Protein AF-A0A2K8NZI6-F1 (afdb_monomer_lite)

Foldseek 3Di:
DDDDDDDDDDDDDDDDDDDDDDPDDLPQQADACVVCVVVLQVLLQVAAAAHDDLVRSLVSCCVVQNRPQKHKDFDDDDPDDPPDQKGKTKIKIAGPDDSVDPRHYHDMDIDIRIHGYAADACVVCVVVLQCLQAPPVNQQDDDDQVNSLVSVCVVPPWHRPQKHKDWDDKDFDDDAQQWDWAKIKTKMKIAGPDDRHDRRRYGDIDIYIRIHTNTDGQADAPVVCVVVLQVLLAVAQQDHDDQVRSLVSVCVVVPWHRVQKHKDWDDKDFDDDPAKGKIKTKMKIAGPRDSPHRRRYHDIDIDMHIHTNHDQQAAACVVCVVVLVCLLADPVPQQHDDDQVRSQVSCCVVWNRPQKHKDWDDWDDPDDDDWFKIKTKMKIAGPRDSPDDRHHGDIDIDIRIHTNQDQQADACVVCVVVLLCLQEPPVNQADDDDQVVSQVSVCVVVVDPQAQKHKDKPADPPPDDDDDDQKDKTKMKIAFPGDSVDNHHHHDIDIHMHIHGHQDAQADACVVCVVVLQCQLADPVCQAHDDDQVRSLVSVCVSCPDHRPQKHKDWDDWDDDPWKIKTKIKIAGPDDSPDPTRHGDIDIDIHIHTD

InterPro domains:
  IPR054816 Mollicutes-type lipoprotein signal peptide region [NF038029] (1-24)
  IPR054816 Mollicutes-type lipoprotein signal peptide region [NF045726] (2-24)

Organism: NCBI:txid215578

Structure (mmCIF, N/CA/C/O backbone):
data_AF-A0A2K8NZI6-F1
#
_entry.id   AF-A0A2K8NZI6-F1
#
loop_
_atom_site.group_PDB
_atom_site.id
_atom_site.type_symbol
_atom_site.label_atom_id
_atom_site.label_alt_id
_atom_site.label_comp_id
_atom_site.label_asym_id
_atom_site.label_entity_id
_atom_site.label_seq_id
_atom_site.pdbx_PDB_ins_code
_atom_site.Cartn_x
_atom_site.Cartn_y
_atom_site.Cartn_z
_atom_site.occupancy
_atom_site.B_iso_or_equiv
_atom_site.auth_seq_id
_atom_site.auth_comp_id
_atom_site.auth_asym_id
_atom_site.auth_atom_id
_atom_site.pdbx_PDB_model_num
ATOM 1 N N . MET A 1 1 ? -59.497 -40.380 56.277 1.00 35.12 1 MET A N 1
ATOM 2 C CA . MET A 1 1 ? -59.513 -41.748 55.711 1.00 35.12 1 MET A CA 1
ATOM 3 C C . MET A 1 1 ? -59.568 -42.761 56.850 1.00 35.12 1 MET A C 1
ATOM 5 O O . MET A 1 1 ? -58.765 -42.655 57.756 1.00 35.12 1 MET A O 1
ATOM 9 N N . LYS A 1 2 ? -60.568 -43.654 56.797 1.00 35.97 2 LYS A N 1
ATOM 10 C CA . LYS A 1 2 ? -60.703 -45.010 57.382 1.00 35.97 2 LYS A CA 1
ATOM 11 C C . LYS A 1 2 ? -59.852 -45.418 58.618 1.00 35.97 2 LYS A C 1
ATOM 13 O O . LYS A 1 2 ? -58.661 -45.602 58.447 1.00 35.97 2 LYS A O 1
ATOM 18 N N . LYS A 1 3 ? -60.571 -45.776 59.712 1.00 41.19 3 LYS A N 1
ATOM 19 C CA . LYS A 1 3 ? -60.524 -47.038 60.528 1.00 41.19 3 LYS A CA 1
ATOM 20 C C . LYS A 1 3 ? -59.177 -47.393 61.237 1.00 41.19 3 LYS A C 1
ATOM 22 O O . LYS A 1 3 ? -58.139 -47.163 60.658 1.00 41.19 3 LYS A O 1
ATOM 27 N N . LEU A 1 4 ? -59.058 -48.001 62.433 1.00 38.16 4 LEU A N 1
ATOM 28 C CA . LEU A 1 4 ? -59.787 -49.113 63.079 1.00 38.16 4 LEU A CA 1
ATOM 29 C C . LEU A 1 4 ? -59.177 -49.440 64.494 1.00 38.16 4 LEU A C 1
ATOM 31 O O . LEU A 1 4 ? -57.970 -49.307 64.636 1.00 38.16 4 LEU A O 1
ATOM 35 N N . LEU A 1 5 ? -60.000 -49.988 65.421 1.00 39.81 5 LEU A N 1
ATOM 36 C CA . LEU A 1 5 ? -59.747 -50.986 66.519 1.00 39.81 5 LEU A CA 1
ATOM 37 C C . LEU A 1 5 ? -58.755 -50.676 67.688 1.00 39.81 5 LEU A C 1
ATOM 39 O O . LEU A 1 5 ? -57.594 -50.392 67.448 1.00 39.81 5 LEU A O 1
ATOM 43 N N . SER A 1 6 ? -59.188 -50.649 68.970 1.00 43.44 6 SER A N 1
ATOM 44 C CA . SER A 1 6 ? -59.529 -51.754 69.931 1.00 43.44 6 SER A CA 1
ATOM 45 C C . SER A 1 6 ? -58.293 -52.307 70.670 1.00 43.44 6 SER A C 1
ATOM 47 O O . SER A 1 6 ? -57.293 -52.600 70.032 1.00 43.44 6 SER A O 1
ATOM 49 N N . ILE A 1 7 ? -58.283 -52.414 72.008 1.00 38.62 7 ILE A N 1
ATOM 50 C CA . ILE A 1 7 ? -58.695 -53.625 72.748 1.00 38.62 7 ILE A CA 1
ATOM 51 C C . ILE A 1 7 ? -59.070 -53.280 74.200 1.00 38.62 7 ILE A C 1
ATOM 53 O O . ILE A 1 7 ? -58.342 -52.598 74.915 1.00 38.62 7 ILE A O 1
ATOM 57 N N . LEU A 1 8 ? -60.216 -53.828 74.605 1.00 34.69 8 LEU A N 1
ATOM 58 C CA . LEU A 1 8 ? -60.757 -53.929 75.954 1.00 34.69 8 LEU A CA 1
ATOM 59 C C . LEU A 1 8 ? -60.669 -55.413 76.348 1.00 34.69 8 LEU A C 1
ATOM 61 O O . LEU A 1 8 ? -61.139 -56.258 75.585 1.00 34.69 8 LEU A O 1
ATOM 65 N N . THR A 1 9 ? -60.135 -55.738 77.525 1.00 39.53 9 THR A N 1
ATOM 66 C CA . THR A 1 9 ? -60.341 -57.050 78.164 1.00 39.53 9 THR A CA 1
ATOM 67 C C . THR A 1 9 ? -60.587 -56.879 79.657 1.00 39.53 9 THR A C 1
ATOM 69 O O . THR A 1 9 ? -59.786 -56.298 80.383 1.00 39.53 9 THR A O 1
ATOM 72 N N . THR A 1 10 ? -61.739 -57.396 80.061 1.00 46.06 10 THR A N 1
ATOM 73 C CA . THR A 1 10 ? -62.323 -57.555 81.392 1.00 46.06 10 THR A CA 1
ATOM 74 C C . THR A 1 10 ? -61.635 -58.649 82.215 1.00 46.06 10 THR A C 1
ATOM 76 O O . THR A 1 10 ? -61.250 -59.667 81.654 1.00 46.06 10 THR A O 1
ATOM 79 N N . LEU A 1 11 ? -61.601 -58.503 83.548 1.00 34.09 11 LEU A N 1
ATOM 80 C CA . LEU A 1 11 ? -61.906 -59.578 84.513 1.00 34.09 11 LEU A CA 1
ATOM 81 C C . LEU A 1 11 ? -62.084 -58.982 85.926 1.00 34.09 11 LEU A C 1
ATOM 83 O O . LEU A 1 11 ? -61.233 -58.232 86.393 1.00 34.09 11 LEU A O 1
ATOM 87 N N . GLY A 1 12 ? -63.201 -59.299 86.586 1.00 43.66 12 GLY A N 1
ATOM 88 C CA . GLY A 1 12 ? -63.536 -58.827 87.934 1.00 43.66 12 GLY A CA 1
ATOM 89 C C . GLY A 1 12 ? -63.263 -59.858 89.027 1.00 43.66 12 GLY A C 1
ATOM 90 O O . GLY A 1 12 ? -63.185 -61.049 88.739 1.00 43.66 12 GLY A O 1
ATOM 91 N N . ILE A 1 13 ? -63.200 -59.399 90.282 1.00 36.84 13 ILE A N 1
ATOM 92 C CA . ILE A 1 13 ? -63.443 -60.211 91.482 1.00 36.84 13 ILE A CA 1
ATOM 93 C C . ILE A 1 13 ? -64.205 -59.356 92.505 1.00 36.84 13 ILE A C 1
ATOM 95 O O . ILE A 1 13 ? -63.834 -58.228 92.815 1.00 36.84 13 ILE A O 1
ATOM 99 N N . THR A 1 14 ? -65.298 -59.929 92.994 1.00 46.44 14 THR A N 1
ATOM 100 C CA . THR A 1 14 ? -66.202 -59.454 94.043 1.00 46.44 14 THR A CA 1
ATOM 101 C C . THR A 1 14 ? -65.628 -59.652 95.447 1.00 46.44 14 THR A C 1
ATOM 103 O O . THR A 1 14 ? -65.116 -60.731 95.741 1.00 46.44 14 THR A O 1
ATOM 106 N N . SER A 1 15 ? -65.892 -58.721 96.365 1.00 34.47 15 SER A N 1
ATOM 107 C CA . SER A 1 15 ? -66.075 -59.050 97.786 1.00 34.47 15 SER A CA 1
ATOM 108 C C . SER A 1 15 ? -67.006 -58.042 98.460 1.00 34.47 15 SER A C 1
ATOM 110 O O . SER A 1 15 ? -66.699 -56.858 98.562 1.00 34.47 15 SER A O 1
ATOM 112 N N . THR A 1 16 ? -68.156 -58.532 98.912 1.00 46.34 16 THR A N 1
ATOM 113 C CA . THR A 1 16 ? -69.111 -57.834 99.777 1.00 46.34 16 THR A CA 1
ATOM 114 C C . THR A 1 16 ? -68.639 -57.829 101.228 1.00 46.34 16 THR A C 1
ATOM 116 O O . THR A 1 16 ? -68.346 -58.897 101.760 1.00 46.34 16 THR A O 1
ATOM 119 N N . THR A 1 17 ? -68.749 -56.686 101.907 1.00 37.75 17 THR A N 1
ATOM 120 C CA . THR A 1 17 ? -69.052 -56.625 103.346 1.00 37.75 17 THR A CA 1
ATOM 121 C C . THR A 1 17 ? -69.975 -55.443 103.622 1.00 37.75 17 THR A C 1
ATOM 123 O O . THR A 1 17 ? -69.696 -54.314 103.231 1.00 37.75 17 THR A O 1
ATOM 126 N N . ALA A 1 18 ? -71.095 -55.734 104.280 1.00 38.16 18 ALA A N 1
ATOM 127 C CA . ALA A 1 18 ? -72.048 -54.765 104.802 1.00 38.16 18 ALA A CA 1
ATOM 128 C C . ALA A 1 18 ? -71.433 -53.938 105.945 1.00 38.16 18 ALA A C 1
ATOM 130 O O . ALA A 1 18 ? -70.631 -54.472 106.702 1.00 38.16 18 ALA A O 1
ATOM 131 N N . THR A 1 19 ? -71.843 -52.677 106.120 1.00 33.50 19 THR A N 1
ATOM 132 C CA . THR A 1 19 ? -72.734 -52.238 107.219 1.00 33.50 19 THR A CA 1
ATOM 133 C C . THR A 1 19 ? -72.909 -50.711 107.263 1.00 33.50 19 THR A C 1
ATOM 135 O O . THR A 1 19 ? -72.017 -49.952 106.905 1.00 33.50 19 THR A O 1
ATOM 138 N N . THR A 1 20 ? -74.065 -50.325 107.816 1.00 32.25 20 THR A N 1
ATOM 139 C CA . THR A 1 20 ? -74.412 -49.077 108.528 1.00 32.25 20 THR A CA 1
ATOM 140 C C . THR A 1 20 ? -74.722 -47.779 107.768 1.00 32.25 20 THR A C 1
ATOM 142 O O . THR A 1 20 ? -73.910 -47.174 107.084 1.00 32.25 20 THR A O 1
ATOM 145 N N . ILE A 1 21 ? -75.964 -47.366 108.026 1.00 48.97 21 ILE A N 1
ATOM 146 C CA . ILE A 1 21 ? -76.662 -46.099 107.818 1.00 48.97 21 ILE A CA 1
ATOM 147 C C . ILE A 1 21 ? -75.835 -44.908 108.322 1.00 48.97 21 ILE A C 1
ATOM 149 O O . ILE A 1 21 ? -75.456 -44.911 109.489 1.00 48.97 21 ILE A O 1
ATOM 153 N N . VAL A 1 22 ? -75.705 -43.853 107.512 1.00 37.53 22 VAL A N 1
ATOM 154 C CA . VAL A 1 22 ? -75.709 -42.457 107.985 1.00 37.53 22 VAL A CA 1
ATOM 155 C C . VAL A 1 22 ? -76.427 -41.618 106.928 1.00 37.53 22 VAL A C 1
ATOM 157 O O . VAL A 1 22 ? -75.956 -41.479 105.802 1.00 37.53 22 VAL A O 1
ATOM 160 N N . ALA A 1 23 ? -77.592 -41.077 107.283 1.00 45.25 23 ALA A N 1
ATOM 161 C CA . ALA A 1 23 ? -78.118 -39.899 106.614 1.00 45.25 23 ALA A CA 1
ATOM 162 C C . ALA A 1 23 ? -77.113 -38.767 106.871 1.00 45.25 23 ALA A C 1
ATOM 164 O O . ALA A 1 23 ? -77.031 -38.263 107.988 1.00 45.25 23 ALA A O 1
ATOM 165 N N . CYS A 1 24 ? -76.289 -38.442 105.876 1.00 38.25 24 CYS A N 1
ATOM 166 C CA . CYS A 1 24 ? -75.490 -37.228 105.900 1.00 38.25 24 CYS A CA 1
ATOM 167 C C . CYS A 1 24 ? -76.317 -36.138 105.239 1.00 38.25 24 CYS A C 1
ATOM 169 O O . CYS A 1 24 ? -76.630 -36.218 104.050 1.00 38.25 24 CYS A O 1
ATOM 171 N N . ASP A 1 25 ? -76.657 -35.133 106.040 1.00 43.97 25 ASP A N 1
ATOM 172 C CA . ASP A 1 25 ? -77.0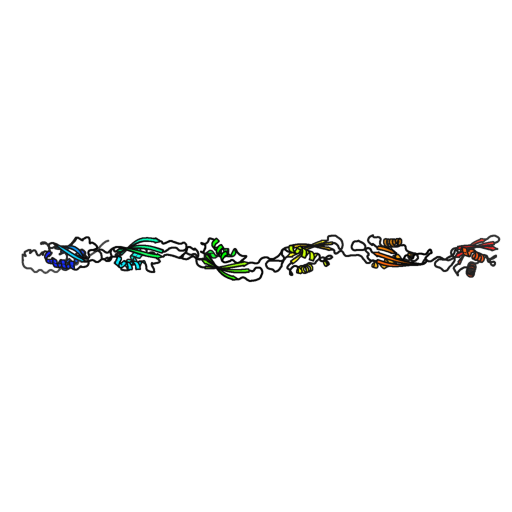15 -33.808 105.568 1.00 43.97 25 ASP A CA 1
ATOM 173 C C . ASP A 1 25 ? -76.153 -33.454 104.358 1.00 43.97 25 ASP A C 1
ATOM 175 O O . ASP A 1 25 ? -74.923 -33.587 104.387 1.00 43.97 25 ASP A O 1
ATOM 179 N N . LYS A 1 26 ? -76.813 -33.026 103.281 1.00 46.72 26 LYS A N 1
ATOM 180 C CA . LYS A 1 26 ? -76.176 -32.464 102.094 1.00 46.72 26 LYS A CA 1
ATOM 181 C C . LYS A 1 26 ? -75.572 -31.116 102.513 1.00 46.72 26 LYS A C 1
ATOM 183 O O . LYS A 1 26 ? -76.124 -30.058 102.241 1.00 46.72 26 LYS A O 1
ATOM 188 N N . TYR A 1 27 ? -74.482 -31.162 103.280 1.00 48.78 27 TYR A N 1
ATOM 189 C CA . TYR A 1 27 ? -73.673 -30.001 103.609 1.00 48.78 27 TYR A CA 1
ATOM 190 C C . TYR A 1 27 ? -73.096 -29.511 102.291 1.00 48.78 27 TYR A C 1
ATOM 192 O O . TYR A 1 27 ? -72.247 -30.173 101.694 1.00 48.78 27 TYR A O 1
ATOM 200 N N . ASN A 1 28 ? -73.626 -28.386 101.820 1.00 57.25 28 ASN A N 1
ATOM 201 C CA . ASN A 1 28 ? -73.156 -27.689 100.639 1.00 57.25 28 ASN A CA 1
ATOM 202 C C . ASN A 1 28 ? -71.656 -27.385 100.829 1.00 57.25 28 ASN A C 1
ATOM 204 O O . ASN A 1 28 ? -71.281 -26.501 101.596 1.00 57.25 28 ASN A O 1
ATOM 208 N N . LYS A 1 29 ? -70.805 -28.216 100.212 1.00 69.38 29 LYS A N 1
ATOM 209 C CA . LYS A 1 29 ? -69.338 -28.186 100.332 1.00 69.38 29 LYS A CA 1
ATOM 210 C C . LYS A 1 29 ? -68.683 -27.221 99.349 1.00 69.38 29 LYS A C 1
ATOM 212 O O . LYS A 1 29 ? -67.458 -27.127 99.327 1.00 69.38 29 LYS A O 1
ATOM 217 N N . THR A 1 30 ? -69.478 -26.525 98.540 1.00 83.06 30 THR A N 1
ATOM 218 C CA . THR A 1 30 ? -68.933 -25.552 97.605 1.00 83.06 30 THR A CA 1
ATOM 219 C C . THR A 1 30 ? -68.389 -24.344 98.365 1.00 83.06 30 THR A C 1
ATOM 221 O O . THR A 1 30 ? -69.025 -23.800 99.269 1.00 83.06 30 THR A O 1
ATOM 224 N N . THR A 1 31 ? -67.179 -23.936 98.012 1.00 89.44 31 THR A N 1
ATOM 225 C CA . THR A 1 31 ? -66.503 -22.760 98.552 1.00 89.44 31 THR A CA 1
ATOM 226 C C . THR A 1 31 ? -66.538 -21.664 97.494 1.00 89.44 31 THR A C 1
ATOM 228 O O . THR A 1 31 ? -66.264 -21.917 96.324 1.00 89.44 31 THR A O 1
ATOM 231 N N . ASN A 1 32 ? -66.886 -20.433 97.870 1.00 94.06 32 ASN A N 1
ATOM 232 C CA . ASN A 1 32 ? -66.897 -19.341 96.901 1.00 94.06 32 ASN A CA 1
ATOM 233 C C . ASN A 1 32 ? -65.481 -19.075 96.377 1.00 94.06 32 ASN A C 1
ATOM 235 O O . ASN A 1 32 ? -64.557 -18.909 97.168 1.00 94.06 32 ASN A O 1
ATOM 239 N N . ILE A 1 33 ? -65.319 -18.970 95.059 1.00 96.19 33 ILE A N 1
ATOM 240 C CA . ILE A 1 33 ? -64.026 -18.750 94.403 1.00 96.19 33 ILE A CA 1
ATOM 241 C C . ILE A 1 33 ? -63.290 -17.502 94.924 1.00 96.19 33 ILE A C 1
ATOM 243 O O . ILE A 1 33 ? -62.064 -17.440 94.887 1.00 96.19 33 ILE A O 1
ATOM 247 N N . SER A 1 34 ? -63.997 -16.523 95.503 1.00 94.06 34 SER A N 1
ATOM 248 C CA . SER A 1 34 ? -63.365 -15.362 96.134 1.00 94.06 34 SER A CA 1
ATOM 249 C C . SER A 1 34 ? -62.455 -15.713 97.318 1.00 94.06 34 SER A C 1
ATOM 251 O O . SER A 1 34 ? -61.587 -14.911 97.658 1.00 94.06 34 SER A O 1
ATOM 253 N N . THR A 1 35 ? -62.635 -16.872 97.969 1.00 95.50 35 THR A N 1
ATOM 254 C CA . THR A 1 35 ? -61.776 -17.286 99.094 1.00 95.50 35 THR A CA 1
ATOM 255 C C . THR A 1 35 ? -60.364 -17.649 98.649 1.00 95.50 35 THR A C 1
ATOM 257 O O . THR A 1 35 ? -59.460 -17.556 99.469 1.00 95.50 35 THR A O 1
ATOM 260 N N . ILE A 1 36 ? -60.180 -18.026 97.376 1.00 96.38 36 ILE A N 1
ATOM 261 C CA . ILE A 1 36 ? -58.882 -18.369 96.767 1.00 96.38 36 ILE A CA 1
ATOM 262 C C . ILE A 1 36 ? -58.354 -17.261 95.838 1.00 96.38 36 ILE A C 1
ATOM 264 O O . ILE A 1 36 ? -57.567 -17.493 94.918 1.00 96.38 36 ILE A O 1
ATOM 268 N N . LYS A 1 37 ? -58.829 -16.024 96.040 1.00 96.88 37 LYS A N 1
ATOM 269 C CA . LYS A 1 37 ? -58.453 -14.860 95.228 1.00 96.88 37 LYS A CA 1
ATOM 270 C C . LYS A 1 37 ? -56.936 -14.677 95.142 1.00 96.88 37 LYS A C 1
ATOM 272 O O . LYS A 1 37 ? -56.428 -14.340 94.078 1.00 96.88 37 LYS A O 1
ATOM 277 N N . ASN A 1 38 ? -56.227 -14.837 96.259 1.00 95.31 38 ASN A N 1
ATOM 278 C CA . ASN A 1 38 ? -54.793 -14.556 96.326 1.00 95.31 38 ASN A CA 1
ATOM 279 C C . ASN A 1 38 ? -53.982 -15.619 95.580 1.00 95.31 38 ASN A C 1
ATOM 281 O O . ASN A 1 38 ? -52.979 -15.300 94.949 1.00 95.31 38 ASN A O 1
ATOM 285 N N . GLU A 1 39 ? -54.434 -16.865 95.616 1.00 96.88 39 GLU A N 1
ATOM 286 C CA . GLU A 1 39 ? -53.845 -17.997 94.920 1.00 96.88 39 GLU A CA 1
ATOM 287 C C . GLU A 1 39 ? -54.028 -17.841 93.406 1.00 96.88 39 GLU A C 1
ATOM 289 O O . GLU A 1 39 ? -53.054 -17.911 92.658 1.00 96.88 39 GLU A O 1
ATOM 294 N N . LEU A 1 40 ? -55.241 -17.503 92.954 1.00 96.56 40 LEU A N 1
ATOM 295 C CA . LEU A 1 40 ? -55.511 -17.191 91.546 1.00 96.56 40 LEU A CA 1
ATOM 296 C C . LEU A 1 40 ? -54.735 -15.953 91.065 1.00 96.56 40 LEU A C 1
ATOM 298 O O . LEU A 1 40 ? -54.200 -15.959 89.957 1.00 96.56 40 LEU A O 1
ATOM 302 N N . GLN A 1 41 ? -54.615 -14.915 91.904 1.00 96.69 41 GLN A N 1
ATOM 303 C CA . GLN A 1 41 ? -53.787 -13.742 91.604 1.00 96.69 41 GLN A CA 1
ATOM 304 C C . GLN A 1 41 ? -52.307 -14.123 91.485 1.00 96.69 41 GLN A C 1
ATOM 306 O O . GLN A 1 41 ? -51.615 -13.619 90.606 1.00 96.69 41 GLN A O 1
ATOM 311 N N . THR A 1 42 ? -51.827 -15.021 92.346 1.00 95.12 42 THR A N 1
ATOM 312 C CA . THR A 1 42 ? -50.445 -15.511 92.300 1.00 95.12 42 THR A CA 1
ATOM 313 C C . THR A 1 42 ? -50.177 -16.207 90.972 1.00 95.12 42 THR A C 1
ATOM 315 O O . THR A 1 42 ? -49.198 -15.857 90.325 1.00 95.12 42 THR A O 1
ATOM 318 N N . ILE A 1 43 ? -51.079 -17.092 90.523 1.00 95.81 43 ILE A N 1
ATOM 319 C CA . ILE A 1 43 ? -50.968 -17.789 89.232 1.00 95.81 43 ILE A CA 1
ATOM 320 C C . ILE A 1 43 ? -50.865 -16.801 88.070 1.00 95.81 43 ILE A C 1
ATOM 322 O O . ILE A 1 43 ? -49.935 -16.895 87.272 1.00 95.81 43 ILE A O 1
ATOM 326 N N . ILE A 1 44 ? -51.777 -15.827 87.963 1.00 93.88 44 ILE A N 1
ATOM 327 C CA . ILE A 1 44 ? -51.709 -14.882 86.838 1.00 93.88 44 ILE A CA 1
ATOM 328 C C . ILE A 1 44 ? -50.452 -14.012 86.899 1.00 93.88 44 ILE A C 1
ATOM 330 O O . ILE A 1 44 ? -49.854 -13.757 85.857 1.00 93.88 44 ILE A O 1
ATOM 334 N N . SER A 1 45 ? -50.001 -13.631 88.097 1.00 92.81 45 SER A N 1
ATOM 335 C CA . SER A 1 45 ? -48.786 -12.839 88.306 1.00 92.81 45 SER A CA 1
ATOM 336 C C . SER A 1 45 ? -47.475 -13.613 88.082 1.00 92.81 45 SER A C 1
ATOM 338 O O . SER A 1 45 ? -46.418 -12.986 88.086 1.00 92.81 45 SER A O 1
ATOM 340 N N . GLU A 1 46 ? -47.499 -14.935 87.852 1.00 92.00 46 GLU A N 1
ATOM 341 C CA . GLU A 1 46 ? -46.292 -15.711 87.500 1.00 92.00 46 GLU A CA 1
ATOM 342 C C . GLU A 1 46 ? -45.681 -15.264 86.161 1.00 92.00 46 GLU A C 1
ATOM 344 O O . GLU A 1 46 ? -44.473 -15.395 85.959 1.00 92.00 46 GLU A O 1
ATOM 349 N N . ARG A 1 47 ? -46.493 -14.722 85.244 1.00 86.62 47 ARG A N 1
ATOM 350 C CA . ARG A 1 47 ? -46.009 -14.142 83.984 1.00 86.62 47 ARG A CA 1
ATOM 351 C C . ARG A 1 47 ? -45.876 -12.639 84.116 1.00 86.62 47 ARG A C 1
ATOM 353 O O . ARG A 1 47 ? -46.876 -11.937 84.184 1.00 86.62 47 ARG A O 1
ATOM 360 N N . THR A 1 48 ? -44.653 -12.131 84.101 1.00 85.25 48 THR A N 1
ATOM 361 C CA . THR A 1 48 ? -44.403 -10.686 84.207 1.00 85.25 48 THR A CA 1
ATOM 362 C C . THR A 1 48 ? -44.121 -10.025 82.863 1.00 85.25 48 THR A C 1
ATOM 364 O O . THR A 1 48 ? -44.061 -8.804 82.802 1.00 85.25 48 THR A O 1
ATOM 367 N N . ASP A 1 49 ? -43.922 -10.801 81.800 1.00 77.50 49 ASP A N 1
ATOM 368 C CA . ASP A 1 49 ? -43.359 -10.356 80.520 1.00 77.50 49 ASP A CA 1
ATOM 369 C C . ASP A 1 49 ? -44.310 -10.501 79.314 1.00 77.50 49 ASP A C 1
ATOM 371 O O . ASP A 1 49 ? -44.011 -10.028 78.218 1.00 77.50 49 ASP A O 1
ATOM 375 N N . ARG A 1 50 ? -45.458 -11.165 79.495 1.00 78.69 50 ARG A N 1
ATOM 376 C CA . ARG A 1 50 ? -46.463 -11.390 78.444 1.00 78.69 50 ARG A CA 1
ATOM 377 C C . ARG A 1 50 ? -47.822 -11.764 79.016 1.00 78.69 50 ARG A C 1
ATOM 379 O O . ARG A 1 50 ? -47.900 -12.318 80.114 1.00 78.69 50 ARG A O 1
ATOM 386 N N . ALA A 1 51 ? -48.871 -11.574 78.220 1.00 84.19 51 ALA A N 1
ATOM 387 C CA . ALA A 1 51 ? -50.198 -12.102 78.509 1.00 84.19 51 ALA A CA 1
ATOM 388 C C . ALA A 1 51 ? -50.194 -13.635 78.638 1.00 84.19 51 ALA A C 1
ATOM 390 O O . ALA A 1 51 ? -49.358 -14.356 78.076 1.00 84.19 51 ALA A O 1
ATOM 391 N N . TRP A 1 52 ? -51.199 -14.159 79.327 1.00 87.44 52 TRP A N 1
ATOM 392 C CA . TRP A 1 52 ? -51.532 -15.567 79.222 1.00 87.44 52 TRP A CA 1
ATOM 393 C C . TRP A 1 52 ? -52.359 -15.825 77.964 1.00 87.44 52 TRP A C 1
ATOM 395 O O . TRP A 1 52 ? -53.324 -15.111 77.677 1.00 87.44 52 TRP A O 1
ATOM 405 N N . SER A 1 53 ? -52.047 -16.894 77.227 1.00 86.88 53 SER A N 1
ATOM 406 C CA . SER A 1 53 ? -53.061 -17.457 76.337 1.00 86.88 53 SER A CA 1
ATOM 407 C C . SER A 1 53 ? -54.129 -18.179 77.164 1.00 86.88 53 SER A C 1
ATOM 409 O O . SER A 1 53 ? -53.858 -18.688 78.252 1.00 86.88 53 SER A O 1
ATOM 411 N N . PHE A 1 54 ? -55.349 -18.253 76.624 1.00 87.00 54 PHE A N 1
ATOM 412 C CA . PHE A 1 54 ? -56.465 -18.967 77.253 1.00 87.00 54 PHE A CA 1
ATOM 413 C C . PHE A 1 54 ? -56.078 -20.399 77.657 1.00 87.00 54 PHE A C 1
ATOM 415 O O . PHE A 1 54 ? -56.330 -20.814 78.782 1.00 87.00 54 PHE A O 1
ATOM 422 N N . GLN A 1 55 ? -55.422 -21.131 76.751 1.00 89.31 55 GLN A N 1
ATOM 423 C CA . GLN A 1 55 ? -55.039 -22.527 76.970 1.00 89.31 55 GLN A CA 1
ATOM 424 C C . GLN A 1 55 ? -53.990 -22.661 78.075 1.00 89.31 55 GLN A C 1
ATOM 426 O O . GLN A 1 55 ? -54.111 -23.531 78.929 1.00 89.31 55 GLN A O 1
ATOM 431 N N . GLU A 1 56 ? -52.980 -21.789 78.084 1.00 91.56 56 GLU A N 1
ATOM 432 C CA . GLU A 1 56 ? -51.918 -21.839 79.090 1.00 91.56 56 GLU A CA 1
ATOM 433 C C . GLU A 1 56 ? -52.442 -21.514 80.490 1.00 91.56 56 GLU A C 1
ATOM 435 O O . GLU A 1 56 ? -52.083 -22.204 81.442 1.00 91.56 56 GLU A O 1
ATOM 440 N N . LEU A 1 57 ? -53.295 -20.490 80.623 1.00 94.69 57 LEU A N 1
ATOM 441 C CA . LEU A 1 57 ? -53.847 -20.124 81.927 1.00 94.69 57 LEU A CA 1
ATOM 442 C C . LEU A 1 57 ? -54.816 -21.186 82.438 1.00 94.69 57 LEU A C 1
ATOM 444 O O . LEU A 1 57 ? -54.777 -21.507 83.620 1.00 94.69 57 LEU A O 1
ATOM 448 N N . GLN A 1 58 ? -55.635 -21.766 81.554 1.00 96.81 58 GLN A N 1
ATOM 449 C CA . GLN A 1 58 ? -56.532 -22.862 81.918 1.00 96.81 58 GLN A CA 1
ATOM 450 C C . GLN A 1 58 ? -55.743 -24.060 82.465 1.00 96.81 58 GLN A C 1
ATOM 452 O O . GLN A 1 58 ? -56.002 -24.484 83.585 1.00 96.81 58 GLN A O 1
ATOM 457 N N . ILE A 1 59 ? -54.710 -24.521 81.746 1.00 95.06 59 ILE A N 1
ATOM 458 C CA . ILE A 1 59 ? -53.844 -25.623 82.203 1.00 95.06 59 ILE A CA 1
ATOM 459 C C . ILE A 1 59 ? -53.236 -25.307 83.572 1.00 95.06 59 ILE A C 1
ATOM 461 O O . ILE A 1 59 ? -53.253 -26.144 84.470 1.00 95.06 59 ILE A O 1
ATOM 465 N N . ARG A 1 60 ? -52.719 -24.087 83.755 1.00 96.06 60 ARG A N 1
ATOM 466 C CA . ARG A 1 60 ? -52.068 -23.697 85.009 1.00 96.06 60 ARG A CA 1
ATOM 467 C C . ARG A 1 60 ? -53.040 -23.660 86.190 1.00 96.06 60 ARG A C 1
ATOM 469 O O . ARG A 1 60 ? -52.663 -24.012 87.308 1.00 96.06 60 ARG A O 1
ATOM 476 N N . VAL A 1 61 ? -54.281 -23.240 85.959 1.00 96.62 61 VAL A N 1
ATOM 477 C CA . VAL A 1 61 ? -55.350 -23.276 86.966 1.00 96.62 61 VAL A CA 1
ATOM 478 C C . VAL A 1 61 ? -55.724 -24.720 87.298 1.00 96.62 61 VAL A C 1
ATOM 480 O O . VAL A 1 61 ? -55.770 -25.069 88.478 1.00 96.62 61 VAL A O 1
ATOM 483 N N . ASP A 1 62 ? -55.906 -25.568 86.285 1.00 96.62 62 ASP A N 1
ATOM 484 C CA . ASP A 1 62 ? -56.253 -26.983 86.460 1.00 96.62 62 ASP A CA 1
ATOM 485 C C . ASP A 1 62 ? -55.169 -27.751 87.242 1.00 96.62 62 ASP A C 1
ATOM 487 O O . ASP A 1 62 ? -55.488 -28.562 88.108 1.00 96.62 62 ASP A O 1
ATOM 491 N N . GLU A 1 63 ? -53.883 -27.446 87.025 1.00 96.19 63 GLU A N 1
ATOM 492 C CA . GLU A 1 63 ? -52.765 -28.018 87.796 1.00 96.19 63 GLU A CA 1
ATOM 493 C C . GLU A 1 63 ? -52.838 -27.718 89.302 1.00 96.19 63 GLU A C 1
ATOM 495 O O . GLU A 1 63 ? -52.367 -28.519 90.111 1.00 96.19 63 GLU A O 1
ATOM 500 N N . ASN A 1 64 ? -53.384 -26.560 89.689 1.00 95.81 64 ASN A N 1
ATOM 501 C CA . ASN A 1 64 ? -53.408 -26.112 91.085 1.00 95.81 64 ASN A CA 1
ATOM 502 C C . ASN A 1 64 ? -54.713 -26.464 91.803 1.00 95.81 64 ASN A C 1
ATOM 504 O O . ASN A 1 64 ? -54.697 -26.685 93.014 1.00 95.81 64 ASN A O 1
ATOM 508 N N . PHE A 1 65 ? -55.830 -26.506 91.075 1.00 95.25 65 PHE A N 1
ATOM 509 C CA . PHE A 1 65 ? -57.159 -26.643 91.672 1.00 95.25 65 PHE A CA 1
ATOM 510 C C . PHE A 1 65 ? -57.913 -27.902 91.248 1.00 95.25 65 PHE A C 1
ATOM 512 O O . PHE A 1 65 ? -58.884 -28.237 91.915 1.00 95.25 65 PHE A O 1
ATOM 519 N N . GLY A 1 66 ? -57.444 -28.628 90.229 1.00 94.12 66 GLY A N 1
ATOM 520 C CA . GLY A 1 66 ? -58.107 -29.799 89.656 1.00 94.12 66 GLY A CA 1
ATOM 521 C C . GLY A 1 66 ? -58.732 -29.496 88.293 1.00 94.12 66 GLY A C 1
ATOM 522 O O . GLY A 1 66 ? -59.271 -28.412 88.071 1.00 94.12 66 GLY A O 1
ATOM 523 N N . GLU A 1 67 ? -58.659 -30.463 87.376 1.00 94.88 67 GLU A N 1
ATOM 524 C CA . GLU A 1 67 ? -59.183 -30.320 86.014 1.00 94.88 67 GLU A CA 1
ATOM 525 C C . GLU A 1 67 ? -60.692 -30.044 86.022 1.00 94.88 67 GLU A C 1
ATOM 527 O O . GLU A 1 67 ? -61.482 -30.841 86.529 1.00 94.88 67 GLU A O 1
ATOM 532 N N . GLY A 1 68 ? -61.095 -28.911 85.441 1.00 93.31 68 GLY A N 1
ATOM 533 C CA . GLY A 1 68 ? -62.505 -28.544 85.288 1.00 93.31 68 GLY A CA 1
ATOM 534 C C . GLY A 1 68 ? -63.157 -27.945 86.537 1.00 93.31 68 GLY A C 1
ATOM 535 O O . GLY A 1 68 ? -64.333 -27.581 86.483 1.00 93.31 68 GLY A O 1
ATOM 536 N N . GLU A 1 69 ? -62.417 -27.774 87.633 1.00 94.56 69 GLU A N 1
ATOM 537 C CA . GLU A 1 69 ? -62.912 -27.133 88.859 1.00 94.56 69 GLU A CA 1
ATOM 538 C C . GLU A 1 69 ? -63.180 -25.636 88.656 1.00 94.56 69 GLU A C 1
ATOM 540 O O . GLU A 1 69 ? -64.161 -25.083 89.167 1.00 94.56 69 GLU A O 1
ATOM 545 N N . ILE A 1 70 ? -62.325 -24.981 87.867 1.00 97.38 70 ILE A N 1
ATOM 546 C CA . ILE A 1 70 ? -62.405 -23.554 87.557 1.00 97.38 70 ILE A CA 1
ATOM 547 C C . ILE A 1 70 ? -62.238 -23.354 86.049 1.00 97.38 70 ILE A C 1
ATOM 549 O O . ILE A 1 70 ? -61.260 -23.797 85.450 1.00 97.38 70 ILE A O 1
ATOM 553 N N . THR A 1 71 ? -63.165 -22.626 85.433 1.00 97.19 71 THR A N 1
ATOM 554 C CA . THR A 1 71 ? -63.059 -22.185 84.038 1.00 97.19 71 THR A CA 1
ATOM 555 C C . THR A 1 71 ? -62.500 -20.771 83.962 1.00 97.19 71 THR A C 1
ATOM 557 O O . THR A 1 71 ? -62.966 -19.865 84.656 1.00 97.19 71 THR A O 1
ATOM 560 N N . VAL A 1 72 ? -61.510 -20.576 83.095 1.00 96.06 72 VAL A N 1
ATOM 561 C CA . VAL A 1 72 ? -60.911 -19.273 82.792 1.00 96.06 72 VAL A CA 1
ATOM 562 C C . VAL A 1 72 ? -61.608 -18.660 81.583 1.00 96.06 72 VAL A C 1
ATOM 564 O O . VAL A 1 72 ? -61.839 -19.333 80.589 1.00 96.06 72 VAL A O 1
ATOM 567 N N . GLU A 1 73 ? -61.892 -17.364 81.618 1.00 93.94 73 GLU A N 1
ATOM 568 C CA . GLU A 1 73 ? -62.388 -16.587 80.485 1.00 93.94 73 GLU A CA 1
ATOM 569 C C . GLU A 1 73 ? -61.595 -15.283 80.334 1.00 93.94 73 GLU A C 1
ATOM 571 O O . GLU A 1 73 ? -61.232 -14.631 81.314 1.00 93.94 73 GLU A O 1
ATOM 576 N N . ILE A 1 74 ? -61.351 -14.858 79.092 1.00 88.25 74 ILE A N 1
ATOM 577 C CA . ILE A 1 74 ? -60.715 -13.566 78.797 1.00 88.25 74 ILE A CA 1
ATOM 578 C C . ILE A 1 74 ? -61.821 -12.519 78.632 1.00 88.25 74 ILE A C 1
ATOM 580 O O . ILE A 1 74 ? -62.581 -12.574 77.667 1.00 88.25 74 ILE A O 1
ATOM 584 N N . VAL A 1 75 ? -61.918 -11.562 79.560 1.00 83.88 75 VAL A N 1
ATOM 585 C CA . VAL A 1 75 ? -63.030 -10.590 79.599 1.00 83.88 75 VAL A CA 1
ATOM 586 C C . VAL A 1 75 ? -62.797 -9.427 78.640 1.00 83.88 75 VAL A C 1
ATOM 588 O O . VAL A 1 75 ? -63.713 -8.989 77.942 1.00 83.88 75 VAL A O 1
ATOM 591 N N . ARG A 1 76 ? -61.570 -8.895 78.598 1.00 67.12 76 ARG A N 1
ATOM 592 C CA . ARG A 1 76 ? -61.219 -7.777 77.716 1.00 67.12 76 ARG A CA 1
ATOM 593 C C . ARG A 1 76 ? -59.718 -7.751 77.451 1.00 67.12 76 ARG A C 1
ATOM 595 O O . ARG A 1 76 ? -58.943 -7.544 78.377 1.00 67.12 76 ARG A O 1
ATOM 602 N N . LYS A 1 77 ? -59.323 -7.869 76.182 1.00 64.12 77 LYS A N 1
ATOM 603 C CA . LYS A 1 77 ? -58.023 -7.364 75.722 1.00 64.12 77 LYS A CA 1
ATOM 604 C C . LYS A 1 77 ? -58.171 -5.857 75.549 1.00 64.12 77 LYS A C 1
ATOM 606 O O . LYS A 1 77 ? -59.030 -5.418 74.779 1.00 64.12 77 LYS A O 1
ATOM 611 N N . LYS A 1 78 ? -57.408 -5.045 76.283 1.00 58.75 78 LYS A N 1
ATOM 612 C CA . LYS A 1 78 ? -57.278 -3.633 75.900 1.00 58.75 78 LYS A CA 1
ATOM 613 C C . LYS A 1 78 ? -56.577 -3.582 74.539 1.00 58.75 78 LYS A C 1
ATOM 615 O O . LYS A 1 78 ? -55.685 -4.379 74.274 1.00 58.75 78 LYS A O 1
ATOM 620 N N . ASN A 1 79 ? -56.985 -2.649 73.679 1.00 53.28 79 ASN A N 1
ATOM 621 C CA . ASN A 1 79 ? -56.140 -2.252 72.557 1.00 53.28 79 ASN A CA 1
ATOM 622 C C . ASN A 1 79 ? -54.918 -1.575 73.178 1.00 53.28 79 ASN A C 1
ATOM 624 O O . ASN A 1 79 ? -55.057 -0.508 73.773 1.00 53.28 79 ASN A O 1
ATOM 628 N N . TYR A 1 80 ? -53.776 -2.249 73.135 1.00 58.88 80 TYR A N 1
ATOM 629 C CA . TYR A 1 80 ? -52.538 -1.743 73.709 1.00 58.88 80 TYR A CA 1
ATOM 630 C C . TYR A 1 80 ? -52.033 -0.569 72.862 1.00 58.88 80 TYR A C 1
ATOM 632 O O . TYR A 1 80 ? -51.989 -0.671 71.635 1.00 58.88 80 TYR A O 1
ATOM 640 N N . ASP A 1 81 ? -51.679 0.541 73.507 1.00 53.88 81 ASP A N 1
ATOM 641 C CA . ASP A 1 81 ? -50.901 1.600 72.868 1.00 53.88 81 ASP A CA 1
ATOM 642 C C . ASP A 1 81 ? -49.417 1.216 72.970 1.00 53.88 81 ASP A C 1
ATOM 644 O O . ASP A 1 81 ? -48.958 0.760 74.017 1.00 53.88 81 ASP A O 1
ATOM 648 N N . PHE A 1 82 ? -48.654 1.387 71.889 1.00 54.09 82 PHE A N 1
ATOM 649 C CA . PHE A 1 82 ? -47.248 0.964 71.788 1.00 54.09 82 PHE A CA 1
ATOM 650 C C . PHE A 1 82 ? -46.316 1.658 72.802 1.00 54.09 82 PHE A C 1
ATOM 652 O O . PHE A 1 82 ? -45.150 1.289 72.914 1.00 54.09 82 PHE A O 1
ATOM 659 N N . LYS A 1 83 ? -46.808 2.664 73.536 1.00 55.25 83 LYS A N 1
ATOM 660 C CA . LYS A 1 83 ? -46.063 3.391 74.574 1.00 55.25 83 LYS A CA 1
ATOM 661 C C . LYS A 1 83 ? -46.216 2.824 75.987 1.00 55.25 83 LYS A C 1
ATOM 663 O O . LYS A 1 83 ? -45.470 3.248 76.872 1.00 55.25 83 LYS A O 1
ATOM 668 N N . ASP A 1 84 ? -47.143 1.899 76.214 1.00 57.28 84 ASP A N 1
ATOM 669 C CA . ASP A 1 84 ? -47.419 1.394 77.556 1.00 57.28 84 ASP A CA 1
ATOM 670 C C . ASP A 1 84 ? -46.485 0.225 77.900 1.00 57.28 84 ASP A C 1
ATOM 672 O O . ASP A 1 84 ? -46.692 -0.916 77.498 1.00 57.28 84 ASP A O 1
ATOM 676 N N . ILE A 1 85 ? -45.447 0.520 78.692 1.00 65.44 85 ILE A N 1
ATOM 677 C CA . ILE A 1 85 ? -44.511 -0.477 79.245 1.00 65.44 85 ILE A CA 1
ATOM 678 C C . ILE A 1 85 ? -45.233 -1.446 80.194 1.00 65.44 85 ILE A C 1
ATOM 680 O O . ILE A 1 85 ? -44.749 -2.550 80.404 1.00 65.44 85 ILE A O 1
ATOM 684 N N . ILE A 1 86 ? -46.377 -1.051 80.764 1.00 73.44 86 ILE A N 1
ATOM 685 C CA . ILE A 1 86 ? -47.184 -1.860 81.683 1.00 73.44 86 ILE A CA 1
ATOM 686 C C . ILE A 1 86 ? -48.554 -2.095 81.054 1.00 73.44 86 ILE A C 1
ATOM 688 O O . ILE A 1 86 ? -49.317 -1.160 80.809 1.00 73.44 86 ILE A O 1
ATOM 692 N N . VAL A 1 87 ? -48.870 -3.363 80.847 1.00 77.19 87 VAL A N 1
ATOM 693 C CA . VAL A 1 87 ? -50.099 -3.858 80.253 1.00 77.19 87 VAL A CA 1
ATOM 694 C C . VAL A 1 87 ? -50.956 -4.526 81.323 1.00 77.19 87 VAL A C 1
ATOM 696 O O . VAL A 1 87 ? -50.440 -5.246 82.172 1.00 77.19 87 VAL A O 1
ATOM 699 N N . ASN A 1 88 ? -52.272 -4.299 81.260 1.00 82.56 88 ASN A N 1
ATOM 700 C CA . ASN A 1 88 ? -53.246 -4.894 82.170 1.00 82.56 88 ASN A CA 1
ATOM 701 C C . ASN A 1 88 ? -54.297 -5.698 81.397 1.00 82.56 88 ASN A C 1
ATOM 703 O O . ASN A 1 88 ? -55.099 -5.109 80.660 1.00 82.56 88 ASN A O 1
ATOM 707 N N . ASP A 1 89 ? -54.327 -7.010 81.615 1.00 86.00 89 ASP A N 1
ATOM 708 C CA . ASP A 1 89 ? -55.377 -7.905 81.123 1.00 86.00 89 ASP A CA 1
ATOM 709 C C . ASP A 1 89 ? -56.368 -8.262 82.227 1.00 86.00 89 ASP A C 1
ATOM 711 O O . ASP A 1 89 ? -56.016 -8.319 83.403 1.00 86.00 89 ASP A O 1
ATOM 715 N N . LEU A 1 90 ? -57.622 -8.514 81.845 1.00 91.38 90 LEU A N 1
ATOM 716 C CA . LEU A 1 90 ? -58.677 -8.917 82.773 1.00 91.38 90 LEU A CA 1
ATOM 717 C C . LEU A 1 90 ? -59.131 -10.347 82.469 1.00 91.38 90 LEU A C 1
ATOM 719 O O . LEU A 1 90 ? -59.714 -10.609 81.408 1.00 91.38 90 LEU A O 1
ATOM 723 N N . TYR A 1 91 ? -58.899 -11.246 83.423 1.00 94.25 91 TYR A N 1
ATOM 724 C CA . TYR A 1 91 ? -59.344 -12.637 83.368 1.00 94.25 91 TYR A CA 1
ATOM 725 C C . TYR A 1 91 ? -60.488 -12.865 84.348 1.00 94.25 91 TYR A C 1
ATOM 727 O O . TYR A 1 91 ? -60.440 -12.397 85.485 1.00 94.25 91 TYR A O 1
ATOM 735 N N . ARG A 1 92 ? -61.506 -13.606 83.918 1.00 96.19 92 ARG A N 1
ATOM 736 C CA . ARG A 1 92 ? -62.605 -14.074 84.761 1.00 96.19 92 ARG A CA 1
ATOM 737 C C . ARG A 1 92 ? -62.408 -15.548 85.064 1.00 96.19 92 ARG A C 1
ATOM 739 O O . ARG A 1 92 ? -62.248 -16.349 84.154 1.00 96.19 92 ARG A O 1
ATOM 746 N N . PHE A 1 93 ? -62.453 -15.891 86.339 1.00 97.44 93 PHE A N 1
ATOM 747 C CA . PHE A 1 93 ? -62.408 -17.258 86.837 1.00 97.44 93 PHE A CA 1
ATOM 748 C C . PHE A 1 93 ? -63.800 -17.628 87.329 1.00 97.44 93 PHE A C 1
ATOM 750 O O . PHE A 1 93 ? -64.402 -16.864 88.087 1.00 97.44 93 PHE A O 1
ATOM 757 N N . ILE A 1 94 ? -64.317 -18.770 86.891 1.00 97.19 94 ILE A N 1
ATOM 758 C CA . ILE A 1 94 ? -65.663 -19.257 87.200 1.00 97.19 94 ILE A CA 1
ATOM 759 C C . ILE A 1 94 ? -65.521 -20.610 87.886 1.00 97.19 94 ILE A C 1
ATOM 761 O O . ILE A 1 94 ? -65.008 -21.547 87.286 1.00 97.19 94 ILE A O 1
ATOM 765 N N . GLY A 1 95 ? -65.953 -20.709 89.141 1.00 96.44 95 GLY A N 1
ATOM 766 C CA . GLY A 1 95 ? -66.008 -21.983 89.850 1.00 96.44 95 GLY A CA 1
ATOM 767 C C . GLY A 1 95 ? -67.193 -22.812 89.357 1.00 96.44 95 GLY A C 1
ATOM 768 O O . GLY A 1 95 ? -68.325 -22.322 89.354 1.00 96.44 95 GLY A O 1
ATOM 769 N N . ASN A 1 96 ? -66.937 -24.058 88.956 1.00 95.69 96 ASN A N 1
ATOM 770 C CA . ASN A 1 96 ? -67.930 -24.937 88.326 1.00 95.69 96 ASN A CA 1
ATOM 771 C C . ASN A 1 96 ? -68.722 -25.816 89.316 1.00 95.69 96 ASN A C 1
ATOM 773 O O . ASN A 1 96 ? -69.593 -26.593 88.914 1.00 95.69 96 ASN A O 1
ATOM 777 N N . GLY A 1 97 ? -68.442 -25.701 90.611 1.00 92.12 97 GLY A N 1
ATOM 778 C CA . GLY A 1 97 ? -69.111 -26.396 91.705 1.00 92.12 97 GLY A CA 1
ATOM 779 C C . GLY A 1 97 ? -70.561 -25.954 91.907 1.00 92.12 97 GLY A C 1
ATOM 780 O O . GLY A 1 97 ? -70.880 -24.764 91.962 1.00 92.12 97 GLY A O 1
ATOM 781 N N . THR A 1 98 ? -71.452 -26.927 92.068 1.00 87.56 98 THR A N 1
ATOM 782 C CA . THR A 1 98 ? -72.877 -26.742 92.378 1.00 87.56 98 THR A CA 1
ATOM 783 C C . THR A 1 98 ? -73.305 -27.730 93.462 1.00 87.56 98 THR A C 1
ATOM 785 O O . THR A 1 98 ? -72.604 -28.694 93.749 1.00 87.56 98 THR A O 1
ATOM 788 N N . GLU A 1 99 ? -74.496 -27.558 94.040 1.00 82.31 99 GLU A N 1
ATOM 789 C CA . GLU A 1 99 ? -75.055 -28.551 94.975 1.00 82.31 99 GLU A CA 1
ATOM 790 C C . GLU A 1 99 ? -75.339 -29.921 94.324 1.00 82.31 99 GLU A C 1
ATOM 792 O O . GLU A 1 99 ? -75.685 -30.885 95.017 1.00 82.31 99 GLU A O 1
ATOM 797 N N . GLU A 1 100 ? -75.255 -30.012 92.997 1.00 84.44 100 GLU A N 1
ATOM 798 C CA . GLU A 1 100 ? -75.567 -31.203 92.207 1.00 84.44 100 GLU A CA 1
ATOM 799 C C . GLU A 1 100 ? -74.322 -31.924 91.675 1.00 84.44 100 GLU A C 1
ATOM 801 O O . GLU A 1 100 ? -74.458 -33.028 91.150 1.00 84.44 100 GLU A O 1
ATOM 806 N N . ASN A 1 101 ? -73.123 -31.350 91.823 1.00 86.81 101 ASN A N 1
ATOM 807 C CA . ASN A 1 101 ? -71.876 -31.949 91.346 1.00 86.81 101 ASN A CA 1
ATOM 808 C C . ASN A 1 101 ? -70.795 -32.004 92.440 1.00 86.81 101 ASN A C 1
ATOM 810 O O . ASN A 1 101 ? -70.992 -31.544 93.563 1.00 86.81 101 ASN A O 1
ATOM 814 N N . GLU A 1 102 ? -69.667 -32.634 92.115 1.00 86.44 102 GLU A N 1
ATOM 815 C CA . GLU A 1 102 ? -68.544 -32.824 93.043 1.00 86.44 102 GLU A CA 1
ATOM 816 C C . GLU A 1 102 ? -67.559 -31.641 93.062 1.00 86.44 102 GLU A C 1
ATOM 818 O O . GLU A 1 102 ? -66.573 -31.696 93.792 1.00 86.44 102 GLU A O 1
ATOM 823 N N . GLY A 1 103 ? -67.831 -30.573 92.301 1.00 88.25 103 GLY A N 1
ATOM 824 C CA . GLY A 1 103 ? -66.935 -29.425 92.189 1.00 88.25 103 GLY A CA 1
ATOM 825 C C . GLY A 1 103 ? -66.819 -28.642 93.498 1.00 88.25 103 GLY A C 1
ATOM 826 O O . GLY A 1 103 ? -67.792 -28.443 94.231 1.00 88.25 103 GLY A O 1
ATOM 827 N N . ILE A 1 104 ? -65.612 -28.172 93.786 1.00 92.81 104 ILE A N 1
ATOM 828 C CA . ILE A 1 104 ? -65.232 -27.540 95.048 1.00 92.81 104 ILE A CA 1
ATOM 829 C C . ILE A 1 104 ? -65.563 -26.048 95.038 1.00 92.81 104 ILE A C 1
ATOM 831 O O . ILE A 1 104 ? -66.002 -25.518 96.059 1.00 92.81 104 ILE A O 1
ATOM 835 N N . TYR A 1 105 ? -65.376 -25.353 93.914 1.00 95.31 105 TYR A N 1
ATOM 836 C CA . TYR A 1 105 ? -65.465 -23.888 93.861 1.00 95.31 105 TYR A CA 1
ATOM 837 C C . TYR A 1 105 ? -66.722 -23.398 93.151 1.00 95.31 105 TYR A C 1
ATOM 839 O O . TYR A 1 105 ? -67.048 -23.913 92.094 1.00 95.31 105 TYR A O 1
ATOM 847 N N . ASN A 1 106 ? -67.400 -22.369 93.669 1.00 94.12 106 ASN A N 1
ATOM 848 C CA . ASN A 1 106 ? -68.559 -21.744 93.010 1.00 94.12 106 ASN A CA 1
ATOM 849 C C . ASN A 1 106 ? -68.401 -20.222 92.829 1.00 94.12 106 ASN A C 1
ATOM 851 O O . ASN A 1 106 ? -67.526 -19.591 93.425 1.00 94.12 106 ASN A O 1
ATOM 855 N N . GLY A 1 107 ? -69.280 -19.613 92.030 1.00 95.38 107 GLY A N 1
ATOM 856 C CA . GLY A 1 107 ? -69.266 -18.171 91.764 1.00 95.38 107 GLY A CA 1
ATOM 857 C C . GLY A 1 107 ? -68.209 -17.762 90.736 1.00 95.38 107 GLY A C 1
ATOM 858 O O . GLY A 1 107 ? -67.644 -18.602 90.042 1.00 95.38 107 GLY A O 1
ATOM 859 N N . SER A 1 108 ? -67.946 -16.461 90.613 1.00 96.38 108 SER A N 1
ATOM 860 C CA . SER A 1 108 ? -66.943 -15.939 89.679 1.00 96.38 108 SER A CA 1
ATOM 861 C C . SER A 1 108 ? -66.162 -14.771 90.266 1.00 96.38 108 SER A C 1
ATOM 863 O O . SER A 1 108 ? -66.727 -13.964 91.006 1.00 96.38 108 SER A O 1
ATOM 865 N N . ILE A 1 109 ? -64.897 -14.634 89.878 1.00 96.81 109 ILE A N 1
ATOM 866 C CA . ILE A 1 109 ? -64.050 -13.490 90.224 1.00 96.81 109 ILE A CA 1
ATOM 867 C C . ILE A 1 109 ? -63.283 -13.005 88.995 1.00 96.81 109 ILE A C 1
ATOM 869 O O . ILE A 1 109 ? -62.809 -13.807 88.197 1.00 96.81 109 ILE A O 1
ATOM 873 N N . GLU A 1 110 ? -63.164 -11.689 88.838 1.00 96.38 110 GLU A N 1
ATOM 874 C CA . GLU A 1 110 ? -62.337 -11.071 87.800 1.00 96.38 110 GLU A CA 1
ATOM 875 C C . GLU A 1 110 ? -61.048 -10.543 88.430 1.00 96.38 110 GLU A C 1
ATOM 877 O O . GLU A 1 110 ? -61.096 -9.869 89.464 1.00 96.38 110 GLU A O 1
ATOM 882 N N . LEU A 1 111 ? -59.904 -10.869 87.830 1.00 94.81 111 LEU A N 1
ATOM 883 C CA . LEU A 1 111 ? -58.581 -10.491 88.318 1.00 94.81 111 LEU A CA 1
ATOM 884 C C . LEU A 1 111 ? -57.772 -9.808 87.219 1.00 94.81 111 LEU A C 1
ATOM 886 O O . LEU A 1 111 ? -57.803 -10.217 86.055 1.00 94.81 111 LEU A O 1
ATOM 890 N N . GLU A 1 112 ? -57.050 -8.766 87.621 1.00 92.12 112 GLU A N 1
ATOM 891 C CA . GLU A 1 112 ? -56.177 -7.991 86.748 1.00 92.12 112 GLU A CA 1
ATOM 892 C C . GLU A 1 112 ? -54.777 -8.610 86.743 1.00 92.12 112 GLU A C 1
ATOM 894 O O . GLU A 1 112 ? -54.165 -8.857 87.787 1.00 92.12 112 GLU A O 1
ATOM 899 N N . HIS A 1 113 ? -54.275 -8.873 85.544 1.00 90.69 113 HIS A N 1
ATOM 900 C CA . HIS A 1 113 ? -52.927 -9.352 85.297 1.00 90.69 113 HIS A CA 1
ATOM 901 C C . HIS A 1 113 ? -52.095 -8.207 84.744 1.00 90.69 113 HIS A C 1
ATOM 903 O O . HIS A 1 113 ? -52.343 -7.749 83.631 1.00 90.69 113 HIS A O 1
ATOM 909 N N . GLN A 1 114 ? -51.120 -7.761 85.532 1.00 87.00 114 GLN A N 1
ATOM 910 C CA . GLN A 1 114 ? -50.160 -6.753 85.103 1.00 87.00 114 GLN A CA 1
ATOM 911 C C . GLN A 1 114 ? -48.903 -7.439 84.577 1.00 87.00 114 GLN A C 1
ATOM 913 O O . GLN A 1 114 ? -48.291 -8.239 85.286 1.00 87.00 114 GLN A O 1
ATOM 918 N N . TRP A 1 115 ? -48.499 -7.099 83.364 1.00 85.00 115 TRP A N 1
ATOM 919 C CA . TRP A 1 115 ? -47.260 -7.572 82.758 1.00 85.00 115 TRP A CA 1
ATOM 920 C C . TRP A 1 115 ? -46.621 -6.449 81.953 1.00 85.00 115 TRP A C 1
ATOM 922 O O . TRP A 1 115 ? -47.278 -5.497 81.544 1.00 85.00 115 TRP A O 1
ATOM 932 N N . THR A 1 116 ? -45.316 -6.532 81.758 1.00 75.38 116 THR A N 1
ATOM 933 C CA . THR A 1 116 ? -44.564 -5.579 80.949 1.00 75.38 116 THR A CA 1
ATOM 934 C C . THR A 1 116 ? -44.163 -6.215 79.641 1.00 75.38 116 THR A C 1
ATOM 936 O O . THR A 1 116 ? -43.760 -7.369 79.644 1.00 75.38 116 THR A O 1
ATOM 939 N N . TYR A 1 117 ? -44.199 -5.475 78.542 1.00 69.75 117 TYR A N 1
ATOM 940 C CA . TYR A 1 117 ? -43.637 -5.947 77.283 1.00 69.75 117 TYR A CA 1
ATOM 941 C C . TYR A 1 117 ? -42.706 -4.901 76.703 1.00 69.75 117 TYR A C 1
ATOM 943 O O . TYR A 1 117 ? -42.969 -3.700 76.759 1.00 69.75 117 TYR A O 1
ATOM 951 N N . THR A 1 118 ? -41.594 -5.382 76.165 1.00 69.00 118 THR A N 1
ATOM 952 C CA . THR A 1 118 ? -40.615 -4.564 75.467 1.00 69.00 118 THR A CA 1
ATOM 953 C C . THR A 1 118 ? -40.564 -5.046 74.036 1.00 69.00 118 THR A C 1
ATOM 955 O O . THR A 1 118 ? -40.104 -6.159 73.776 1.00 69.00 118 THR A O 1
ATOM 958 N N . VAL A 1 119 ? -41.015 -4.205 73.116 1.00 77.06 119 VAL A N 1
ATOM 959 C CA . VAL A 1 119 ? -40.602 -4.322 71.726 1.00 77.06 119 VAL A CA 1
ATOM 960 C C . VAL A 1 119 ? -39.724 -3.155 71.378 1.00 77.06 119 VAL A C 1
ATOM 962 O O . VAL A 1 119 ? -39.996 -2.003 71.718 1.00 77.06 119 VAL A O 1
ATOM 965 N N . ASP A 1 120 ? -38.632 -3.526 70.741 1.00 84.19 120 ASP A N 1
ATOM 966 C CA . ASP A 1 120 ? -37.595 -2.627 70.308 1.00 84.19 120 ASP A CA 1
ATOM 967 C C . ASP A 1 120 ? -38.057 -1.959 69.007 1.00 84.19 120 ASP A C 1
ATOM 969 O O . ASP A 1 120 ? -38.616 -2.600 68.118 1.00 84.19 120 ASP A O 1
ATOM 973 N N . ASP A 1 121 ? -37.810 -0.662 68.864 1.00 88.56 121 ASP A N 1
ATOM 974 C CA . ASP A 1 121 ? -38.001 0.000 67.577 1.00 88.56 121 ASP A CA 1
ATOM 975 C C . ASP A 1 121 ? -36.962 -0.548 66.581 1.00 88.56 121 ASP A C 1
ATOM 977 O O . ASP A 1 121 ? -35.771 -0.644 66.902 1.00 88.56 121 ASP A O 1
ATOM 981 N N . ILE A 1 122 ? -37.386 -0.919 65.369 1.00 94.25 122 ILE A N 1
ATOM 982 C CA . ILE A 1 122 ? -36.511 -1.491 64.334 1.00 94.25 122 ILE A CA 1
ATOM 983 C C . ILE A 1 122 ? -35.333 -0.570 63.980 1.00 94.25 122 ILE A C 1
ATOM 985 O O . ILE A 1 122 ? -34.283 -1.037 63.532 1.00 94.25 122 ILE A O 1
ATOM 989 N N . THR A 1 123 ? -35.445 0.736 64.234 1.00 92.25 123 THR A N 1
ATOM 990 C CA . THR A 1 123 ? -34.339 1.684 64.053 1.00 92.25 123 THR A CA 1
ATOM 991 C C . THR A 1 123 ? -33.115 1.350 64.911 1.00 92.25 123 THR A C 1
ATOM 993 O O . THR A 1 123 ? -31.994 1.653 64.491 1.00 92.25 123 THR A O 1
ATOM 996 N N . LEU A 1 124 ? -33.275 0.644 66.040 1.00 91.12 124 LEU A N 1
ATOM 997 C CA . LEU A 1 124 ? -32.166 0.192 66.892 1.00 91.12 124 LEU A CA 1
ATOM 998 C C . LEU A 1 124 ? -31.206 -0.768 66.172 1.00 91.12 124 LEU A C 1
ATOM 1000 O O . LEU A 1 124 ? -30.021 -0.813 66.504 1.00 91.12 124 LEU A O 1
ATOM 1004 N N . ILE A 1 125 ? -31.689 -1.500 65.163 1.00 94.19 125 ILE A N 1
ATOM 1005 C CA . ILE A 1 125 ? -30.882 -2.420 64.347 1.00 94.19 125 ILE A CA 1
ATOM 1006 C C . ILE A 1 125 ? -30.583 -1.879 62.944 1.00 94.19 125 ILE A C 1
ATOM 1008 O O . ILE A 1 125 ? -30.039 -2.603 62.110 1.00 94.19 125 ILE A O 1
ATOM 1012 N N . GLY A 1 126 ? -30.869 -0.600 62.674 1.00 92.88 126 GLY A N 1
ATOM 1013 C CA . GLY A 1 126 ? -30.690 0.001 61.349 1.00 92.88 126 GLY A CA 1
ATOM 1014 C C . GLY A 1 126 ? -29.275 -0.156 60.776 1.00 92.88 126 GLY A C 1
ATOM 1015 O O . GLY A 1 126 ? -29.116 -0.409 59.584 1.00 92.88 126 GLY A O 1
ATOM 1016 N N . ASN A 1 127 ? -28.238 -0.093 61.620 1.00 92.00 127 ASN A N 1
ATOM 1017 C CA . ASN A 1 127 ? -26.854 -0.319 61.183 1.00 92.00 127 ASN A CA 1
ATOM 1018 C C . ASN A 1 127 ? -26.604 -1.769 60.742 1.00 92.00 127 ASN A C 1
ATOM 1020 O O . ASN A 1 127 ? -25.975 -1.979 59.710 1.00 92.00 127 ASN A O 1
ATOM 1024 N N . LEU A 1 128 ? -27.142 -2.758 61.465 1.00 93.44 128 LEU A N 1
ATOM 1025 C CA . LEU A 1 128 ? -27.012 -4.174 61.100 1.00 93.44 128 LEU A CA 1
ATOM 1026 C C . LEU A 1 128 ? -27.720 -4.464 59.771 1.00 93.44 128 LEU A C 1
ATOM 1028 O O . LEU A 1 128 ? -27.169 -5.135 58.903 1.00 93.44 128 LEU A O 1
ATOM 1032 N N . LEU A 1 129 ? -28.918 -3.904 59.579 1.00 94.50 129 LEU A N 1
ATOM 1033 C CA . LEU A 1 129 ? -29.660 -4.017 58.320 1.00 94.50 129 LEU A CA 1
ATOM 1034 C C . LEU A 1 129 ? -28.894 -3.367 57.153 1.00 94.50 129 LEU A C 1
ATOM 1036 O O . LEU A 1 129 ? -28.820 -3.928 56.058 1.00 94.50 129 LEU A O 1
ATOM 1040 N N . LYS A 1 130 ? -28.247 -2.218 57.393 1.00 92.88 130 LYS A N 1
ATOM 1041 C CA . LYS A 1 130 ? -27.398 -1.543 56.402 1.00 92.88 130 LYS A CA 1
ATOM 1042 C C . LYS A 1 130 ? -26.157 -2.355 56.032 1.00 92.88 130 LYS A C 1
ATOM 1044 O O . LYS A 1 130 ? -25.783 -2.365 54.857 1.00 92.88 130 LYS A O 1
ATOM 1049 N N . GLU A 1 131 ? -25.531 -3.017 57.002 1.00 90.56 131 GLU A N 1
ATOM 1050 C CA . GLU A 1 131 ? -24.393 -3.913 56.773 1.00 90.56 131 GLU A CA 1
ATOM 1051 C C . GLU A 1 131 ? -24.789 -5.131 55.937 1.00 90.56 131 GLU A C 1
ATOM 1053 O O . GLU A 1 131 ? -24.042 -5.508 55.040 1.00 90.56 131 GLU A O 1
ATOM 1058 N N . ILE A 1 132 ? -25.973 -5.707 56.172 1.00 91.19 132 ILE A N 1
ATOM 1059 C CA . ILE A 1 132 ? -26.498 -6.829 55.376 1.00 91.19 132 ILE A CA 1
ATOM 1060 C C . ILE A 1 132 ? -26.703 -6.419 53.914 1.00 91.19 132 ILE A C 1
ATOM 1062 O O . ILE A 1 132 ? -26.294 -7.146 53.006 1.00 91.19 132 ILE A O 1
ATOM 1066 N N . LEU A 1 133 ? -27.292 -5.242 53.682 1.00 89.12 133 LEU A N 1
ATOM 1067 C CA . LEU A 1 133 ? -27.512 -4.732 52.330 1.00 89.12 133 LEU A CA 1
ATOM 1068 C C . LEU A 1 133 ? -26.199 -4.458 51.590 1.00 89.12 133 LEU A C 1
ATOM 1070 O O . LEU A 1 133 ? -26.069 -4.845 50.434 1.00 89.12 133 LEU A O 1
ATOM 1074 N N . ASN A 1 134 ? -25.230 -3.815 52.247 1.00 85.00 134 ASN A N 1
ATOM 1075 C CA . ASN A 1 134 ? -24.046 -3.243 51.596 1.00 85.00 134 ASN A CA 1
ATOM 1076 C C . ASN A 1 134 ? -22.748 -4.029 51.858 1.00 85.00 134 ASN A C 1
ATOM 1078 O O . ASN A 1 134 ? -21.665 -3.434 51.896 1.00 85.00 134 ASN A O 1
ATOM 1082 N N . THR A 1 135 ? -22.822 -5.350 52.046 1.00 82.38 135 THR A N 1
ATOM 1083 C CA . THR A 1 135 ? -21.612 -6.186 52.110 1.00 82.38 135 THR A CA 1
ATOM 1084 C C . THR A 1 135 ? -20.815 -6.093 50.796 1.00 82.38 135 THR A C 1
ATOM 1086 O O . THR A 1 135 ? -21.406 -5.857 49.741 1.00 82.38 135 THR A O 1
ATOM 1089 N N . PRO A 1 136 ? -19.489 -6.335 50.804 1.00 74.06 136 PRO A N 1
ATOM 1090 C CA . PRO A 1 136 ? -18.674 -6.279 49.585 1.00 74.06 136 PRO A CA 1
ATOM 1091 C C . PRO A 1 136 ? -19.180 -7.169 48.438 1.00 74.06 136 PRO A C 1
ATOM 1093 O O . PRO A 1 136 ? -19.044 -6.809 47.277 1.00 74.06 136 PRO A O 1
ATOM 1096 N N . THR A 1 137 ? -19.801 -8.313 48.741 1.00 73.00 137 THR A N 1
ATOM 1097 C CA . THR A 1 137 ? -20.380 -9.209 47.723 1.00 73.00 137 THR A CA 1
ATOM 1098 C C . THR A 1 137 ? -21.649 -8.644 47.086 1.00 73.00 137 THR A C 1
ATOM 1100 O O . THR A 1 137 ? -21.939 -8.928 45.927 1.00 73.00 137 THR A O 1
ATOM 1103 N N . ASN A 1 138 ? -22.395 -7.826 47.827 1.00 78.50 138 ASN A N 1
ATOM 1104 C CA . ASN A 1 138 ? -23.695 -7.300 47.414 1.00 78.50 138 ASN A CA 1
ATOM 1105 C C . ASN A 1 138 ? -23.591 -5.883 46.839 1.00 78.50 138 ASN A C 1
ATOM 1107 O O . ASN A 1 138 ? -24.569 -5.344 46.339 1.00 78.50 138 ASN A O 1
ATOM 1111 N N . GLN A 1 139 ? -22.400 -5.280 46.859 1.00 78.75 139 GLN A N 1
ATOM 1112 C CA . GLN A 1 139 ? -22.117 -4.016 46.172 1.00 78.75 139 GLN A CA 1
ATOM 1113 C C . GLN A 1 139 ? -22.057 -4.168 44.645 1.00 78.75 139 GLN A C 1
ATOM 1115 O O . GLN A 1 139 ? -21.997 -3.162 43.951 1.00 78.75 139 GLN A O 1
ATOM 1120 N N . HIS A 1 140 ? -22.114 -5.394 44.117 1.00 79.38 140 HIS A N 1
ATOM 1121 C CA . HIS A 1 140 ? -22.092 -5.672 42.676 1.00 79.38 140 HIS A CA 1
ATOM 1122 C C . HIS A 1 140 ? -23.337 -6.400 42.166 1.00 79.38 140 HIS A C 1
ATOM 1124 O O . HIS A 1 140 ? -23.378 -6.841 41.022 1.00 79.38 140 HIS A O 1
ATOM 1130 N N . THR A 1 141 ? -24.342 -6.603 43.020 1.00 82.50 141 THR A N 1
ATOM 1131 C CA . THR A 1 141 ? -25.499 -7.432 42.679 1.00 82.50 141 THR A CA 1
ATOM 1132 C C . THR A 1 141 ? -26.779 -6.878 43.281 1.00 82.50 141 THR A C 1
ATOM 1134 O O . THR A 1 141 ? -26.798 -6.389 44.406 1.00 82.50 141 THR A O 1
ATOM 1137 N N . TYR A 1 142 ? -27.865 -6.973 42.519 1.00 87.50 142 TYR A N 1
ATOM 1138 C CA . TYR A 1 142 ? -29.210 -6.644 42.976 1.00 87.50 142 TYR A CA 1
ATOM 1139 C C . TYR A 1 142 ? -29.741 -7.704 43.947 1.00 87.50 142 TYR A C 1
ATOM 1141 O O . TYR A 1 142 ? -29.670 -8.906 43.676 1.00 87.50 142 TYR A O 1
ATOM 1149 N N . TRP A 1 143 ? -30.353 -7.253 45.041 1.00 91.00 143 TRP A N 1
ATOM 1150 C CA . TRP A 1 143 ? -31.117 -8.119 45.931 1.00 91.00 143 TRP A CA 1
ATOM 1151 C C . TRP A 1 143 ? -32.485 -8.434 45.340 1.00 91.00 143 TRP A C 1
ATOM 1153 O O . TRP A 1 143 ? -33.302 -7.539 45.158 1.00 91.00 143 TRP A O 1
ATOM 1163 N N . LYS A 1 144 ? -32.810 -9.713 45.151 1.00 92.44 144 LYS A N 1
ATOM 1164 C CA . LYS A 1 144 ? -34.220 -10.094 45.012 1.00 92.44 144 LYS A CA 1
ATOM 1165 C C . LYS A 1 144 ? -34.873 -10.037 46.387 1.00 92.44 144 LYS A C 1
ATOM 1167 O O . LYS A 1 144 ? -34.295 -10.504 47.366 1.00 92.44 144 LYS A O 1
ATOM 1172 N N . LYS A 1 145 ? -36.113 -9.543 46.453 1.00 93.19 145 LYS A N 1
ATOM 1173 C CA . LYS A 1 145 ? -36.894 -9.444 47.701 1.00 93.19 145 LYS A CA 1
ATOM 1174 C C . LYS A 1 145 ? -36.868 -10.730 48.537 1.00 93.19 145 LYS A C 1
ATOM 1176 O O . LYS A 1 145 ? -36.694 -10.663 49.748 1.00 93.19 145 LYS A O 1
ATOM 1181 N N . GLN A 1 146 ? -37.046 -11.885 47.892 1.00 93.69 146 GLN A N 1
ATOM 1182 C CA . GLN A 1 146 ? -37.037 -13.181 48.570 1.00 93.69 146 GLN A CA 1
ATOM 1183 C C . GLN A 1 146 ? -35.663 -13.498 49.180 1.00 93.69 146 GLN A C 1
ATOM 1185 O O . GLN A 1 146 ? -35.596 -13.858 50.349 1.00 93.69 146 GLN A O 1
ATOM 1190 N N . ASP A 1 147 ? -34.581 -13.295 48.429 1.00 93.44 147 ASP A N 1
ATOM 1191 C CA . ASP A 1 147 ? -33.215 -13.581 48.884 1.00 93.44 147 ASP A CA 1
ATOM 1192 C C . ASP A 1 147 ? -32.818 -12.669 50.057 1.00 93.44 147 ASP A C 1
ATOM 1194 O O . ASP A 1 147 ? -32.200 -13.114 51.030 1.00 93.44 147 ASP A O 1
ATOM 1198 N N . LEU A 1 148 ? -33.216 -11.392 49.997 1.00 94.62 148 LEU A N 1
ATOM 1199 C CA . LEU A 1 148 ? -33.010 -10.456 51.098 1.00 94.62 148 LEU A CA 1
ATOM 1200 C C . LEU A 1 148 ? -33.811 -10.879 52.336 1.00 94.62 148 LEU A C 1
ATOM 1202 O O . LEU A 1 148 ? -33.255 -10.899 53.431 1.00 94.62 148 LEU A O 1
ATOM 1206 N N . GLN A 1 149 ? -35.081 -11.266 52.172 1.00 96.19 149 GLN A N 1
ATOM 1207 C CA . GLN A 1 149 ? -35.917 -11.758 53.271 1.00 96.19 149 GLN A CA 1
ATOM 1208 C C . GLN A 1 149 ? -35.300 -12.994 53.939 1.00 96.19 149 GLN A C 1
ATOM 1210 O O . GLN A 1 149 ? -35.121 -13.013 55.155 1.00 96.19 149 GLN A O 1
ATOM 1215 N N . GLU A 1 150 ? -34.911 -13.996 53.147 1.00 94.50 150 GLU A N 1
ATOM 1216 C CA . GLU A 1 150 ? -34.267 -15.213 53.647 1.00 94.50 150 GLU A CA 1
ATOM 1217 C C . GLU A 1 150 ? -32.960 -14.894 54.382 1.00 94.50 150 GLU A C 1
ATOM 1219 O O . GLU A 1 150 ? -32.684 -15.469 55.434 1.00 94.50 150 GLU A O 1
ATOM 1224 N N . THR A 1 151 ? -32.179 -13.933 53.880 1.00 94.19 151 THR A N 1
ATOM 1225 C CA . THR A 1 151 ? -30.946 -13.483 54.539 1.00 94.19 151 THR A CA 1
ATOM 1226 C C . THR A 1 151 ? -31.233 -12.841 55.897 1.00 94.19 151 THR A C 1
ATOM 1228 O O . THR A 1 151 ? -30.528 -13.133 56.864 1.00 94.19 151 THR A O 1
ATOM 1231 N N . ILE A 1 152 ? -32.260 -11.991 56.002 1.00 94.88 152 ILE A N 1
ATOM 1232 C CA . ILE A 1 152 ? -32.669 -11.375 57.274 1.00 94.88 152 ILE A CA 1
ATOM 1233 C C . ILE A 1 152 ? -33.092 -12.442 58.289 1.00 94.88 152 ILE A C 1
ATOM 1235 O O . ILE A 1 152 ? -32.605 -12.429 59.422 1.00 94.88 152 ILE A O 1
ATOM 1239 N N . ASP A 1 153 ? -33.925 -13.398 57.874 1.00 93.38 153 ASP A N 1
ATOM 1240 C CA . ASP A 1 153 ? -34.397 -14.477 58.746 1.00 93.38 153 ASP A CA 1
ATOM 1241 C C . ASP A 1 153 ? -33.236 -15.389 59.195 1.00 93.38 153 ASP A C 1
ATOM 1243 O O . ASP A 1 153 ? -33.130 -15.748 60.369 1.00 93.38 153 ASP A O 1
ATOM 1247 N N . GLN A 1 154 ? -32.300 -15.714 58.295 1.00 93.38 154 GLN A N 1
ATOM 1248 C CA . GLN A 1 154 ? -31.118 -16.532 58.604 1.00 93.38 154 GLN A CA 1
ATOM 1249 C C . GLN A 1 154 ? -30.111 -15.830 59.521 1.00 93.38 154 GLN A C 1
ATOM 1251 O O . GLN A 1 154 ? -29.399 -16.497 60.275 1.00 93.38 154 GLN A O 1
ATOM 1256 N N . LYS A 1 155 ? -30.036 -14.493 59.484 1.00 92.31 155 LYS A N 1
ATOM 1257 C CA . LYS A 1 155 ? -29.188 -13.717 60.403 1.00 92.31 155 LYS A CA 1
ATOM 1258 C C . LYS A 1 155 ? -29.674 -13.783 61.849 1.00 92.31 155 LYS A C 1
ATOM 1260 O O . LYS A 1 155 ? -28.907 -13.419 62.738 1.00 92.31 155 LYS A O 1
ATOM 1265 N N . GLY A 1 156 ? -30.902 -14.253 62.086 1.00 90.50 156 GLY A N 1
ATOM 1266 C CA . GLY A 1 156 ? -31.454 -14.434 63.426 1.00 90.50 156 GLY A CA 1
ATOM 1267 C C . GLY A 1 156 ? -31.609 -13.119 64.187 1.00 90.50 156 GLY A C 1
ATOM 1268 O O . GLY A 1 156 ? -31.479 -13.107 65.409 1.00 90.50 156 GLY A O 1
ATOM 1269 N N . LEU A 1 157 ? -31.835 -12.010 63.469 1.00 91.44 157 LEU A N 1
ATOM 1270 C CA . LEU A 1 157 ? -32.111 -10.712 64.091 1.00 91.44 157 LEU A CA 1
ATOM 1271 C C . LEU A 1 157 ? -33.432 -10.769 64.872 1.00 91.44 157 LEU A C 1
ATOM 1273 O O . LEU A 1 157 ? -33.508 -10.261 65.986 1.00 91.44 157 LEU A O 1
ATOM 1277 N N . ASP A 1 158 ? -34.431 -11.450 64.311 1.00 92.75 158 ASP A N 1
ATOM 1278 C CA . ASP A 1 158 ? -35.715 -11.779 64.932 1.00 92.75 158 ASP A CA 1
ATOM 1279 C C . ASP A 1 158 ? -36.116 -13.219 64.544 1.00 92.75 158 ASP A C 1
ATOM 1281 O O . ASP A 1 158 ? -35.413 -13.882 63.772 1.00 92.75 158 ASP A O 1
ATOM 1285 N N . LYS A 1 159 ? -37.239 -13.729 65.063 1.00 90.44 159 LYS A N 1
ATOM 1286 C CA . LYS A 1 159 ? -37.843 -14.972 64.557 1.00 90.44 159 LYS A CA 1
ATOM 1287 C C . LYS A 1 159 ? -38.238 -14.789 63.079 1.00 90.44 159 LYS A C 1
ATOM 1289 O O . LYS A 1 159 ? -38.609 -13.676 62.704 1.00 90.44 159 LYS A O 1
ATOM 1294 N N . PRO A 1 160 ? -38.230 -15.855 62.252 1.00 92.44 160 PRO A N 1
ATOM 1295 C CA . PRO A 1 160 ? -38.623 -15.757 60.848 1.00 92.44 160 PRO A CA 1
ATOM 1296 C C . PRO A 1 160 ? -39.969 -15.049 60.653 1.00 92.44 160 PRO A C 1
ATOM 1298 O O . PRO A 1 160 ? -40.958 -15.405 61.299 1.00 92.44 160 PRO A O 1
ATOM 1301 N N . GLY A 1 161 ? -39.990 -14.038 59.782 1.00 90.88 161 GLY A N 1
ATOM 1302 C CA . GLY A 1 161 ? -41.159 -13.180 59.546 1.00 90.88 161 GLY A CA 1
ATOM 1303 C C . GLY A 1 161 ? -41.366 -12.046 60.562 1.00 90.88 161 GLY A C 1
ATOM 1304 O O . GLY A 1 161 ? -42.282 -11.245 60.384 1.00 90.88 161 GLY A O 1
ATOM 1305 N N . GLY A 1 162 ? -40.520 -11.940 61.592 1.00 92.62 162 GLY A N 1
ATOM 1306 C CA . GLY A 1 162 ? -40.528 -10.836 62.555 1.00 92.62 162 GLY A CA 1
ATOM 1307 C C . GLY A 1 162 ? -40.063 -9.507 61.955 1.00 92.62 162 GLY A C 1
ATOM 1308 O O . GLY A 1 162 ? -40.527 -8.450 62.374 1.00 92.62 162 GLY A O 1
ATOM 1309 N N . ILE A 1 163 ? -39.226 -9.550 60.915 1.00 97.19 163 ILE A N 1
ATOM 1310 C CA . ILE A 1 163 ? -38.870 -8.397 60.080 1.00 97.19 163 ILE A CA 1
ATOM 1311 C C . ILE A 1 163 ? -39.239 -8.733 58.639 1.00 97.19 163 ILE A C 1
ATOM 1313 O O . ILE A 1 163 ? -38.778 -9.735 58.098 1.00 97.19 163 ILE A O 1
ATOM 1317 N N . VAL A 1 164 ? -40.046 -7.885 58.007 1.00 97.12 164 VAL A N 1
ATOM 1318 C CA . VAL A 1 164 ? -40.461 -8.043 56.608 1.00 97.12 164 VAL A CA 1
ATOM 1319 C C . VAL A 1 164 ? -39.802 -6.970 55.753 1.00 97.12 164 VAL A C 1
ATOM 1321 O O . VAL A 1 164 ? -39.787 -5.802 56.142 1.00 97.12 164 VAL A O 1
ATOM 1324 N N . VAL A 1 165 ? -39.283 -7.353 54.586 1.00 96.25 165 VAL A N 1
ATOM 1325 C CA . VAL A 1 165 ? -38.672 -6.419 53.629 1.00 96.25 165 VAL A CA 1
ATOM 1326 C C . VAL A 1 165 ? -39.602 -6.098 52.458 1.00 96.25 165 VAL A C 1
ATOM 1328 O O . VAL A 1 165 ? -40.351 -6.948 51.973 1.00 96.25 165 VAL A O 1
ATOM 1331 N N . GLU A 1 166 ? -39.542 -4.867 51.968 1.00 94.88 166 GLU A N 1
ATOM 1332 C CA . GLU A 1 166 ? -40.279 -4.374 50.806 1.00 94.88 166 GLU A CA 1
ATOM 1333 C C . GLU A 1 166 ? -39.371 -3.476 49.959 1.00 94.88 166 GLU A C 1
ATOM 1335 O O . GLU A 1 166 ? -38.715 -2.578 50.479 1.00 94.88 166 GLU A O 1
ATOM 1340 N N . GLU A 1 167 ? -39.318 -3.727 48.652 1.00 94.56 167 GLU A N 1
ATOM 1341 C CA . GLU A 1 167 ? -38.623 -2.845 47.714 1.00 94.56 167 GLU A CA 1
ATOM 1342 C C . GLU A 1 167 ? -39.526 -1.665 47.372 1.00 94.56 167 GLU A C 1
ATOM 1344 O O . GLU A 1 167 ? -40.687 -1.867 47.014 1.00 94.56 167 GLU A O 1
ATOM 1349 N N . LEU A 1 168 ? -38.996 -0.447 47.465 1.00 92.56 168 LEU A N 1
ATOM 1350 C CA . LEU A 1 168 ? -39.741 0.759 47.114 1.00 92.56 168 LEU A CA 1
ATOM 1351 C C . LEU A 1 168 ? -39.449 1.197 45.678 1.00 92.56 168 LEU A C 1
ATOM 1353 O O . LEU A 1 168 ? -40.370 1.362 44.879 1.00 92.56 168 LEU A O 1
ATOM 1357 N N . GLN A 1 169 ? -38.172 1.407 45.356 1.00 88.62 169 GLN A N 1
ATOM 1358 C CA . GLN A 1 169 ? -37.733 1.876 44.043 1.00 88.62 169 GLN A CA 1
ATOM 1359 C C . GLN A 1 169 ? -36.258 1.562 43.788 1.00 88.62 169 GLN A C 1
ATOM 1361 O O . GLN A 1 169 ? -35.448 1.546 44.718 1.00 88.62 169 GLN A O 1
ATOM 1366 N N . THR A 1 170 ? -35.909 1.431 42.508 1.00 87.94 170 THR A N 1
ATOM 1367 C CA . THR A 1 170 ? -34.528 1.414 42.019 1.00 87.94 170 THR A CA 1
ATOM 1368 C C . THR A 1 170 ? -34.315 2.586 41.071 1.00 87.94 170 THR A C 1
ATOM 1370 O O . THR A 1 170 ? -35.067 2.765 40.114 1.00 87.94 170 THR A O 1
ATOM 1373 N N . VAL A 1 171 ? -33.277 3.380 41.328 1.00 83.31 171 VAL A N 1
ATOM 1374 C CA . VAL A 1 171 ? -32.867 4.493 40.465 1.00 83.31 171 VAL A CA 1
ATOM 1375 C C . VAL A 1 171 ? -31.525 4.161 39.823 1.00 83.31 171 VAL A C 1
ATOM 1377 O O . VAL A 1 171 ? -30.553 3.884 40.529 1.00 83.31 171 VAL A O 1
ATOM 1380 N N . GLU A 1 172 ? -31.472 4.220 38.492 1.00 77.44 172 GLU A N 1
ATOM 1381 C CA . GLU A 1 172 ? -30.242 4.071 37.708 1.00 77.44 172 GLU A CA 1
ATOM 1382 C C . GLU A 1 172 ? -29.546 5.426 37.532 1.00 77.44 172 GLU A C 1
ATOM 1384 O O . GLU A 1 172 ? -30.182 6.430 37.195 1.00 77.44 172 GLU A O 1
ATOM 1389 N N . LYS A 1 173 ? -28.226 5.467 37.727 1.00 65.19 173 LYS A N 1
ATOM 1390 C CA . LYS A 1 173 ? -27.400 6.630 37.391 1.00 65.19 173 LYS A CA 1
ATOM 1391 C C . LYS A 1 173 ? -26.677 6.383 36.064 1.00 65.19 173 LYS A C 1
ATOM 1393 O O . LYS A 1 173 ? -25.536 5.959 36.078 1.00 65.19 173 LYS A O 1
ATOM 1398 N N . ASN A 1 174 ? -27.357 6.718 34.961 1.00 54.91 174 ASN A N 1
ATOM 1399 C CA . ASN A 1 174 ? -26.880 6.834 33.569 1.00 54.91 174 ASN A CA 1
ATOM 1400 C C . ASN A 1 174 ? -26.052 5.672 32.983 1.00 54.91 174 ASN A C 1
ATOM 1402 O O . ASN A 1 174 ? -24.932 5.409 33.405 1.00 54.91 174 ASN A O 1
ATOM 1406 N N . ASN A 1 175 ? -26.541 5.124 31.868 1.00 47.62 175 ASN A N 1
ATOM 1407 C CA . ASN A 1 175 ? -25.812 4.147 31.060 1.00 47.62 175 ASN A CA 1
ATOM 1408 C C . ASN A 1 175 ? -24.982 4.832 29.965 1.00 47.62 175 ASN A C 1
ATOM 1410 O O . ASN A 1 175 ? -25.383 5.842 29.376 1.00 47.62 175 ASN A O 1
ATOM 1414 N N . SER A 1 176 ? -23.830 4.236 29.690 1.00 52.06 176 SER A N 1
ATOM 1415 C CA . SER A 1 176 ? -22.903 4.558 28.607 1.00 52.06 176 SER A CA 1
ATOM 1416 C C . SER A 1 176 ? -22.957 3.437 27.555 1.00 52.06 176 SER A C 1
ATOM 1418 O O . SER A 1 176 ? -23.607 2.418 27.762 1.00 52.06 176 SER A O 1
ATOM 1420 N N . TYR A 1 177 ? -22.318 3.626 26.399 1.00 52.62 177 TYR A N 1
ATOM 1421 C CA . TYR A 1 177 ? -22.256 2.603 25.345 1.00 52.62 177 TYR A CA 1
ATOM 1422 C C . TYR A 1 177 ? -21.167 1.534 25.566 1.00 52.62 177 TYR A C 1
ATOM 1424 O O . TYR A 1 177 ? -21.214 0.494 24.914 1.00 52.62 177 TYR A O 1
ATOM 1432 N N . SER A 1 178 ? -20.179 1.780 26.431 1.00 46.41 178 SER A N 1
ATOM 1433 C CA . SER A 1 178 ? -19.006 0.902 26.629 1.00 46.41 178 SER A CA 1
ATOM 1434 C C . SER A 1 178 ? -19.158 -0.085 27.792 1.00 46.41 178 SER A C 1
ATOM 1436 O O . SER A 1 178 ? -18.287 -0.932 28.004 1.00 46.41 178 SER A O 1
ATOM 1438 N N . PHE A 1 179 ? -20.244 0.033 28.554 1.00 55.81 179 PHE A N 1
ATOM 1439 C CA . PHE A 1 179 ? -20.587 -0.881 29.626 1.00 55.81 179 PHE A CA 1
ATOM 1440 C C . PHE A 1 179 ? -22.095 -1.110 29.687 1.00 55.81 179 PHE A C 1
ATOM 1442 O O . PHE A 1 179 ? -22.893 -0.222 29.384 1.00 55.81 179 PHE A O 1
ATOM 1449 N N . ILE A 1 180 ? -22.483 -2.315 30.093 1.00 56.84 180 ILE A N 1
ATOM 1450 C CA . ILE A 1 180 ? -23.861 -2.640 30.468 1.00 56.84 180 ILE A CA 1
ATOM 1451 C C . ILE A 1 180 ? -23.933 -2.602 31.994 1.00 56.84 180 ILE A C 1
ATOM 1453 O O . ILE A 1 180 ? -22.977 -2.975 32.668 1.00 56.84 180 ILE A O 1
ATOM 1457 N N . GLY A 1 181 ? -25.056 -2.128 32.528 1.00 63.75 181 GLY A N 1
ATOM 1458 C CA . GLY A 1 181 ? -25.213 -1.891 33.961 1.00 63.75 181 GLY A CA 1
ATOM 1459 C C . GLY A 1 181 ? -24.801 -0.477 34.358 1.00 63.75 181 GLY A C 1
ATOM 1460 O O . GLY A 1 181 ? -24.663 0.407 33.513 1.00 63.75 181 GLY A O 1
ATOM 1461 N N . GLY A 1 182 ? -24.663 -0.245 35.654 1.00 72.12 182 GLY A N 1
ATOM 1462 C CA . GLY A 1 182 ? -24.275 1.042 36.203 1.00 72.12 182 GLY A CA 1
ATOM 1463 C C . GLY A 1 182 ? -24.541 1.139 37.696 1.00 72.12 182 GLY A C 1
ATOM 1464 O O . GLY A 1 182 ? -25.122 0.254 38.328 1.00 72.12 182 GLY A O 1
ATOM 1465 N N . GLN A 1 183 ? -24.165 2.278 38.270 1.00 80.88 183 GLN A N 1
ATOM 1466 C CA . GLN A 1 183 ?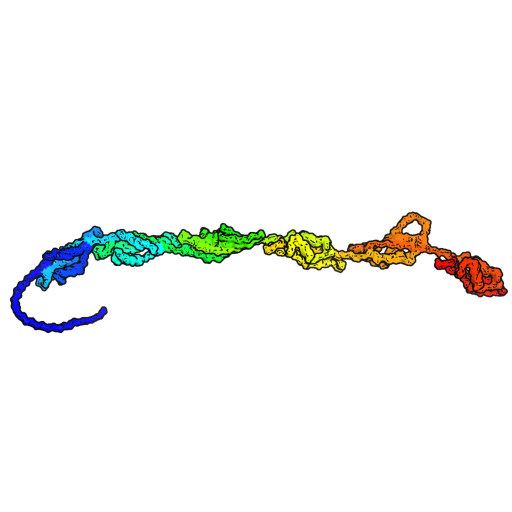 -24.460 2.551 39.669 1.00 80.88 183 GLN A CA 1
ATOM 1467 C C . GLN A 1 183 ? -25.962 2.702 39.886 1.00 80.88 183 GLN A C 1
ATOM 1469 O O . GLN A 1 183 ? -26.625 3.574 39.312 1.00 80.88 183 GLN A O 1
ATOM 1474 N N . LYS A 1 184 ? -26.483 1.879 40.787 1.00 84.25 184 LYS A N 1
ATOM 1475 C CA . LYS A 1 184 ? -27.890 1.812 41.141 1.00 84.25 184 LYS A CA 1
ATOM 1476 C C . LYS A 1 184 ? -28.059 2.001 42.635 1.00 84.25 184 LYS A C 1
ATOM 1478 O O . LYS A 1 184 ? -27.229 1.612 43.459 1.00 84.25 184 LYS A O 1
ATOM 1483 N N . ILE A 1 185 ? -29.160 2.653 42.981 1.00 87.88 185 ILE A N 1
ATOM 1484 C CA . ILE A 1 185 ? -29.596 2.805 44.364 1.00 87.88 185 ILE A CA 1
ATOM 1485 C C . ILE A 1 185 ? -30.965 2.158 44.455 1.00 87.88 185 ILE A C 1
ATOM 1487 O O . ILE A 1 185 ? -31.884 2.571 43.751 1.00 87.88 185 ILE A O 1
ATOM 1491 N N . THR A 1 186 ? -31.089 1.130 45.290 1.00 91.00 186 THR A N 1
ATOM 1492 C CA . THR A 1 186 ? -32.377 0.499 45.604 1.00 91.00 186 THR A CA 1
ATOM 1493 C C . THR A 1 186 ? -32.774 0.839 47.031 1.00 91.00 186 THR A C 1
ATOM 1495 O O . THR A 1 186 ? -31.985 0.655 47.959 1.00 91.00 186 THR A O 1
ATOM 1498 N N . GLU A 1 187 ? -33.979 1.370 47.209 1.00 94.38 187 GLU A N 1
ATOM 1499 C CA . GLU A 1 187 ? -34.529 1.704 48.522 1.00 94.38 187 GLU A CA 1
ATOM 1500 C C . GLU A 1 187 ? -35.333 0.521 49.065 1.00 94.38 187 GLU A C 1
ATOM 1502 O O . GLU A 1 187 ? -36.336 0.113 48.475 1.00 94.38 187 GLU A O 1
ATOM 1507 N N . TRP A 1 188 ? -34.895 -0.015 50.204 1.00 96.38 188 TRP A N 1
ATOM 1508 C CA . TRP A 1 188 ? -35.550 -1.121 50.898 1.00 96.38 188 TRP A CA 1
ATOM 1509 C C . TRP A 1 188 ? -36.200 -0.635 52.184 1.00 96.38 188 TRP A C 1
ATOM 1511 O O . TRP A 1 188 ? -35.542 -0.037 53.036 1.00 96.38 188 TRP A O 1
ATOM 1521 N N . LYS A 1 189 ? -37.484 -0.936 52.345 1.00 96.94 189 LYS A N 1
ATOM 1522 C CA . LYS A 1 189 ? -38.246 -0.731 53.571 1.00 96.94 189 LYS A CA 1
ATOM 1523 C C . LYS A 1 189 ? -38.230 -2.009 54.405 1.00 96.94 189 LYS A C 1
ATOM 1525 O O . LYS A 1 189 ? -38.595 -3.074 53.918 1.00 96.94 189 LYS A O 1
ATOM 1530 N N . PHE A 1 190 ? -37.837 -1.895 55.666 1.00 97.56 190 PHE A N 1
ATOM 1531 C CA . PHE A 1 190 ? -37.866 -2.966 56.658 1.00 97.56 190 PHE A CA 1
ATOM 1532 C C . PHE A 1 190 ? -38.960 -2.654 57.670 1.00 97.56 190 PHE A C 1
ATOM 1534 O O . PHE A 1 190 ? -38.997 -1.545 58.200 1.00 97.56 190 PHE A O 1
ATOM 1541 N N . VAL A 1 191 ? -39.835 -3.618 57.945 1.00 96.62 191 VAL A N 1
ATOM 1542 C CA . VAL A 1 191 ? -40.972 -3.460 58.859 1.00 96.62 191 VAL A CA 1
ATOM 1543 C C . VAL A 1 191 ? -40.900 -4.518 59.948 1.00 96.62 191 VAL A C 1
ATOM 1545 O O . VAL A 1 191 ? -40.994 -5.713 59.660 1.00 96.62 191 VAL A O 1
ATOM 1548 N N . GLY A 1 192 ? -40.757 -4.074 61.194 1.00 95.44 192 GLY A N 1
ATOM 1549 C CA . GLY A 1 192 ? -40.831 -4.940 62.364 1.00 95.44 192 GLY A CA 1
ATOM 1550 C C . GLY A 1 192 ? -42.284 -5.308 62.676 1.00 95.44 192 GLY A C 1
ATOM 1551 O O . GLY A 1 192 ? -43.154 -4.438 62.719 1.00 95.44 192 GLY A O 1
ATOM 1552 N N . GLN A 1 193 ? -42.556 -6.594 62.890 1.00 94.50 193 GLN A N 1
ATOM 1553 C CA . GLN A 1 193 ? -43.897 -7.152 63.119 1.00 94.50 193 GLN A CA 1
ATOM 1554 C C . GLN A 1 193 ? -44.226 -7.383 64.609 1.00 94.50 193 GLN A C 1
ATOM 1556 O O . GLN A 1 193 ? -45.288 -7.920 64.942 1.00 94.50 193 GLN A O 1
ATOM 1561 N N . GLY A 1 194 ? -43.326 -6.983 65.507 1.00 88.31 194 GLY A N 1
ATOM 1562 C CA . GLY A 1 194 ? -43.468 -6.997 66.961 1.00 88.31 194 GLY A CA 1
ATOM 1563 C C . GLY A 1 194 ? -44.733 -6.306 67.439 1.00 88.31 194 GLY A C 1
ATOM 1564 O O . GLY A 1 194 ? -44.983 -5.141 67.140 1.00 88.31 194 GLY A O 1
ATOM 1565 N N . ASN A 1 195 ? -45.538 -7.025 68.216 1.00 82.94 195 ASN A N 1
ATOM 1566 C CA . ASN A 1 195 ? -46.680 -6.470 68.935 1.00 82.94 195 ASN A CA 1
ATOM 1567 C C . ASN A 1 195 ? -46.897 -7.232 70.259 1.00 82.94 195 ASN A C 1
ATOM 1569 O O . ASN A 1 195 ? -46.356 -8.324 70.419 1.00 82.94 195 ASN A O 1
ATOM 1573 N N . PRO A 1 196 ? -47.708 -6.715 71.200 1.00 72.12 196 PRO A N 1
ATOM 1574 C CA . PRO A 1 196 ? -47.876 -7.336 72.521 1.00 72.12 196 PRO A CA 1
ATOM 1575 C C . PRO A 1 196 ? -48.491 -8.746 72.503 1.00 72.12 196 PRO A C 1
ATOM 1577 O O . PRO A 1 196 ? -48.580 -9.402 73.535 1.00 72.12 196 PRO A O 1
ATOM 1580 N N . THR A 1 197 ? -48.974 -9.213 71.351 1.00 72.44 197 THR A N 1
ATOM 1581 C CA . THR A 1 197 ? -49.632 -10.517 71.205 1.00 72.44 197 THR A CA 1
ATOM 1582 C C . THR A 1 197 ? -48.783 -11.556 70.475 1.00 72.44 197 THR A C 1
ATOM 1584 O O . THR A 1 197 ? -49.256 -12.676 70.281 1.00 72.44 197 THR A O 1
ATOM 1587 N N . ASN A 1 198 ? -47.557 -11.213 70.067 1.00 80.69 198 ASN A N 1
ATOM 1588 C CA . ASN A 1 198 ? -46.625 -12.141 69.436 1.00 80.69 198 ASN A CA 1
ATOM 1589 C C . ASN A 1 198 ? -45.231 -12.074 70.071 1.00 80.69 198 ASN A C 1
ATOM 1591 O O . ASN A 1 198 ? -44.928 -11.202 70.876 1.00 80.69 198 ASN A O 1
ATOM 1595 N N . ASP A 1 199 ? -44.387 -13.029 69.690 1.00 82.75 199 ASP A N 1
ATOM 1596 C CA . ASP A 1 199 ? -43.019 -13.132 70.197 1.00 82.75 199 ASP A CA 1
ATOM 1597 C C . ASP A 1 199 ? -41.991 -12.424 69.286 1.00 82.75 199 ASP A C 1
ATOM 1599 O O . ASP A 1 199 ? -40.811 -12.779 69.325 1.00 82.75 199 ASP A O 1
ATOM 1603 N N . PHE A 1 200 ? -42.418 -11.516 68.398 1.00 90.69 200 PHE A N 1
ATOM 1604 C CA . PHE A 1 200 ? -41.495 -10.773 67.533 1.00 90.69 200 PHE A CA 1
ATOM 1605 C C . PHE A 1 200 ? -40.916 -9.583 68.291 1.00 90.69 200 PHE A C 1
ATOM 1607 O O . PHE A 1 200 ? -41.619 -8.890 69.028 1.00 90.69 200 PHE A O 1
ATOM 1614 N N . ARG A 1 201 ? -39.619 -9.354 68.108 1.00 88.56 201 ARG A N 1
ATOM 1615 C CA . ARG A 1 201 ? -38.840 -8.418 68.916 1.00 88.56 201 ARG A CA 1
ATOM 1616 C C . ARG A 1 201 ? -38.940 -6.973 68.446 1.00 88.56 201 ARG A C 1
ATOM 1618 O O . ARG A 1 201 ? -38.870 -6.083 69.291 1.00 88.56 201 ARG A O 1
ATOM 1625 N N . PHE A 1 202 ? -39.048 -6.733 67.140 1.00 92.25 202 PHE A N 1
ATOM 1626 C CA . PHE A 1 202 ? -38.958 -5.379 66.581 1.00 92.25 202 PHE A CA 1
ATOM 1627 C C . PHE A 1 202 ? -40.284 -4.876 66.021 1.00 92.25 202 PHE A C 1
ATOM 1629 O O . PHE A 1 202 ? -40.964 -5.633 65.339 1.00 92.25 202 PHE A O 1
ATOM 1636 N N . ASN A 1 203 ? -40.626 -3.600 66.225 1.00 91.38 203 ASN A N 1
ATOM 1637 C CA . ASN A 1 203 ? -41.742 -2.920 65.549 1.00 91.38 203 ASN A CA 1
ATOM 1638 C C . ASN A 1 203 ? -41.284 -1.690 64.758 1.00 91.38 203 ASN A C 1
ATOM 1640 O O . ASN A 1 203 ? -40.107 -1.339 64.737 1.00 91.38 203 ASN A O 1
ATOM 1644 N N . GLY A 1 204 ? -42.236 -1.026 64.105 1.00 93.12 204 GLY A N 1
ATOM 1645 C CA . GLY A 1 204 ? -41.974 0.180 63.329 1.00 93.12 204 GLY A CA 1
ATOM 1646 C C . GLY A 1 204 ? -41.402 -0.134 61.951 1.00 93.12 204 GLY A C 1
ATOM 1647 O O . GLY A 1 204 ? -41.455 -1.268 61.471 1.00 93.12 204 GLY A O 1
ATOM 1648 N N . GLU A 1 205 ? -40.876 0.893 61.293 1.00 96.50 205 GLU A N 1
ATOM 1649 C CA . GLU A 1 205 ? -40.312 0.776 59.954 1.00 96.50 205 GLU A CA 1
ATOM 1650 C C . GLU A 1 205 ? -39.052 1.626 59.784 1.00 96.50 205 GLU A C 1
ATOM 1652 O O . GLU A 1 205 ? -38.921 2.700 60.371 1.00 96.50 205 GLU A O 1
ATOM 1657 N N . ILE A 1 206 ? -38.125 1.147 58.956 1.00 96.50 206 ILE A N 1
ATOM 1658 C CA . ILE A 1 206 ? -36.930 1.884 58.543 1.00 96.50 206 ILE A CA 1
ATOM 1659 C C . ILE A 1 206 ? -36.672 1.664 57.052 1.00 96.50 206 ILE A C 1
ATOM 1661 O O . ILE A 1 206 ? -36.762 0.542 56.558 1.00 96.50 206 ILE A O 1
ATOM 1665 N N . THR A 1 207 ? -36.323 2.731 56.337 1.00 96.62 207 THR A N 1
ATOM 1666 C CA . THR A 1 207 ? -35.898 2.658 54.932 1.00 96.62 207 THR A CA 1
ATOM 1667 C C . THR A 1 207 ? -34.384 2.781 54.844 1.00 96.62 207 THR A C 1
ATOM 1669 O O . THR A 1 207 ? -33.792 3.673 55.456 1.00 96.62 207 THR A O 1
ATOM 1672 N N . ILE A 1 208 ? -33.748 1.889 54.088 1.00 94.19 208 ILE A N 1
ATOM 1673 C CA . ILE A 1 208 ? -32.297 1.847 53.914 1.00 94.19 208 ILE A CA 1
ATOM 1674 C C . ILE A 1 208 ? -31.958 1.739 52.430 1.00 94.19 208 ILE A C 1
ATOM 1676 O O . ILE A 1 208 ? -32.536 0.941 51.694 1.00 94.19 208 ILE A O 1
ATOM 1680 N N . ASN A 1 209 ? -30.964 2.521 52.018 1.00 92.62 209 ASN A N 1
ATOM 1681 C CA . ASN A 1 209 ? -30.464 2.519 50.651 1.00 92.62 209 ASN A CA 1
ATOM 1682 C C . ASN A 1 209 ? -29.387 1.446 50.480 1.00 92.62 209 ASN A C 1
ATOM 1684 O O . ASN A 1 209 ? -28.408 1.387 51.237 1.00 92.62 209 ASN A O 1
ATOM 1688 N N . HIS A 1 210 ? -29.566 0.629 49.451 1.00 90.94 210 HIS A N 1
ATOM 1689 C CA . HIS A 1 210 ? -28.586 -0.318 48.948 1.00 90.94 210 HIS A CA 1
ATOM 1690 C C . HIS A 1 210 ? -27.897 0.280 47.726 1.00 90.94 210 HIS A C 1
ATOM 1692 O O . HIS A 1 210 ? -28.554 0.602 46.734 1.00 90.94 210 HIS A O 1
ATOM 1698 N N . PHE A 1 211 ? -26.583 0.461 47.828 1.00 86.12 211 PHE A N 1
ATOM 1699 C CA . PHE A 1 211 ? -25.745 0.969 46.749 1.00 86.12 211 PHE A CA 1
ATOM 1700 C C . PHE A 1 211 ? -25.066 -0.217 46.071 1.00 86.12 211 PHE A C 1
ATOM 1702 O O . PHE A 1 211 ? -24.298 -0.931 46.720 1.00 86.12 211 PHE A O 1
ATOM 1709 N N . TRP A 1 212 ? -25.348 -0.419 44.788 1.00 85.50 212 TRP A N 1
ATOM 1710 C CA . TRP A 1 212 ? -24.748 -1.495 44.008 1.00 85.50 212 TRP A CA 1
ATOM 1711 C C . TRP A 1 212 ? -24.390 -1.038 42.599 1.00 85.50 212 TRP A C 1
ATOM 1713 O O . TRP A 1 212 ? -24.956 -0.077 42.080 1.00 85.50 212 TRP A O 1
ATOM 1723 N N . ASP A 1 213 ? -23.404 -1.702 42.015 1.00 82.50 213 ASP A N 1
ATOM 1724 C CA . ASP A 1 213 ? -22.829 -1.372 40.722 1.00 82.50 213 ASP A CA 1
ATOM 1725 C C . ASP A 1 213 ? -22.633 -2.655 39.909 1.00 82.50 213 ASP A C 1
ATOM 1727 O O . ASP A 1 213 ? -21.741 -3.456 40.204 1.00 82.50 213 ASP A O 1
ATOM 1731 N N . ASP A 1 214 ? -23.499 -2.851 38.914 1.00 78.38 214 ASP A N 1
ATOM 1732 C CA . ASP A 1 214 ? -23.441 -3.965 37.964 1.00 78.38 214 ASP A CA 1
ATOM 1733 C C . ASP A 1 214 ? -22.720 -3.593 36.661 1.00 78.38 214 ASP A C 1
ATOM 1735 O O . ASP A 1 214 ? -22.965 -4.220 35.634 1.00 78.38 214 ASP A O 1
ATOM 1739 N N . THR A 1 215 ? -21.847 -2.577 36.689 1.00 72.31 215 THR A N 1
ATOM 1740 C CA . THR A 1 215 ? -21.046 -2.178 35.527 1.00 72.31 215 THR A CA 1
ATOM 1741 C C . THR A 1 215 ? -20.183 -3.341 35.036 1.00 72.31 215 THR A C 1
ATOM 1743 O O . THR A 1 215 ? -19.206 -3.737 35.676 1.00 72.31 215 THR A O 1
ATOM 1746 N N . GLU A 1 216 ? -20.503 -3.842 33.849 1.00 68.94 216 GLU A N 1
ATOM 1747 C CA . GLU A 1 216 ? -19.697 -4.802 33.104 1.00 68.94 216 GLU A CA 1
ATOM 1748 C C . GLU A 1 216 ? -19.032 -4.105 31.919 1.00 68.94 216 GLU A C 1
ATOM 1750 O O . GLU A 1 216 ? -19.696 -3.447 31.122 1.00 68.94 216 GLU A O 1
ATOM 1755 N N . ASN A 1 217 ? -17.714 -4.265 31.775 1.00 70.56 217 ASN A N 1
ATOM 1756 C CA . ASN A 1 217 ? -16.991 -3.748 30.617 1.00 70.56 217 ASN A CA 1
ATOM 1757 C C . ASN A 1 217 ? -17.420 -4.506 29.352 1.00 70.56 217 ASN A C 1
ATOM 1759 O O . ASN A 1 217 ? -17.163 -5.705 29.240 1.00 70.56 217 ASN A O 1
ATOM 1763 N N . THR A 1 218 ? -18.039 -3.811 28.398 1.00 75.62 218 THR A N 1
ATOM 1764 C CA . THR A 1 218 ? -18.498 -4.393 27.129 1.00 75.62 218 THR A CA 1
ATOM 1765 C C . THR A 1 218 ? -17.678 -3.932 25.933 1.00 75.62 218 THR A C 1
ATOM 1767 O O . THR A 1 218 ? -18.148 -4.016 24.797 1.00 75.62 218 THR A O 1
ATOM 1770 N N . THR A 1 219 ? -16.468 -3.418 26.160 1.00 83.12 21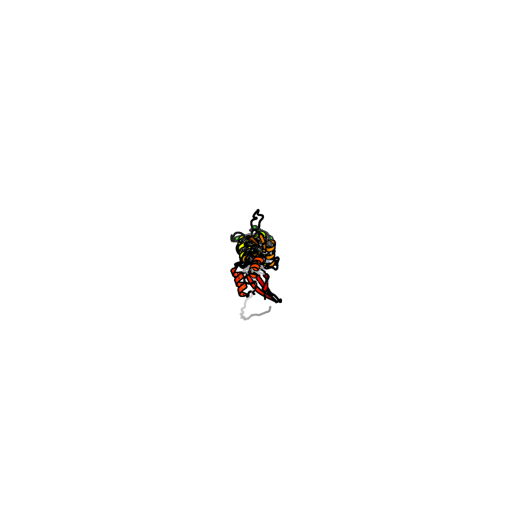9 THR A N 1
ATOM 1771 C CA . THR A 1 219 ? -15.606 -2.984 25.063 1.00 83.12 219 THR A CA 1
ATOM 1772 C C . THR A 1 219 ? -15.222 -4.160 24.173 1.00 83.12 219 THR A C 1
ATOM 1774 O O . THR A 1 219 ? -15.007 -5.289 24.616 1.00 83.12 219 THR A O 1
ATOM 1777 N N . ILE A 1 220 ? -15.170 -3.892 22.873 1.00 84.75 220 ILE A N 1
ATOM 1778 C CA . ILE A 1 220 ? -14.782 -4.865 21.859 1.00 84.75 220 ILE A CA 1
ATOM 1779 C C . ILE A 1 220 ? -13.258 -4.827 21.744 1.00 84.75 220 ILE A C 1
ATOM 1781 O O . ILE A 1 220 ? -12.663 -3.754 21.654 1.00 84.75 220 ILE A O 1
ATOM 1785 N N . GLU A 1 221 ? -12.592 -5.980 21.722 1.00 90.00 221 GLU A N 1
ATOM 1786 C CA . GLU A 1 221 ? -11.145 -6.007 21.504 1.00 90.00 221 GLU A CA 1
ATOM 1787 C C . GLU A 1 221 ? -10.791 -5.378 20.144 1.00 90.00 221 GLU A C 1
ATOM 1789 O O . GLU A 1 221 ? -11.326 -5.768 19.102 1.00 90.00 221 GLU A O 1
ATOM 1794 N N . ILE A 1 222 ? -9.837 -4.439 20.111 1.00 92.88 222 ILE A N 1
ATOM 1795 C CA . ILE A 1 222 ? -9.440 -3.749 18.869 1.00 92.88 222 ILE A CA 1
ATOM 1796 C C . ILE A 1 222 ? -8.949 -4.703 17.762 1.00 92.88 222 ILE A C 1
ATOM 1798 O O . ILE A 1 222 ? -8.960 -4.357 16.578 1.00 92.88 222 ILE A O 1
ATOM 1802 N N . LYS A 1 223 ? -8.547 -5.934 18.108 1.00 92.94 223 LYS A N 1
ATOM 1803 C CA . LYS A 1 223 ? -8.166 -6.966 17.131 1.00 92.94 223 LYS A CA 1
ATOM 1804 C C . LYS A 1 223 ? -9.307 -7.340 16.175 1.00 92.94 223 LYS A C 1
ATOM 1806 O O . LYS A 1 223 ? -9.020 -7.760 15.056 1.00 92.94 223 LYS A O 1
ATOM 1811 N N . GLU A 1 224 ? -10.568 -7.153 16.568 1.00 93.50 224 GLU A N 1
ATOM 1812 C CA . GLU A 1 224 ? -11.737 -7.470 15.734 1.00 93.50 224 GLU A CA 1
ATOM 1813 C C . GLU A 1 224 ? -11.802 -6.597 14.467 1.00 93.50 224 GLU A C 1
ATOM 1815 O O . GLU A 1 224 ? -12.304 -7.027 13.431 1.00 93.50 224 GLU A O 1
ATOM 1820 N N . ILE A 1 225 ? -11.205 -5.397 14.494 1.00 94.12 225 ILE A N 1
ATOM 1821 C CA . ILE A 1 225 ? -11.119 -4.485 13.338 1.00 94.12 225 ILE A CA 1
ATOM 1822 C C . ILE A 1 225 ? -9.743 -4.498 12.654 1.00 94.12 225 ILE A C 1
ATOM 1824 O O . ILE A 1 225 ? -9.438 -3.622 11.839 1.00 94.12 225 ILE A O 1
ATOM 1828 N N . LYS A 1 226 ? -8.905 -5.505 12.938 1.00 94.81 226 LYS A N 1
ATOM 1829 C CA . LYS A 1 226 ? -7.536 -5.635 12.410 1.00 94.81 226 LYS A CA 1
ATOM 1830 C C . LYS A 1 226 ? -7.438 -5.422 10.900 1.00 94.81 226 LYS A C 1
ATOM 1832 O O . LYS A 1 226 ? -6.556 -4.698 10.442 1.00 94.81 226 LYS A O 1
ATOM 1837 N N . GLU A 1 227 ? -8.316 -6.048 10.119 1.00 95.06 227 GLU A N 1
ATOM 1838 C CA . GLU A 1 227 ? -8.251 -5.964 8.653 1.00 95.06 227 GLU A CA 1
ATOM 1839 C C . GLU A 1 227 ? -8.612 -4.567 8.131 1.00 95.06 227 GLU A C 1
ATOM 1841 O O . GLU A 1 227 ? -8.035 -4.111 7.141 1.00 95.06 227 GLU A O 1
ATOM 1846 N N . ILE A 1 228 ? -9.488 -3.840 8.830 1.00 94.81 228 ILE A N 1
ATOM 1847 C CA . ILE A 1 228 ? -9.817 -2.451 8.493 1.00 94.81 228 ILE A CA 1
ATOM 1848 C C . ILE A 1 228 ? -8.604 -1.547 8.755 1.00 94.81 228 ILE A C 1
ATOM 1850 O O . ILE A 1 228 ? -8.214 -0.758 7.890 1.00 94.81 228 ILE A O 1
ATOM 1854 N N . LEU A 1 229 ? -7.946 -1.708 9.907 1.00 95.50 229 LEU A N 1
ATOM 1855 C CA . LEU A 1 229 ? -6.737 -0.954 10.262 1.00 95.50 229 LEU A CA 1
ATOM 1856 C C . LEU A 1 229 ? -5.566 -1.267 9.315 1.00 95.50 229 LEU A C 1
ATOM 1858 O O . LEU A 1 229 ? -4.862 -0.363 8.867 1.00 95.50 229 LEU A O 1
ATOM 1862 N N . LYS A 1 230 ? -5.396 -2.536 8.930 1.00 93.88 230 LYS A N 1
ATOM 1863 C CA . LYS A 1 230 ? -4.382 -2.961 7.954 1.00 93.88 230 LYS A CA 1
ATOM 1864 C C . LYS A 1 230 ? -4.639 -2.378 6.565 1.00 93.88 230 LYS A C 1
ATOM 1866 O O . LYS A 1 230 ? -3.708 -1.913 5.912 1.00 93.88 230 LYS A O 1
ATOM 1871 N N . THR A 1 231 ? -5.894 -2.381 6.119 1.00 92.56 231 THR A N 1
ATOM 1872 C CA . THR A 1 231 ? -6.290 -1.754 4.848 1.00 92.56 231 THR A CA 1
ATOM 1873 C C . THR A 1 231 ? -5.988 -0.260 4.871 1.00 92.56 231 THR A C 1
ATOM 1875 O O . THR A 1 231 ? -5.410 0.256 3.921 1.00 92.56 231 THR A O 1
ATOM 1878 N N . THR A 1 232 ? -6.283 0.401 5.991 1.00 94.19 232 THR A N 1
ATOM 1879 C CA . THR A 1 232 ? -6.006 1.826 6.201 1.00 94.19 232 THR A CA 1
ATOM 1880 C C . THR A 1 232 ? -4.516 2.144 6.075 1.00 94.19 232 THR A C 1
ATOM 1882 O O . THR A 1 232 ? -4.147 3.060 5.345 1.00 94.19 232 THR A O 1
ATOM 1885 N N . LEU A 1 233 ? -3.643 1.358 6.718 1.00 92.25 233 LEU A N 1
ATOM 1886 C CA . LEU A 1 233 ? -2.190 1.517 6.577 1.00 92.25 233 LEU A CA 1
ATOM 1887 C C . LEU A 1 233 ? -1.736 1.378 5.117 1.00 92.25 233 LEU A C 1
ATOM 1889 O O . LEU A 1 233 ? -0.920 2.170 4.644 1.00 92.25 233 LEU A O 1
ATOM 1893 N N . ASN A 1 234 ? -2.298 0.407 4.396 1.00 91.75 234 ASN A N 1
ATOM 1894 C CA . ASN A 1 234 ? -1.949 0.100 3.010 1.00 91.75 234 ASN A CA 1
ATOM 1895 C C . ASN A 1 234 ? -2.503 1.091 1.976 1.00 91.75 234 ASN A C 1
ATOM 1897 O O . ASN A 1 234 ? -2.242 0.919 0.788 1.00 91.75 234 ASN A O 1
ATOM 1901 N N . GLU A 1 235 ? -3.230 2.135 2.373 1.00 90.94 235 GLU A N 1
ATOM 1902 C CA . GLU A 1 235 ? -3.596 3.205 1.439 1.00 90.94 235 GLU A CA 1
ATOM 1903 C C . GLU A 1 235 ? -2.391 4.075 1.046 1.00 90.94 235 GLU A C 1
ATOM 1905 O O . GLU A 1 235 ? -2.380 4.676 -0.028 1.00 90.94 235 GLU A O 1
ATOM 1910 N N . ASN A 1 236 ? -1.353 4.122 1.885 1.00 87.31 236 ASN A N 1
ATOM 1911 C CA . ASN A 1 236 ? -0.188 4.976 1.681 1.00 87.31 236 ASN A CA 1
ATOM 1912 C C . ASN A 1 236 ? 1.078 4.155 1.389 1.00 87.31 236 ASN A C 1
ATOM 1914 O O . ASN A 1 236 ? 1.985 4.053 2.207 1.00 87.31 236 ASN A O 1
ATOM 1918 N N . LEU A 1 237 ? 1.146 3.527 0.213 1.00 86.50 237 LEU A N 1
ATOM 1919 C CA . LEU A 1 237 ? 2.259 2.633 -0.163 1.00 86.50 237 LEU A CA 1
ATOM 1920 C C . LEU A 1 237 ? 3.509 3.357 -0.683 1.00 86.50 237 LEU A C 1
ATOM 1922 O O . LEU A 1 237 ? 4.489 2.698 -1.019 1.00 86.50 237 LEU A O 1
ATOM 1926 N N . ARG A 1 238 ? 3.487 4.689 -0.814 1.00 83.62 238 ARG A N 1
ATOM 1927 C CA . ARG A 1 238 ? 4.578 5.470 -1.435 1.00 83.62 238 ARG A CA 1
ATOM 1928 C C . ARG A 1 238 ? 5.418 6.264 -0.442 1.00 83.62 238 ARG A C 1
ATOM 1930 O O . ARG A 1 238 ? 6.506 6.714 -0.786 1.00 83.62 238 ARG A O 1
ATOM 1937 N N . GLN A 1 239 ? 4.930 6.441 0.776 1.00 85.06 239 GLN A N 1
ATOM 1938 C CA . GLN A 1 239 ? 5.592 7.227 1.809 1.00 85.06 239 GLN A CA 1
ATOM 1939 C C . GLN A 1 239 ? 5.182 6.705 3.193 1.00 85.06 239 GLN A C 1
ATOM 1941 O O . GLN A 1 239 ? 4.119 6.095 3.319 1.00 85.06 239 GLN A O 1
ATOM 1946 N N . PRO A 1 240 ? 6.003 6.922 4.233 1.00 88.06 240 PRO A N 1
ATOM 1947 C CA . PRO A 1 240 ? 5.608 6.601 5.598 1.00 88.06 240 PRO A CA 1
ATOM 1948 C C . PRO A 1 240 ? 4.415 7.456 6.024 1.00 88.06 240 PRO A C 1
ATOM 1950 O O . PRO A 1 240 ? 4.269 8.596 5.581 1.00 88.06 240 PRO A O 1
ATOM 1953 N N . TRP A 1 241 ? 3.606 6.929 6.935 1.00 91.56 241 TRP A N 1
ATOM 1954 C CA . TRP A 1 241 ? 2.668 7.749 7.690 1.00 91.56 241 TRP A CA 1
ATOM 1955 C C . TRP A 1 241 ? 3.410 8.628 8.701 1.00 91.56 241 TRP A C 1
ATOM 1957 O O . TRP A 1 241 ? 4.386 8.190 9.311 1.00 91.56 241 TRP A O 1
ATOM 1967 N N . THR A 1 242 ? 2.926 9.847 8.924 1.00 92.06 242 THR A N 1
ATOM 1968 C CA . THR A 1 242 ? 3.132 10.542 10.202 1.00 92.06 242 THR A CA 1
ATOM 1969 C C . THR A 1 242 ? 2.045 10.137 11.199 1.00 92.06 242 THR A C 1
ATOM 1971 O O . THR A 1 242 ? 0.967 9.675 10.810 1.00 92.06 242 THR A O 1
ATOM 1974 N N . LYS A 1 243 ? 2.306 10.321 12.499 1.00 92.94 243 LYS A N 1
ATOM 1975 C CA . LYS A 1 243 ? 1.331 10.008 13.554 1.00 92.94 243 LYS A CA 1
ATOM 1976 C C . LYS A 1 243 ? 0.038 10.795 13.353 1.00 92.94 243 LYS A C 1
ATOM 1978 O O . LYS A 1 243 ? -1.046 10.231 13.462 1.00 92.94 243 LYS A O 1
ATOM 1983 N N . GLU A 1 244 ? 0.151 12.079 13.034 1.00 93.50 244 GLU A N 1
ATOM 1984 C CA . GLU A 1 244 ? -0.981 12.975 12.817 1.00 93.50 244 GLU A CA 1
ATOM 1985 C C . GLU A 1 244 ? -1.816 12.548 11.604 1.00 93.50 244 GLU A C 1
ATOM 1987 O O . GLU A 1 244 ? -3.042 12.485 11.706 1.00 93.50 244 GLU A O 1
ATOM 1992 N N . GLU A 1 245 ? -1.176 12.207 10.481 1.00 94.94 245 GLU A N 1
ATOM 1993 C CA . GLU A 1 245 ? -1.875 11.744 9.276 1.00 94.94 245 GLU A CA 1
ATOM 1994 C C . GLU A 1 245 ? -2.607 10.424 9.522 1.00 94.94 245 GLU A C 1
ATOM 1996 O O . GLU A 1 245 ? -3.787 10.302 9.185 1.00 94.94 245 GLU A O 1
ATOM 2001 N N . LEU A 1 246 ? -1.939 9.446 10.145 1.00 95.31 246 LEU A N 1
ATOM 2002 C CA . LEU A 1 246 ? -2.563 8.158 10.433 1.00 95.31 246 LEU A CA 1
ATOM 2003 C C . LEU A 1 246 ? -3.701 8.310 11.446 1.00 95.31 246 LEU A C 1
ATOM 2005 O O . LEU A 1 246 ? -4.760 7.713 11.264 1.00 95.31 246 LEU A O 1
ATOM 2009 N N . GLN A 1 247 ? -3.535 9.151 12.471 1.00 96.88 247 GLN A N 1
ATOM 2010 C CA . GLN A 1 247 ? -4.589 9.429 13.446 1.00 96.88 247 GLN A CA 1
ATOM 2011 C C . GLN A 1 247 ? -5.815 10.074 12.789 1.00 96.88 247 GLN A C 1
ATOM 2013 O O . GLN A 1 247 ? -6.947 9.667 13.054 1.00 96.88 247 GLN A O 1
ATOM 2018 N N . GLN A 1 248 ? -5.610 11.072 11.924 1.00 95.06 248 GLN A N 1
ATOM 2019 C CA . GLN A 1 248 ? -6.701 11.700 11.177 1.00 95.06 248 GLN A CA 1
ATOM 2020 C C . GLN A 1 248 ? -7.404 10.689 10.276 1.00 95.06 248 GLN A C 1
ATOM 2022 O O . GLN A 1 248 ? -8.635 10.661 10.227 1.00 95.06 248 GLN A O 1
ATOM 2027 N N . LYS A 1 249 ? -6.633 9.825 9.608 1.00 95.69 249 LYS A N 1
ATOM 2028 C CA . LYS A 1 249 ? -7.185 8.781 8.756 1.00 95.69 249 LYS A CA 1
ATOM 2029 C C . LYS A 1 249 ? -8.026 7.788 9.561 1.00 95.69 249 LYS A C 1
ATOM 2031 O O . LYS A 1 249 ? -9.156 7.530 9.159 1.00 95.69 249 LYS A O 1
ATOM 2036 N N . VAL A 1 250 ? -7.545 7.305 10.707 1.00 95.44 250 VAL A N 1
ATOM 2037 C CA . VAL A 1 250 ? -8.308 6.419 11.608 1.00 95.44 250 VAL A CA 1
ATOM 2038 C C . VAL A 1 250 ? -9.600 7.087 12.080 1.00 95.44 250 VAL A C 1
ATOM 2040 O O . VAL A 1 250 ? -10.667 6.491 11.959 1.00 95.44 250 VAL A O 1
ATOM 2043 N N . ASN A 1 251 ? -9.538 8.347 12.522 1.00 94.06 251 ASN A N 1
ATOM 2044 C CA . ASN A 1 251 ? -10.730 9.099 12.929 1.00 94.06 251 ASN A CA 1
ATOM 2045 C C . ASN A 1 251 ? -11.740 9.243 11.775 1.00 94.06 251 ASN A C 1
ATOM 2047 O O . ASN A 1 251 ? -12.947 9.170 11.992 1.00 94.06 251 ASN A O 1
ATOM 2051 N N . SER A 1 252 ? -11.260 9.418 10.538 1.00 93.56 252 SER A N 1
ATOM 2052 C CA . SER A 1 252 ? -12.117 9.560 9.353 1.00 93.56 252 SER A CA 1
ATOM 2053 C C . SER A 1 252 ? -12.868 8.282 8.962 1.00 93.56 252 SER A C 1
ATOM 2055 O O . SER A 1 252 ? -13.831 8.365 8.204 1.00 93.56 252 SER A O 1
ATOM 2057 N N . LEU A 1 253 ? -12.468 7.115 9.487 1.00 91.75 253 LEU A N 1
ATOM 2058 C CA . LEU A 1 253 ? -13.179 5.857 9.246 1.00 91.75 253 LEU A CA 1
ATOM 2059 C C . LEU A 1 253 ? -14.553 5.824 9.933 1.00 91.75 253 LEU A C 1
ATOM 2061 O O . LEU A 1 253 ? -15.400 5.029 9.537 1.00 91.75 253 LEU A O 1
ATOM 2065 N N . GLY A 1 254 ? -14.772 6.653 10.964 1.00 90.31 254 GLY A N 1
ATOM 2066 C CA . GLY A 1 254 ? -16.037 6.709 11.705 1.00 90.31 254 GLY A CA 1
ATOM 2067 C C . GLY A 1 254 ? -16.381 5.421 12.463 1.00 90.31 254 GLY A C 1
ATOM 2068 O O . GLY A 1 254 ? -17.548 5.179 12.751 1.00 90.31 254 GLY A O 1
ATOM 2069 N N . ILE A 1 255 ? -15.376 4.584 12.745 1.00 89.56 255 ILE A N 1
ATOM 2070 C CA . ILE A 1 255 ? -15.526 3.295 13.443 1.00 89.56 255 ILE A CA 1
ATOM 2071 C C . ILE A 1 255 ? -15.745 3.501 14.948 1.00 89.56 255 ILE A C 1
ATOM 2073 O O . ILE A 1 255 ? -16.442 2.719 15.586 1.00 89.56 255 ILE A O 1
ATOM 2077 N N . ASP A 1 256 ? -15.171 4.569 15.498 1.00 91.56 256 ASP A N 1
ATOM 2078 C CA . ASP A 1 256 ? -15.368 5.031 16.870 1.00 91.56 256 ASP A CA 1
ATOM 2079 C C . ASP A 1 256 ? -15.406 6.571 16.875 1.00 91.56 256 ASP A C 1
ATOM 2081 O O . ASP A 1 256 ? -15.059 7.223 15.882 1.00 91.56 256 ASP A O 1
ATOM 2085 N N . SER A 1 257 ? -15.822 7.168 17.990 1.00 88.12 257 SER A N 1
ATOM 2086 C CA . SER A 1 257 ? -15.743 8.614 18.195 1.00 88.12 257 SER A CA 1
ATOM 2087 C C . SER A 1 257 ? -14.280 9.086 18.155 1.00 88.12 257 SER A C 1
ATOM 2089 O O . SER A 1 257 ? -13.391 8.346 18.582 1.00 88.12 257 SER A O 1
ATOM 2091 N N . PRO A 1 258 ? -13.983 10.315 17.680 1.00 89.56 258 PRO A N 1
ATOM 2092 C CA . PRO A 1 258 ? -12.619 10.841 17.681 1.00 89.56 258 PRO A CA 1
ATOM 2093 C C . PRO A 1 258 ? -11.963 10.730 19.065 1.00 89.56 258 PRO A C 1
ATOM 2095 O O . PRO A 1 258 ? -12.521 11.201 20.052 1.00 89.56 258 PRO A O 1
ATOM 2098 N N . GLY A 1 259 ? -10.780 10.112 19.123 1.00 89.00 259 GLY A N 1
ATOM 2099 C CA . GLY A 1 259 ? -10.082 9.801 20.378 1.00 89.00 259 GLY A CA 1
ATOM 2100 C C . GLY A 1 259 ? -10.340 8.394 20.930 1.00 89.00 259 GLY A C 1
ATOM 2101 O O . GLY A 1 259 ? -9.583 7.961 21.791 1.00 89.00 259 GLY A O 1
ATOM 2102 N N . GLY A 1 260 ? -11.325 7.660 20.402 1.00 90.38 260 GLY A N 1
ATOM 2103 C CA . GLY A 1 260 ? -11.616 6.280 20.808 1.00 90.38 260 GLY A CA 1
ATOM 2104 C C . GLY A 1 260 ? -10.571 5.264 20.357 1.00 90.38 260 GLY A C 1
ATOM 2105 O O . GLY A 1 260 ? -10.324 4.284 21.051 1.00 90.38 260 GLY A O 1
ATOM 2106 N N . ILE A 1 261 ? -9.880 5.530 19.244 1.00 96.12 261 ILE A N 1
ATOM 2107 C CA . ILE A 1 261 ? -8.703 4.767 18.812 1.00 96.12 261 ILE A CA 1
ATOM 2108 C C . ILE A 1 261 ? -7.535 5.733 18.642 1.00 96.12 261 ILE A C 1
ATOM 2110 O O . ILE A 1 261 ? -7.621 6.689 17.868 1.00 96.12 261 ILE A O 1
ATOM 2114 N N . ILE A 1 262 ? -6.431 5.468 19.334 1.00 96.25 262 ILE A N 1
ATOM 2115 C CA . ILE A 1 262 ? -5.194 6.251 19.252 1.00 96.25 262 ILE A CA 1
ATOM 2116 C C . ILE A 1 262 ? -4.122 5.440 18.527 1.00 96.25 262 ILE A C 1
ATOM 2118 O O . ILE A 1 262 ? -4.032 4.227 18.713 1.00 96.25 262 ILE A O 1
ATOM 2122 N N . VAL A 1 263 ? -3.297 6.103 17.717 1.00 95.75 263 VAL A N 1
ATOM 2123 C CA . VAL A 1 263 ? -2.137 5.477 17.066 1.00 95.75 263 VAL A CA 1
ATOM 2124 C C . VAL A 1 263 ? -0.814 5.946 17.667 1.00 95.75 263 VAL A C 1
ATOM 2126 O O . VAL A 1 263 ? -0.609 7.133 17.930 1.00 95.75 263 VAL A O 1
ATOM 2129 N N . GLU A 1 264 ? 0.114 5.015 17.857 1.00 93.38 264 GLU A N 1
ATOM 2130 C CA . GLU A 1 264 ? 1.481 5.273 18.309 1.00 93.38 264 GLU A CA 1
ATOM 2131 C C . GLU A 1 264 ? 2.487 4.622 17.360 1.00 93.38 264 GLU A C 1
ATOM 2133 O O . GLU A 1 264 ? 2.361 3.450 17.005 1.00 93.38 264 GLU A O 1
ATOM 2138 N N . GLU A 1 265 ? 3.503 5.377 16.948 1.00 91.19 265 GLU A N 1
ATOM 2139 C CA . GLU A 1 265 ? 4.617 4.839 16.168 1.00 91.19 265 GLU A CA 1
ATOM 2140 C C . GLU A 1 265 ? 5.584 4.120 17.117 1.00 91.19 265 GLU A C 1
ATOM 2142 O O . GLU A 1 265 ? 6.096 4.723 18.059 1.00 91.19 265 GLU A O 1
ATOM 2147 N N . ILE A 1 266 ? 5.830 2.829 16.886 1.00 86.50 266 ILE A N 1
ATOM 2148 C CA . ILE A 1 266 ? 6.761 2.032 17.699 1.00 86.50 266 ILE A CA 1
ATOM 2149 C C . ILE A 1 266 ? 8.182 2.163 17.152 1.00 86.50 266 ILE A C 1
ATOM 2151 O O . ILE A 1 266 ? 9.139 2.361 17.898 1.00 86.50 266 ILE A O 1
ATOM 2155 N N . ASN A 1 267 ? 8.335 1.969 15.845 1.00 77.88 267 ASN A N 1
ATOM 2156 C CA . ASN A 1 267 ? 9.629 1.936 15.178 1.00 77.88 267 ASN A CA 1
ATOM 2157 C C . ASN A 1 267 ? 9.450 2.298 13.704 1.00 77.88 267 ASN A C 1
ATOM 2159 O O . ASN A 1 267 ? 8.513 1.826 13.058 1.00 77.88 267 ASN A O 1
ATOM 2163 N N . LYS A 1 268 ? 10.402 3.064 13.178 1.00 72.94 268 LYS A N 1
ATOM 2164 C CA . LYS A 1 268 ? 10.589 3.326 11.760 1.00 72.94 268 LYS A CA 1
ATOM 2165 C C . LYS A 1 268 ? 11.937 2.772 11.315 1.00 72.94 268 LYS A C 1
ATOM 2167 O O . LYS A 1 268 ? 12.985 3.289 11.698 1.00 72.94 268 LYS A O 1
ATOM 2172 N N . ILE A 1 269 ? 11.904 1.752 10.463 1.00 65.94 269 ILE A N 1
ATOM 2173 C CA . ILE A 1 269 ? 13.093 1.225 9.799 1.00 65.94 269 ILE A CA 1
ATOM 2174 C C . ILE A 1 269 ? 13.095 1.772 8.376 1.00 65.94 269 ILE A C 1
ATOM 2176 O O . ILE A 1 269 ? 12.285 1.383 7.534 1.00 65.94 269 ILE A O 1
ATOM 2180 N N . GLN A 1 270 ? 14.021 2.686 8.120 1.00 59.81 270 GLN A N 1
ATOM 2181 C CA . GLN A 1 270 ? 14.308 3.202 6.791 1.00 59.81 270 GLN A CA 1
ATOM 2182 C C . GLN A 1 270 ? 15.727 2.763 6.432 1.00 59.81 270 GLN A C 1
ATOM 2184 O O . GLN A 1 270 ? 16.676 3.154 7.117 1.00 59.81 270 GLN A O 1
ATOM 2189 N N . SER A 1 271 ? 15.894 1.944 5.388 1.00 50.25 271 SER A N 1
ATOM 2190 C CA . SER A 1 271 ? 17.198 1.887 4.730 1.00 50.25 271 SER A CA 1
ATOM 2191 C C . SER A 1 271 ? 17.483 3.292 4.199 1.00 50.25 271 SER A C 1
ATOM 2193 O O . SER A 1 271 ? 16.601 3.982 3.688 1.00 50.25 271 SER A O 1
ATOM 2195 N N . MET A 1 272 ? 18.679 3.801 4.481 1.00 38.41 272 MET A N 1
ATOM 2196 C CA . MET A 1 272 ? 19.121 5.085 3.957 1.00 38.41 272 MET A CA 1
ATOM 2197 C C . MET A 1 272 ? 20.045 4.808 2.777 1.00 38.41 272 MET A C 1
ATOM 2199 O O . MET A 1 272 ? 21.248 4.632 2.963 1.00 38.41 272 MET A O 1
ATOM 2203 N N . ALA A 1 273 ? 19.495 4.803 1.567 1.00 33.91 273 ALA A N 1
ATOM 2204 C CA . ALA A 1 273 ? 20.249 5.046 0.345 1.00 33.91 273 ALA A CA 1
ATOM 2205 C C . ALA A 1 273 ? 19.613 6.204 -0.442 1.00 33.91 273 ALA A C 1
ATOM 2207 O O . ALA A 1 273 ? 18.405 6.432 -0.406 1.00 33.91 273 ALA A O 1
ATOM 2208 N N . ALA A 1 274 ? 20.454 7.008 -1.090 1.00 39.06 274 ALA A N 1
ATOM 2209 C CA . ALA A 1 274 ? 20.031 8.195 -1.820 1.00 39.06 274 ALA A CA 1
ATOM 2210 C C . ALA A 1 274 ? 19.047 7.847 -2.959 1.00 39.06 274 ALA A C 1
ATOM 2212 O O . ALA A 1 274 ? 19.287 6.910 -3.714 1.00 39.06 274 ALA A O 1
ATOM 2213 N N . ASN A 1 275 ?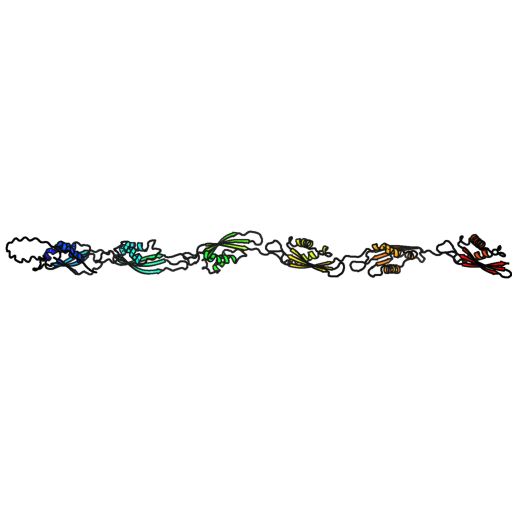 17.996 8.669 -3.089 1.00 45.81 275 ASN A N 1
ATOM 2214 C CA . ASN A 1 275 ? 16.881 8.602 -4.049 1.00 45.81 275 ASN A CA 1
ATOM 2215 C C . ASN A 1 275 ? 15.903 7.427 -3.893 1.00 45.81 275 ASN A C 1
ATOM 2217 O O . ASN A 1 275 ? 15.760 6.590 -4.778 1.00 45.81 275 ASN A O 1
ATOM 2221 N N . GLY A 1 276 ? 15.125 7.494 -2.809 1.00 56.19 276 GLY A N 1
ATOM 2222 C CA . GLY A 1 276 ? 13.960 6.647 -2.572 1.00 56.19 276 GLY A CA 1
ATOM 2223 C C . GLY A 1 276 ? 14.346 5.239 -2.127 1.00 56.19 276 GLY A C 1
ATOM 2224 O O . GLY A 1 276 ? 15.229 4.604 -2.690 1.00 56.19 276 GLY A O 1
ATOM 2225 N N . ASP A 1 277 ? 13.687 4.757 -1.081 1.00 66.44 277 ASP A N 1
ATOM 2226 C CA . ASP A 1 277 ? 14.007 3.472 -0.466 1.00 66.44 277 ASP A CA 1
ATOM 2227 C C . ASP A 1 277 ? 12.734 2.700 -0.094 1.00 66.44 277 ASP A C 1
ATOM 2229 O O . ASP A 1 277 ? 11.636 3.275 0.012 1.00 66.44 277 ASP A O 1
ATOM 2233 N N . PHE A 1 278 ? 12.895 1.394 0.099 1.00 72.50 278 PHE A N 1
ATOM 2234 C CA . PHE A 1 278 ? 11.901 0.559 0.751 1.00 72.50 278 PHE A CA 1
ATOM 2235 C C . PHE A 1 278 ? 11.953 0.848 2.252 1.00 72.50 278 PHE A C 1
ATOM 2237 O O . PHE A 1 278 ? 13.019 0.865 2.865 1.00 72.50 278 PHE A O 1
ATOM 2244 N N . GLY A 1 279 ? 10.802 1.101 2.860 1.00 81.44 279 GLY A N 1
ATOM 2245 C CA . GLY A 1 279 ? 10.719 1.380 4.286 1.00 81.44 279 GLY A CA 1
ATOM 2246 C C . GLY A 1 279 ? 9.625 0.571 4.954 1.00 81.44 279 GLY A C 1
ATOM 2247 O O . GLY A 1 279 ? 8.670 0.123 4.315 1.00 81.44 279 GLY A O 1
ATOM 2248 N N . SER A 1 280 ? 9.780 0.384 6.261 1.00 86.25 280 SER A N 1
ATOM 2249 C CA . SER A 1 280 ? 8.740 -0.202 7.099 1.00 86.25 280 SER A CA 1
ATOM 2250 C C . SER A 1 280 ? 8.594 0.556 8.412 1.00 86.25 280 SER A C 1
ATOM 2252 O O . SER A 1 280 ? 9.560 1.088 8.964 1.00 86.25 280 SER A O 1
ATOM 2254 N N . SER A 1 281 ? 7.365 0.635 8.906 1.00 89.00 281 SER A N 1
ATOM 2255 C CA . SER A 1 281 ? 7.022 1.254 10.181 1.00 89.00 281 SER A CA 1
ATOM 2256 C C . SER A 1 281 ? 6.071 0.337 10.920 1.00 89.00 281 SER A C 1
ATOM 2258 O O . SER A 1 281 ? 5.228 -0.329 10.316 1.00 89.00 281 SER A O 1
ATOM 2260 N N . LYS A 1 282 ? 6.234 0.279 12.236 1.00 92.94 282 LYS A N 1
ATOM 2261 C CA . LYS A 1 282 ? 5.365 -0.490 13.114 1.00 92.94 282 LYS A CA 1
ATOM 2262 C C . LYS A 1 282 ? 4.503 0.476 13.910 1.00 92.94 282 LYS A C 1
ATOM 2264 O O . LYS A 1 282 ? 5.034 1.355 14.588 1.00 92.94 282 LYS A O 1
ATOM 2269 N N . TRP A 1 283 ? 3.194 0.287 13.838 1.00 95.19 283 TRP A N 1
ATOM 2270 C CA . TRP A 1 283 ? 2.193 1.127 14.485 1.00 95.19 283 TRP A CA 1
ATOM 2271 C C . TRP A 1 283 ? 1.421 0.333 15.523 1.00 95.19 283 TRP A C 1
ATOM 2273 O O . TRP A 1 283 ? 0.980 -0.783 15.250 1.00 95.19 283 TRP A O 1
ATOM 2283 N N . LYS A 1 284 ? 1.226 0.926 16.697 1.00 96.31 284 LYS A N 1
ATOM 2284 C CA . LYS A 1 284 ? 0.331 0.440 17.741 1.00 96.31 284 LYS A CA 1
ATOM 2285 C C . LYS A 1 284 ? -0.983 1.201 17.662 1.00 96.31 284 LYS A C 1
ATOM 2287 O O . LYS A 1 284 ? -0.988 2.422 17.765 1.00 96.31 284 LYS A O 1
ATOM 2292 N N . PHE A 1 285 ? -2.085 0.489 17.505 1.00 97.12 285 PHE A N 1
ATOM 2293 C CA . PHE A 1 285 ? -3.437 1.029 17.604 1.00 97.12 285 PHE A CA 1
ATOM 2294 C C . PHE A 1 285 ? -3.972 0.674 18.983 1.00 97.12 285 PHE A C 1
ATOM 2296 O O . PHE A 1 285 ? -3.891 -0.487 19.376 1.00 97.12 285 PHE A O 1
ATOM 2303 N N . ILE A 1 286 ? -4.482 1.653 19.721 1.00 95.69 286 ILE A N 1
ATOM 2304 C CA . ILE A 1 286 ? -4.926 1.502 21.107 1.00 95.69 286 ILE A CA 1
ATOM 2305 C C . ILE A 1 286 ? -6.386 1.927 21.188 1.00 95.69 286 ILE A C 1
ATOM 2307 O O . ILE A 1 286 ? -6.694 3.098 20.960 1.00 95.69 286 ILE A O 1
ATOM 2311 N N . GLY A 1 287 ? -7.261 0.984 21.521 1.00 94.62 287 GLY A N 1
ATOM 2312 C CA . GLY A 1 287 ? -8.645 1.264 21.864 1.00 94.62 287 GLY A CA 1
ATOM 2313 C C . GLY A 1 287 ? -8.717 1.876 23.262 1.00 94.62 287 GLY A C 1
ATOM 2314 O O . GLY A 1 287 ? -8.147 1.334 24.207 1.00 94.62 287 GLY A O 1
ATOM 2315 N N . GLN A 1 288 ? -9.369 3.029 23.385 1.00 93.00 288 GLN A N 1
ATOM 2316 C CA . GLN A 1 288 ? -9.502 3.782 24.637 1.00 93.00 288 GLN A CA 1
ATOM 2317 C C . GLN A 1 288 ? -10.778 3.436 25.415 1.00 93.00 288 GLN A C 1
ATOM 2319 O O . GLN A 1 288 ? -11.054 4.058 26.434 1.00 93.00 288 GLN A O 1
ATOM 2324 N N . GLY A 1 289 ? -11.566 2.472 24.947 1.00 87.19 289 GLY A N 1
ATOM 2325 C CA . GLY A 1 289 ? -12.768 1.992 25.616 1.00 87.19 289 GLY A CA 1
ATOM 2326 C C . GLY A 1 289 ? -12.465 1.401 26.982 1.00 87.19 289 GLY A C 1
ATOM 2327 O O . GLY A 1 289 ? -11.702 0.440 27.105 1.00 87.19 289 GLY A O 1
ATOM 2328 N N . ASP A 1 290 ? -13.125 1.948 27.999 1.00 82.69 290 ASP A N 1
ATOM 2329 C CA . ASP A 1 290 ? -13.192 1.396 29.346 1.00 82.69 290 ASP A CA 1
ATOM 2330 C C . ASP A 1 290 ? -14.535 1.744 30.013 1.00 82.69 290 ASP A C 1
ATOM 2332 O O . ASP A 1 290 ? -15.355 2.478 29.458 1.00 82.69 290 ASP A O 1
ATOM 2336 N N . VAL A 1 291 ? -14.730 1.248 31.239 1.00 72.94 291 VAL A N 1
ATOM 2337 C CA . VAL A 1 291 ? -15.945 1.445 32.053 1.00 72.94 291 VAL A CA 1
ATOM 2338 C C . VAL A 1 291 ? -16.248 2.907 32.421 1.00 72.94 291 VAL A C 1
ATOM 2340 O O . VAL A 1 291 ? -17.252 3.182 33.066 1.00 72.94 291 VAL A O 1
ATOM 2343 N N . THR A 1 292 ? -15.390 3.865 32.069 1.00 75.38 292 THR A N 1
ATOM 2344 C CA . THR A 1 292 ? -15.530 5.286 32.426 1.00 75.38 292 THR A CA 1
ATOM 2345 C C . THR A 1 292 ? -15.863 6.195 31.240 1.00 75.38 292 THR A C 1
ATOM 2347 O O . THR A 1 292 ? -16.154 7.375 31.446 1.00 75.38 292 THR A O 1
ATOM 2350 N N . ASN A 1 293 ? -15.841 5.687 30.004 1.00 79.25 293 ASN A N 1
ATOM 2351 C CA . ASN A 1 293 ? -16.068 6.479 28.787 1.00 79.25 293 ASN A CA 1
ATOM 2352 C C . ASN A 1 293 ? -17.016 5.775 27.805 1.00 79.25 293 ASN A C 1
ATOM 2354 O O . ASN A 1 293 ? -17.538 4.735 28.145 1.00 79.25 293 ASN A O 1
ATOM 2358 N N . ASN A 1 294 ? -17.289 6.333 26.618 1.00 80.38 294 ASN A N 1
ATOM 2359 C CA . ASN A 1 294 ? -18.237 5.756 25.643 1.00 80.38 294 ASN A CA 1
ATOM 2360 C C . ASN A 1 294 ? -17.553 5.135 24.407 1.00 80.38 294 ASN A C 1
ATOM 2362 O O . ASN A 1 294 ? -18.221 4.953 23.389 1.00 80.38 294 ASN A O 1
ATOM 2366 N N . TYR A 1 295 ? -16.242 4.883 24.438 1.00 89.50 295 TYR A N 1
ATOM 2367 C CA . TYR A 1 295 ? -15.532 4.334 23.280 1.00 89.50 295 TYR A CA 1
ATOM 2368 C C . TYR A 1 295 ? -15.803 2.835 23.123 1.00 89.50 295 TYR A C 1
ATOM 2370 O O . TYR A 1 295 ? -15.973 2.113 24.107 1.00 89.50 295 TYR A O 1
ATOM 2378 N N . LEU A 1 296 ? -15.863 2.370 21.875 1.00 88.00 296 LEU A N 1
ATOM 2379 C CA . LEU A 1 296 ? -16.274 1.003 21.552 1.00 88.00 296 LEU A CA 1
ATOM 2380 C C . LEU A 1 296 ? -15.144 -0.004 21.763 1.00 88.00 296 LEU A C 1
ATOM 2382 O O . LEU A 1 296 ? -15.406 -1.134 22.174 1.00 88.00 296 LEU A O 1
ATOM 2386 N N . PHE A 1 297 ? -13.906 0.380 21.445 1.00 91.56 297 PHE A N 1
ATOM 2387 C CA . PHE A 1 297 ? -12.790 -0.562 21.364 1.00 91.56 297 PHE A CA 1
ATOM 2388 C C . PHE A 1 297 ? -11.834 -0.436 22.541 1.00 91.56 297 PHE A C 1
ATOM 2390 O O . PHE A 1 297 ? -11.415 0.669 22.865 1.00 91.56 297 PHE A O 1
ATOM 2397 N N . GLY A 1 298 ? -11.436 -1.566 23.124 1.00 89.50 298 GLY A N 1
ATOM 2398 C CA . GLY A 1 298 ? -10.391 -1.659 24.146 1.00 89.50 298 GLY A CA 1
ATOM 2399 C C . GLY A 1 298 ? -9.103 -2.309 23.627 1.00 89.50 298 GLY A C 1
ATOM 2400 O O . GLY A 1 298 ? -9.007 -2.728 22.471 1.00 89.50 298 GLY A O 1
ATOM 2401 N N . GLU A 1 299 ? -8.122 -2.439 24.520 1.00 92.75 299 GLU A N 1
ATOM 2402 C CA . GLU A 1 299 ? -6.821 -3.081 24.274 1.00 92.75 299 GLU A CA 1
ATOM 2403 C C . GLU A 1 299 ? -5.959 -2.406 23.188 1.00 92.75 299 GLU A C 1
ATOM 2405 O O . GLU A 1 299 ? -6.116 -1.230 22.865 1.00 92.75 299 GLU A O 1
ATOM 2410 N N . SER A 1 300 ? -4.962 -3.122 22.659 1.00 95.38 300 SER A N 1
ATOM 2411 C CA . SER A 1 300 ? -4.098 -2.608 21.598 1.00 95.38 300 SER A CA 1
ATOM 2412 C C . SER A 1 300 ? -3.665 -3.692 20.617 1.00 95.38 300 SER A C 1
ATOM 2414 O O . SER A 1 300 ? -3.485 -4.843 21.007 1.00 95.38 300 SER A O 1
ATOM 2416 N N . ILE A 1 301 ? -3.429 -3.311 19.363 1.00 96.44 301 ILE A N 1
ATOM 2417 C CA . ILE A 1 301 ? -2.879 -4.178 18.318 1.00 96.44 301 ILE A CA 1
ATOM 2418 C C . ILE A 1 301 ? -1.714 -3.491 17.608 1.00 96.44 301 ILE A C 1
ATOM 2420 O O . ILE A 1 301 ? -1.751 -2.293 17.343 1.00 96.44 301 ILE A O 1
ATOM 2424 N N . GLU A 1 302 ? -0.679 -4.258 17.275 1.00 96.12 302 GLU A N 1
ATOM 2425 C CA . GLU A 1 302 ? 0.465 -3.774 16.505 1.00 96.12 302 GLU A CA 1
ATOM 2426 C C . GLU A 1 302 ? 0.384 -4.262 15.059 1.00 96.12 302 GLU A C 1
ATOM 2428 O O . GLU A 1 302 ? 0.169 -5.451 14.810 1.00 96.12 302 GLU A O 1
ATOM 2433 N N . LEU A 1 303 ? 0.579 -3.354 14.106 1.00 94.31 303 LEU A N 1
ATOM 2434 C CA . LEU A 1 303 ? 0.562 -3.640 12.675 1.00 94.31 303 LEU A CA 1
ATOM 2435 C C . LEU A 1 303 ? 1.790 -3.044 11.991 1.00 94.31 303 LEU A C 1
ATOM 2437 O O . LEU A 1 303 ? 2.305 -2.001 12.391 1.00 94.31 303 LEU A O 1
ATOM 2441 N N . GLU A 1 304 ? 2.245 -3.718 10.940 1.00 92.06 304 GLU A N 1
ATOM 2442 C CA . GLU A 1 304 ? 3.356 -3.269 10.106 1.00 92.06 304 GLU A CA 1
ATOM 2443 C C . GLU A 1 304 ? 2.831 -2.627 8.824 1.00 92.06 304 GLU A C 1
ATOM 2445 O O . GLU A 1 304 ? 1.916 -3.138 8.173 1.00 92.06 304 GLU A O 1
ATOM 2450 N N . HIS A 1 305 ? 3.437 -1.502 8.465 1.00 91.12 305 HIS A N 1
ATOM 2451 C CA . HIS A 1 305 ? 3.202 -0.768 7.234 1.00 91.12 305 HIS A CA 1
ATOM 2452 C C . HIS A 1 305 ? 4.475 -0.775 6.400 1.00 91.12 305 HIS A C 1
ATOM 2454 O O . HIS A 1 305 ? 5.540 -0.415 6.898 1.00 91.12 305 HIS A O 1
ATOM 2460 N N . PHE A 1 306 ? 4.347 -1.168 5.135 1.00 87.81 306 PHE A N 1
ATOM 2461 C CA . PHE A 1 306 ? 5.434 -1.198 4.162 1.00 87.81 306 PHE A CA 1
ATOM 2462 C C . PHE A 1 306 ? 5.174 -0.152 3.077 1.00 87.81 306 PHE A C 1
ATOM 2464 O O . PHE A 1 306 ? 4.054 -0.062 2.567 1.00 87.81 306 PHE A O 1
ATOM 2471 N N . TRP A 1 307 ? 6.200 0.607 2.694 1.00 85.00 307 TRP A N 1
ATOM 2472 C CA . TRP A 1 307 ? 6.121 1.564 1.588 1.00 85.00 307 TRP A CA 1
ATOM 2473 C C . TRP A 1 307 ? 7.360 1.514 0.694 1.00 85.00 307 TRP A C 1
ATOM 2475 O O . TRP A 1 307 ? 8.454 1.141 1.116 1.00 85.00 307 TRP A O 1
ATOM 2485 N N . ASP A 1 308 ? 7.172 1.942 -0.551 1.00 82.00 308 ASP A N 1
ATOM 2486 C CA . ASP A 1 308 ? 8.212 2.088 -1.560 1.00 82.00 308 ASP A CA 1
ATOM 2487 C C . ASP A 1 308 ? 8.232 3.527 -2.086 1.00 82.00 308 ASP A C 1
ATOM 2489 O O . ASP A 1 308 ? 7.385 3.947 -2.884 1.00 82.00 308 ASP A O 1
ATOM 2493 N N . SER A 1 309 ? 9.221 4.278 -1.602 1.00 73.25 309 SER A N 1
ATOM 2494 C CA . SER A 1 309 ? 9.424 5.694 -1.923 1.00 73.25 309 SER A CA 1
ATOM 2495 C C . SER A 1 309 ? 10.323 5.925 -3.135 1.00 73.25 309 SER A C 1
ATOM 2497 O O . SER A 1 309 ? 10.688 7.069 -3.413 1.00 73.25 309 SER A O 1
ATOM 2499 N N . ARG A 1 310 ? 10.699 4.869 -3.870 1.00 70.12 310 ARG A N 1
ATOM 2500 C CA . ARG A 1 310 ? 11.475 5.025 -5.100 1.00 70.12 310 ARG A CA 1
ATOM 2501 C C . ARG A 1 310 ? 10.700 5.878 -6.100 1.00 70.12 310 ARG A C 1
ATOM 2503 O O . ARG A 1 310 ? 9.507 5.666 -6.341 1.00 70.12 310 ARG A O 1
ATOM 2510 N N . ILE A 1 311 ? 11.404 6.843 -6.687 1.00 62.97 311 ILE A N 1
ATOM 2511 C CA . ILE A 1 311 ? 10.916 7.703 -7.765 1.00 62.97 311 ILE A CA 1
ATOM 2512 C C . ILE A 1 311 ? 11.735 7.356 -9.002 1.00 62.97 311 ILE A C 1
ATOM 2514 O O . ILE A 1 311 ? 12.963 7.343 -8.947 1.00 62.97 311 ILE A O 1
ATOM 2518 N N . ASP A 1 312 ? 11.059 7.077 -10.113 1.00 64.94 312 ASP A N 1
ATOM 2519 C CA . ASP A 1 312 ? 11.728 6.858 -11.390 1.00 64.94 312 ASP A CA 1
ATOM 2520 C C . ASP A 1 312 ? 12.347 8.182 -11.869 1.00 64.94 312 ASP A C 1
ATOM 2522 O O . ASP A 1 312 ? 11.642 9.103 -12.284 1.00 64.94 312 ASP A O 1
ATOM 2526 N N . SER A 1 313 ? 13.670 8.303 -11.747 1.00 74.62 31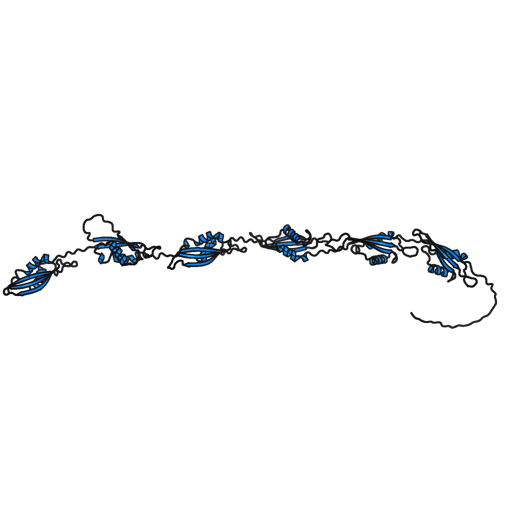3 SER A N 1
ATOM 2527 C CA . SER A 1 313 ? 14.429 9.490 -12.154 1.00 74.62 313 SER A CA 1
ATOM 2528 C C . SER A 1 313 ? 14.885 9.454 -13.614 1.00 74.62 313 SER A C 1
ATOM 2530 O O . SER A 1 313 ? 15.644 10.331 -14.039 1.00 74.62 313 SER A O 1
ATOM 2532 N N . THR A 1 314 ? 14.486 8.431 -14.372 1.00 81.62 314 THR A N 1
ATOM 2533 C CA . THR A 1 314 ? 14.937 8.250 -15.751 1.00 81.62 314 THR A CA 1
ATOM 2534 C C . THR A 1 314 ? 14.383 9.352 -16.653 1.00 81.62 314 THR A C 1
ATOM 2536 O O . THR A 1 314 ? 13.269 9.855 -16.485 1.00 81.62 314 THR A O 1
ATOM 2539 N N . LYS A 1 315 ? 15.193 9.785 -17.620 1.00 84.00 315 LYS A N 1
ATOM 2540 C CA . LYS A 1 315 ? 14.833 10.831 -18.585 1.00 84.00 315 LYS A CA 1
ATOM 2541 C C . LYS A 1 315 ? 14.510 10.200 -19.929 1.00 84.00 315 LYS A C 1
ATOM 2543 O O . LYS A 1 315 ? 15.180 9.271 -20.356 1.00 84.00 315 LYS A O 1
ATOM 2548 N N . ASN A 1 316 ? 13.542 10.737 -20.661 1.00 90.25 316 ASN A N 1
ATOM 2549 C CA . ASN A 1 316 ? 13.263 10.220 -22.000 1.00 90.25 316 ASN A CA 1
ATOM 2550 C C . ASN A 1 316 ? 14.483 10.411 -22.929 1.00 90.25 316 ASN A C 1
ATOM 2552 O O . ASN A 1 316 ? 15.026 11.519 -23.026 1.00 90.25 316 ASN A O 1
ATOM 2556 N N . ILE A 1 317 ? 14.893 9.349 -23.630 1.00 92.50 317 ILE A N 1
ATOM 2557 C CA . ILE A 1 317 ? 16.050 9.323 -24.539 1.00 92.50 317 ILE A CA 1
ATOM 2558 C C . ILE A 1 317 ? 15.940 10.347 -25.676 1.00 92.50 317 ILE A C 1
ATOM 2560 O O . ILE A 1 317 ? 16.952 10.802 -26.205 1.00 92.50 317 ILE A O 1
ATOM 2564 N N . PHE A 1 318 ? 14.729 10.807 -26.004 1.00 91.62 318 PHE A N 1
ATOM 2565 C CA . PHE A 1 318 ? 14.515 11.896 -26.954 1.00 91.62 318 PHE A CA 1
ATOM 2566 C C . PHE A 1 318 ? 15.270 13.178 -26.567 1.00 91.62 318 PHE A C 1
ATOM 2568 O O . PHE A 1 318 ? 15.720 13.913 -27.445 1.00 91.62 318 PHE A O 1
ATOM 2575 N N . SER A 1 319 ? 15.497 13.417 -25.268 1.00 92.44 319 SER A N 1
ATOM 2576 C CA . SER A 1 319 ? 16.319 14.539 -24.783 1.00 92.44 319 SER A CA 1
ATOM 2577 C C . SER A 1 319 ? 17.781 14.485 -25.254 1.00 92.44 319 SER A C 1
ATOM 2579 O O . SER A 1 319 ? 18.466 15.505 -25.233 1.00 92.44 319 SER A O 1
ATOM 2581 N N . LYS A 1 320 ? 18.249 13.322 -25.725 1.00 94.50 320 LYS A N 1
ATOM 2582 C CA . LYS A 1 320 ? 19.590 13.078 -26.272 1.00 94.50 320 LYS A CA 1
ATOM 2583 C C . LYS A 1 320 ? 19.636 12.935 -27.787 1.00 94.50 320 LYS A C 1
ATOM 2585 O O . LYS A 1 320 ? 20.676 12.577 -28.331 1.00 94.50 320 LYS A O 1
ATOM 2590 N N . LYS A 1 321 ? 18.553 13.286 -28.488 1.00 93.81 321 LYS A N 1
ATOM 2591 C CA . LYS A 1 321 ? 18.471 13.246 -29.955 1.00 93.81 321 LYS A CA 1
ATOM 2592 C C . LYS A 1 321 ? 19.680 13.886 -30.646 1.00 93.81 321 LYS A C 1
ATOM 2594 O O . LYS A 1 321 ? 20.247 13.284 -31.550 1.00 93.81 321 LYS A O 1
ATOM 2599 N N . GLU A 1 322 ? 20.062 15.097 -30.243 1.00 93.69 322 GLU A N 1
ATOM 2600 C CA . GLU A 1 322 ? 21.164 15.825 -30.888 1.00 93.69 322 GLU A CA 1
ATOM 2601 C C . GLU A 1 322 ? 22.525 15.174 -30.635 1.00 93.69 322 GLU A C 1
ATOM 2603 O O . GLU A 1 322 ? 23.346 15.100 -31.545 1.00 93.69 322 GLU A O 1
ATOM 2608 N N . ASP A 1 323 ? 22.759 14.679 -29.420 1.00 94.25 323 ASP A N 1
ATOM 2609 C CA . ASP A 1 323 ? 24.013 14.017 -29.054 1.00 94.25 323 ASP A CA 1
ATOM 2610 C C . ASP A 1 323 ? 24.159 12.683 -29.806 1.00 94.25 323 ASP A C 1
ATOM 2612 O O . ASP A 1 323 ? 25.199 12.417 -30.407 1.00 94.25 323 ASP A O 1
ATOM 2616 N N . LEU A 1 324 ? 23.084 11.890 -29.872 1.00 94.88 324 LEU A N 1
ATOM 2617 C CA . LEU A 1 324 ? 23.038 10.638 -30.632 1.00 94.88 324 LEU A CA 1
ATOM 2618 C C . LEU A 1 324 ? 23.212 10.872 -32.143 1.00 94.88 324 LEU A C 1
ATOM 2620 O O . LEU A 1 324 ? 23.926 10.117 -32.804 1.00 94.88 324 LEU A O 1
ATOM 2624 N N . GLN A 1 325 ? 22.625 11.941 -32.693 1.00 94.31 325 GLN A N 1
ATOM 2625 C CA . GLN A 1 325 ? 22.810 12.298 -34.103 1.00 94.31 325 GLN A CA 1
ATOM 2626 C C . GLN A 1 325 ? 24.261 12.710 -34.396 1.00 94.31 325 GLN A C 1
ATOM 2628 O O . GLN A 1 325 ? 24.832 12.269 -35.390 1.00 94.31 325 GLN A O 1
ATOM 2633 N N . LYS A 1 326 ? 24.901 13.485 -33.508 1.00 93.56 326 LYS A N 1
ATOM 2634 C CA . LYS A 1 326 ? 26.327 13.838 -33.645 1.00 93.56 326 LYS A CA 1
ATOM 2635 C C . LYS A 1 326 ? 27.230 12.607 -33.654 1.00 93.56 326 LYS A C 1
ATOM 2637 O O . LYS A 1 326 ? 28.231 12.607 -34.367 1.00 93.56 326 LYS A O 1
ATOM 2642 N N . ILE A 1 327 ? 26.895 11.574 -32.875 1.00 94.06 327 ILE A N 1
ATOM 2643 C CA . ILE A 1 327 ? 27.615 10.297 -32.914 1.00 94.06 327 ILE A CA 1
ATOM 2644 C C . ILE A 1 327 ? 27.448 9.654 -34.288 1.00 94.06 327 ILE A C 1
ATOM 2646 O O . ILE A 1 327 ? 28.454 9.315 -34.905 1.00 94.06 327 ILE A O 1
ATOM 2650 N N . LEU A 1 328 ? 26.219 9.535 -34.800 1.00 92.50 328 LEU A N 1
ATOM 2651 C CA . LEU A 1 328 ? 25.983 8.951 -36.123 1.00 92.50 328 LEU A CA 1
ATOM 2652 C C . LEU A 1 328 ? 26.752 9.687 -37.228 1.00 92.50 328 LEU A C 1
ATOM 2654 O O . LEU A 1 328 ? 27.389 9.027 -38.046 1.00 92.50 328 LEU A O 1
ATOM 2658 N N . ASP A 1 329 ? 26.774 11.020 -37.197 1.00 91.19 329 ASP A N 1
ATOM 2659 C CA . ASP A 1 329 ? 27.342 11.876 -38.248 1.00 91.19 329 ASP A CA 1
ATOM 2660 C C . ASP A 1 329 ? 28.868 12.094 -38.149 1.00 91.19 329 ASP A C 1
ATOM 2662 O O . ASP A 1 329 ? 29.429 12.963 -38.826 1.00 91.19 329 ASP A O 1
ATOM 2666 N N . GLN A 1 330 ? 29.570 11.310 -37.323 1.00 91.12 330 GLN A N 1
ATOM 2667 C CA . GLN A 1 330 ? 31.028 11.389 -37.194 1.00 91.12 330 GLN A CA 1
ATOM 2668 C C . GLN A 1 330 ? 31.738 11.215 -38.550 1.00 91.12 330 GLN A C 1
ATOM 2670 O O . GLN A 1 330 ? 31.478 10.267 -39.292 1.00 91.12 330 GLN A O 1
ATOM 2675 N N . ASP A 1 331 ? 32.736 12.066 -38.829 1.00 85.88 331 ASP A N 1
ATOM 2676 C CA . ASP A 1 331 ? 33.464 12.100 -40.112 1.00 85.88 331 ASP A CA 1
ATOM 2677 C C . ASP A 1 331 ? 33.990 10.729 -40.567 1.00 85.88 331 ASP A C 1
ATOM 2679 O O . ASP A 1 331 ? 33.882 10.368 -41.739 1.00 85.88 331 ASP A O 1
ATOM 2683 N N . LYS A 1 332 ? 34.500 9.916 -39.632 1.00 87.69 332 LYS A N 1
ATOM 2684 C CA . LYS A 1 332 ? 35.010 8.561 -39.911 1.00 87.69 332 LYS A CA 1
ATOM 2685 C C . LYS A 1 332 ? 33.946 7.579 -40.436 1.00 87.69 332 LYS A C 1
ATOM 2687 O O . LYS A 1 332 ? 34.330 6.534 -40.960 1.00 87.69 332 LYS A O 1
ATOM 2692 N N . TYR A 1 333 ? 32.653 7.880 -40.307 1.00 89.12 333 TYR A N 1
ATOM 2693 C CA . TYR A 1 333 ? 31.535 7.054 -40.785 1.00 89.12 333 TYR A CA 1
ATOM 2694 C C . TYR A 1 333 ? 30.796 7.649 -41.991 1.00 89.12 333 TYR A C 1
ATOM 2696 O O . TYR A 1 333 ? 29.944 6.983 -42.571 1.00 89.12 333 TYR A O 1
ATOM 2704 N N . LYS A 1 334 ? 31.223 8.806 -42.516 1.00 85.31 334 LYS A N 1
ATOM 2705 C CA . LYS A 1 334 ? 30.675 9.362 -43.771 1.00 85.31 334 LYS A CA 1
ATOM 2706 C C . LYS A 1 334 ? 30.785 8.417 -44.970 1.00 85.31 334 LYS A C 1
ATOM 2708 O O . LYS A 1 334 ? 29.997 8.523 -45.908 1.00 85.31 334 LYS A O 1
ATOM 2713 N N . HIS A 1 335 ? 31.734 7.478 -44.940 1.00 82.56 335 HIS A N 1
ATOM 2714 C CA . HIS A 1 335 ? 32.000 6.538 -46.034 1.00 82.56 335 HIS A CA 1
ATOM 2715 C C . HIS A 1 335 ? 31.775 5.059 -45.693 1.00 82.56 335 HIS A C 1
ATOM 2717 O O . HIS A 1 335 ? 32.103 4.184 -46.497 1.00 82.56 335 HIS A O 1
ATOM 2723 N N . LYS A 1 336 ? 31.217 4.750 -44.516 1.00 84.62 336 LYS A N 1
ATOM 2724 C CA . LYS A 1 336 ? 30.944 3.371 -44.084 1.00 84.62 336 LYS A CA 1
ATOM 2725 C C . LYS A 1 336 ? 29.820 3.321 -43.050 1.00 84.62 336 LYS A C 1
ATOM 2727 O O . LYS A 1 336 ? 29.701 4.218 -42.229 1.00 84.62 336 LYS A O 1
ATOM 2732 N N . SER A 1 337 ? 29.038 2.245 -43.039 1.00 85.25 337 SER A N 1
ATOM 2733 C CA . SER A 1 337 ? 28.031 2.046 -41.992 1.00 85.25 337 SER A CA 1
ATOM 2734 C C . SER A 1 337 ? 28.678 1.822 -40.626 1.00 85.25 337 SER A C 1
ATOM 2736 O O . SER A 1 337 ? 29.763 1.246 -40.516 1.00 85.25 337 SER A O 1
ATOM 2738 N N . TRP A 1 338 ? 27.948 2.203 -39.584 1.00 91.81 338 TRP A N 1
ATOM 2739 C CA . TRP A 1 338 ? 28.135 1.670 -38.244 1.00 91.81 338 TRP A CA 1
ATOM 2740 C C . TRP A 1 338 ? 27.847 0.162 -38.200 1.00 91.81 338 TRP A C 1
ATOM 2742 O O . TRP A 1 338 ? 27.012 -0.342 -38.959 1.00 91.81 338 TRP A O 1
ATOM 2752 N N . THR A 1 339 ? 28.534 -0.543 -37.302 1.00 89.81 339 THR A N 1
ATOM 2753 C CA . THR A 1 339 ? 28.101 -1.845 -36.772 1.00 89.81 339 THR A CA 1
ATOM 2754 C C . THR A 1 339 ? 27.465 -1.618 -35.401 1.00 89.81 339 THR A C 1
ATOM 2756 O O . THR A 1 339 ? 27.755 -0.602 -34.769 1.00 89.81 339 THR A O 1
ATOM 2759 N N . VAL A 1 340 ? 26.625 -2.553 -34.939 1.00 87.56 340 VAL A N 1
ATOM 2760 C CA . VAL A 1 340 ? 25.983 -2.480 -33.610 1.00 87.56 340 VAL A CA 1
ATOM 2761 C C . VAL A 1 340 ? 27.039 -2.268 -32.522 1.00 87.56 340 VAL A C 1
ATOM 2763 O O . VAL A 1 340 ? 27.009 -1.246 -31.851 1.00 87.56 340 VAL A O 1
ATOM 2766 N N . GLU A 1 341 ? 28.049 -3.139 -32.461 1.00 88.88 341 GLU A N 1
ATOM 2767 C CA . GLU A 1 341 ? 29.121 -3.094 -31.452 1.00 88.88 341 GLU A CA 1
ATOM 2768 C C . GLU A 1 341 ? 29.881 -1.757 -31.419 1.00 88.88 341 GLU A C 1
ATOM 2770 O O . GLU A 1 341 ? 30.200 -1.226 -30.357 1.00 88.88 341 GLU A O 1
ATOM 2775 N N . LEU A 1 342 ? 30.198 -1.191 -32.592 1.00 91.50 342 LEU A N 1
ATOM 2776 C CA . LEU A 1 342 ? 30.939 0.069 -32.658 1.00 91.50 342 LEU A CA 1
ATOM 2777 C C . LEU A 1 342 ? 30.075 1.249 -32.223 1.00 91.50 342 LEU A C 1
ATOM 2779 O O . LEU A 1 342 ? 30.600 2.181 -31.616 1.00 91.50 342 LEU A O 1
ATOM 2783 N N . LEU A 1 343 ? 28.786 1.223 -32.565 1.00 92.81 343 LEU A N 1
ATOM 2784 C CA . LEU A 1 343 ? 27.858 2.285 -32.208 1.00 92.81 343 LEU A CA 1
ATOM 2785 C C . LEU A 1 343 ? 27.481 2.208 -30.725 1.00 92.81 343 LEU A C 1
ATOM 2787 O O . LEU A 1 343 ? 27.440 3.253 -30.088 1.00 92.81 343 LEU A O 1
ATOM 2791 N N . GLU A 1 344 ? 27.318 1.004 -30.162 1.00 91.62 344 GLU A N 1
ATOM 2792 C CA . GLU A 1 344 ? 27.129 0.763 -28.720 1.00 91.62 344 GLU A CA 1
ATOM 2793 C C . GLU A 1 344 ? 28.285 1.344 -27.919 1.00 91.62 344 GLU A C 1
ATOM 2795 O O . GLU A 1 344 ? 28.082 2.159 -27.024 1.00 91.62 344 GLU A O 1
ATOM 2800 N N . LYS A 1 345 ? 29.516 1.054 -28.339 1.00 90.69 345 LYS A N 1
ATOM 2801 C CA . LYS A 1 345 ? 30.697 1.631 -27.704 1.00 90.69 345 LYS A CA 1
ATOM 2802 C C . LYS A 1 345 ? 30.759 3.159 -27.807 1.00 90.69 345 LYS A C 1
ATOM 2804 O O . LYS A 1 345 ? 31.294 3.814 -26.922 1.00 90.69 345 LYS A O 1
ATOM 2809 N N . ALA A 1 346 ? 30.265 3.744 -28.898 1.00 90.19 346 ALA A N 1
ATOM 2810 C CA . ALA A 1 346 ? 30.290 5.194 -29.078 1.00 90.19 346 ALA A CA 1
ATOM 2811 C C . ALA A 1 346 ? 29.256 5.923 -28.202 1.00 90.19 346 ALA A C 1
ATOM 2813 O O . ALA A 1 346 ? 29.477 7.079 -27.854 1.00 90.19 346 ALA A O 1
ATOM 2814 N N . ILE A 1 347 ? 28.148 5.267 -27.841 1.00 92.19 347 ILE A N 1
ATOM 2815 C CA . ILE A 1 347 ? 27.105 5.849 -26.984 1.00 92.19 347 ILE A CA 1
ATOM 2816 C C . ILE A 1 347 ? 27.353 5.645 -25.481 1.00 92.19 347 ILE A C 1
ATOM 2818 O O . ILE A 1 347 ? 26.653 6.267 -24.686 1.00 92.19 347 ILE A O 1
ATOM 2822 N N . GLU A 1 348 ? 28.379 4.880 -25.086 1.00 89.69 348 GLU A N 1
ATOM 2823 C CA . GLU A 1 348 ? 28.843 4.770 -23.685 1.00 89.69 348 GLU A CA 1
ATOM 2824 C C . GLU A 1 348 ? 29.319 6.116 -23.091 1.00 89.69 348 GLU A C 1
ATOM 2826 O O . GLU A 1 348 ? 29.490 6.265 -21.883 1.00 89.69 348 GLU A O 1
ATOM 2831 N N . GLU A 1 349 ? 29.544 7.129 -23.933 1.00 85.94 349 GLU A N 1
ATOM 2832 C CA . GLU A 1 349 ? 29.824 8.500 -23.489 1.00 85.94 349 GLU A CA 1
ATOM 2833 C C . GLU A 1 349 ? 28.551 9.258 -23.055 1.00 85.94 349 GLU A C 1
ATOM 2835 O O . GLU A 1 349 ? 28.642 10.286 -22.381 1.00 85.94 349 GLU A O 1
ATOM 2840 N N . ILE A 1 350 ? 27.361 8.777 -23.443 1.00 86.88 350 ILE A N 1
ATOM 2841 C CA . ILE A 1 350 ? 26.058 9.383 -23.116 1.00 86.88 350 ILE A CA 1
ATOM 2842 C C . ILE A 1 350 ? 25.455 8.760 -21.854 1.00 86.88 350 ILE A C 1
ATOM 2844 O O . ILE A 1 350 ? 24.872 9.480 -21.038 1.00 86.88 350 ILE A O 1
ATOM 2848 N N . ASP A 1 351 ? 25.577 7.444 -21.712 1.00 88.00 351 ASP A N 1
ATOM 2849 C CA . ASP A 1 351 ? 25.145 6.669 -20.549 1.00 88.00 351 ASP A CA 1
ATOM 2850 C C . ASP A 1 351 ? 26.135 5.522 -20.310 1.00 88.00 351 ASP A C 1
ATOM 2852 O O . ASP A 1 351 ? 26.916 5.191 -21.196 1.00 88.00 351 ASP A O 1
ATOM 2856 N N . VAL A 1 352 ? 26.113 4.902 -19.132 1.00 85.19 352 VAL A N 1
ATOM 2857 C CA . VAL A 1 352 ? 26.967 3.738 -18.844 1.00 85.19 352 VAL A CA 1
ATOM 2858 C C . VAL A 1 352 ? 26.680 2.579 -19.810 1.00 85.19 352 VAL A C 1
ATOM 2860 O O . VAL A 1 352 ? 25.611 2.515 -20.423 1.00 85.19 352 VAL A O 1
ATOM 2863 N N . ALA A 1 353 ? 27.624 1.638 -19.933 1.00 86.38 353 ALA A N 1
ATOM 2864 C CA . ALA A 1 353 ? 27.449 0.437 -20.751 1.00 86.38 353 ALA A CA 1
ATOM 2865 C C . ALA A 1 353 ? 26.110 -0.264 -20.452 1.00 86.38 353 ALA A C 1
ATOM 2867 O O . ALA A 1 353 ? 25.686 -0.341 -19.299 1.00 86.38 353 ALA A O 1
ATOM 2868 N N . GLU A 1 354 ? 25.444 -0.741 -21.508 1.00 87.00 354 GLU A N 1
ATOM 2869 C CA . GLU A 1 354 ? 24.083 -1.313 -21.492 1.00 87.00 354 GLU A CA 1
ATOM 2870 C C . GLU A 1 354 ? 22.946 -0.335 -21.130 1.00 87.00 354 GLU A C 1
ATOM 2872 O O . GLU A 1 354 ? 21.774 -0.690 -21.271 1.00 87.00 354 GLU A O 1
ATOM 2877 N N . GLY A 1 355 ? 23.242 0.913 -20.748 1.00 87.12 355 GLY A N 1
ATOM 2878 C CA . GLY A 1 355 ? 22.225 1.925 -20.447 1.00 87.12 355 GLY A CA 1
ATOM 2879 C C . GLY A 1 355 ? 21.383 2.326 -21.660 1.00 87.12 355 GLY A C 1
ATOM 2880 O O . GLY A 1 355 ? 20.192 2.614 -21.528 1.00 87.12 355 GLY A O 1
ATOM 2881 N N . ILE A 1 356 ? 21.966 2.261 -22.861 1.00 91.88 356 ILE A N 1
ATOM 2882 C CA . ILE A 1 356 ? 21.264 2.432 -24.135 1.00 91.88 356 ILE A CA 1
ATOM 2883 C C . ILE A 1 356 ? 21.601 1.248 -25.049 1.00 91.88 356 ILE A C 1
ATOM 2885 O O . ILE A 1 356 ? 22.770 0.974 -25.310 1.00 91.88 356 ILE A O 1
ATOM 2889 N N . SER A 1 357 ? 20.580 0.573 -25.573 1.00 91.94 357 SER A N 1
ATOM 2890 C CA . SER A 1 357 ? 20.717 -0.490 -26.577 1.00 91.94 357 SER A CA 1
ATOM 2891 C C . SER A 1 357 ? 20.390 0.012 -27.976 1.00 91.94 357 SER A C 1
ATOM 2893 O O . SER A 1 357 ? 19.644 0.982 -28.145 1.00 91.94 357 SER A O 1
ATOM 2895 N N . ILE A 1 358 ? 20.913 -0.674 -28.995 1.00 91.12 358 ILE A N 1
ATOM 2896 C CA . ILE A 1 358 ? 20.745 -0.257 -30.388 1.00 91.12 358 ILE A CA 1
ATOM 2897 C C . ILE A 1 358 ? 20.220 -1.390 -31.252 1.00 91.12 358 ILE A C 1
ATOM 2899 O O . ILE A 1 358 ? 20.647 -2.536 -31.160 1.00 91.12 358 ILE A O 1
ATOM 2903 N N . GLN A 1 359 ? 19.317 -1.041 -32.158 1.00 90.75 359 GLN A N 1
ATOM 2904 C CA . GLN A 1 359 ? 18.762 -1.948 -33.144 1.00 90.75 359 GLN A CA 1
ATOM 2905 C C . GLN A 1 359 ? 18.882 -1.333 -34.540 1.00 90.75 359 GLN A C 1
ATOM 2907 O O . GLN A 1 359 ? 18.429 -0.211 -34.783 1.00 90.75 359 GLN A O 1
ATOM 2912 N N . LEU A 1 360 ? 19.475 -2.078 -35.477 1.00 88.56 360 LEU A N 1
ATOM 2913 C CA . LEU A 1 360 ? 19.420 -1.726 -36.894 1.00 88.56 360 LEU A CA 1
ATOM 2914 C C . LEU A 1 360 ? 17.987 -1.944 -37.386 1.00 88.56 360 LEU A C 1
ATOM 2916 O O . LEU A 1 360 ? 17.488 -3.068 -37.363 1.00 88.56 360 LEU A O 1
ATOM 2920 N N . VAL A 1 361 ? 17.332 -0.870 -37.817 1.00 85.81 361 VAL A N 1
ATOM 2921 C CA . VAL A 1 361 ? 15.946 -0.912 -38.301 1.00 85.81 361 VAL A CA 1
ATOM 2922 C C . VAL A 1 361 ? 15.916 -1.200 -39.792 1.00 85.81 361 VAL A C 1
ATOM 2924 O O . VAL A 1 361 ? 15.155 -2.043 -40.256 1.00 85.81 361 VAL A O 1
ATOM 2927 N N . GLU A 1 362 ? 16.736 -0.482 -40.554 1.00 78.94 362 GLU A N 1
ATOM 2928 C CA . GLU A 1 362 ? 16.689 -0.526 -42.009 1.00 78.94 362 GLU A CA 1
ATOM 2929 C C . GLU A 1 362 ? 18.045 -0.142 -42.599 1.00 78.94 362 GLU A C 1
ATOM 2931 O O . GLU A 1 362 ? 18.742 0.731 -42.075 1.00 78.94 362 GLU A O 1
ATOM 2936 N N . ASN A 1 363 ? 18.404 -0.776 -43.712 1.00 73.62 363 ASN A N 1
ATOM 2937 C CA . ASN A 1 363 ? 19.550 -0.401 -44.528 1.00 73.62 363 ASN A CA 1
ATOM 2938 C C . ASN A 1 363 ? 19.079 -0.299 -45.980 1.00 73.62 363 ASN A C 1
ATOM 2940 O O . ASN A 1 363 ? 18.815 -1.319 -46.617 1.00 73.62 363 ASN A O 1
ATOM 2944 N N . ILE A 1 364 ? 18.911 0.932 -46.465 1.00 68.69 364 ILE A N 1
ATOM 2945 C CA . ILE A 1 364 ? 18.371 1.207 -47.794 1.00 68.69 364 ILE A CA 1
ATOM 2946 C C . ILE A 1 364 ? 19.500 1.615 -48.733 1.00 68.69 364 ILE A C 1
ATOM 2948 O O . ILE A 1 364 ? 20.200 2.615 -48.531 1.00 68.69 364 ILE A O 1
ATOM 2952 N N . ASP A 1 365 ? 19.592 0.882 -49.836 1.00 59.22 365 ASP A N 1
ATOM 2953 C CA . ASP A 1 365 ? 20.352 1.290 -51.004 1.00 59.22 365 ASP A CA 1
ATOM 2954 C C . ASP A 1 365 ? 19.565 2.353 -51.764 1.00 59.22 365 ASP A C 1
ATOM 2956 O O . ASP A 1 365 ? 18.561 2.062 -52.409 1.00 59.22 365 ASP A O 1
ATOM 2960 N N . THR A 1 366 ? 20.014 3.607 -51.711 1.00 52.78 366 THR A N 1
ATOM 2961 C CA . THR A 1 366 ? 19.265 4.691 -52.364 1.00 52.78 366 THR A CA 1
ATOM 2962 C C . THR A 1 366 ? 19.461 4.730 -53.890 1.00 52.78 366 THR A C 1
ATOM 2964 O O . THR A 1 366 ? 18.740 5.466 -54.564 1.00 52.78 366 THR A O 1
ATOM 2967 N N . ARG A 1 367 ? 20.410 3.952 -54.460 1.00 50.47 367 ARG A N 1
ATOM 2968 C CA . ARG A 1 367 ? 20.686 3.807 -55.914 1.00 50.47 367 ARG A CA 1
ATOM 2969 C C . ARG A 1 367 ? 21.337 2.453 -56.274 1.00 50.47 367 ARG A C 1
ATOM 2971 O O . ARG A 1 367 ? 22.091 1.904 -55.479 1.00 50.47 367 ARG A O 1
ATOM 2978 N N . SER A 1 368 ? 21.117 1.968 -57.504 1.00 39.34 368 SER A N 1
ATOM 2979 C CA . SER A 1 368 ? 21.494 0.623 -58.005 1.00 39.34 368 SER A CA 1
ATOM 2980 C C . SER A 1 368 ? 22.875 0.498 -58.691 1.00 39.34 368 SER A C 1
ATOM 2982 O O . SER A 1 368 ? 23.014 -0.269 -59.642 1.00 39.34 368 SER A O 1
ATOM 2984 N N . TRP A 1 369 ? 23.903 1.228 -58.247 1.00 50.78 369 TRP A N 1
ATOM 2985 C CA . TRP A 1 369 ? 25.275 1.113 -58.785 1.00 50.78 369 TRP A CA 1
ATOM 2986 C C . TRP A 1 369 ? 26.241 0.552 -57.728 1.00 50.78 369 TRP A C 1
ATOM 2988 O O . TRP A 1 369 ? 25.951 0.581 -56.532 1.00 50.78 369 TRP A O 1
ATOM 2998 N N . THR A 1 370 ? 27.400 0.030 -58.148 1.00 53.41 370 THR A N 1
ATOM 2999 C CA . THR A 1 370 ? 28.475 -0.386 -57.230 1.00 53.41 370 THR A CA 1
ATOM 3000 C C . THR A 1 370 ? 29.014 0.825 -56.467 1.00 53.41 370 THR A C 1
ATOM 3002 O O . THR A 1 370 ? 29.744 1.638 -57.029 1.00 53.41 370 THR A O 1
ATOM 3005 N N . GLY A 1 371 ? 28.654 0.927 -55.185 1.00 60.97 371 GLY A N 1
ATOM 3006 C CA . GLY A 1 371 ? 28.938 2.096 -54.348 1.00 60.97 371 GLY A CA 1
ATOM 3007 C C . GLY A 1 371 ? 27.965 3.262 -54.593 1.00 60.97 371 GLY A C 1
ATOM 3008 O O . GLY A 1 371 ? 27.466 3.453 -55.700 1.00 60.97 371 GLY A O 1
ATOM 3009 N N . GLY A 1 372 ? 27.665 4.045 -53.553 1.00 67.62 372 GLY A N 1
ATOM 3010 C CA . GLY A 1 372 ? 26.771 5.204 -53.644 1.00 67.62 372 GLY A CA 1
ATOM 3011 C C . GLY A 1 372 ? 26.168 5.626 -52.300 1.00 67.62 372 GLY A C 1
ATOM 3012 O O . GLY A 1 372 ? 26.506 5.039 -51.271 1.00 67.62 372 GLY A O 1
ATOM 3013 N N . PRO A 1 373 ? 25.281 6.641 -52.289 1.00 76.88 373 PRO A N 1
ATOM 3014 C CA . PRO A 1 373 ? 24.616 7.084 -51.070 1.00 76.88 373 PRO A CA 1
ATOM 3015 C C . PRO A 1 373 ? 23.764 5.964 -50.461 1.00 76.88 373 PRO A C 1
ATOM 3017 O O . PRO A 1 373 ? 23.028 5.252 -51.153 1.00 76.88 373 PRO A O 1
ATOM 3020 N N . LYS A 1 374 ? 23.862 5.824 -49.149 1.00 81.31 374 LYS A N 1
ATOM 3021 C CA . LYS A 1 374 ? 23.192 4.831 -48.320 1.00 81.31 374 LYS A CA 1
ATOM 3022 C C . LYS A 1 374 ? 22.506 5.551 -47.168 1.00 81.31 374 LYS A C 1
ATOM 3024 O O . LYS A 1 374 ? 23.005 6.559 -46.666 1.00 81.31 374 LYS A O 1
ATOM 3029 N N . LEU A 1 375 ? 21.374 5.001 -46.752 1.00 83.81 375 LEU A N 1
ATOM 3030 C CA . LEU A 1 375 ? 20.641 5.443 -45.575 1.00 83.81 375 LEU A CA 1
ATOM 3031 C C . LEU A 1 375 ? 20.496 4.247 -44.640 1.00 83.81 375 LEU A C 1
ATOM 3033 O O . LEU A 1 375 ? 19.881 3.247 -45.012 1.00 83.81 375 LEU A O 1
ATOM 3037 N N . THR A 1 376 ? 21.050 4.345 -43.434 1.00 88.19 376 THR A N 1
ATOM 3038 C CA . THR A 1 376 ? 20.785 3.382 -42.361 1.00 88.19 376 THR A CA 1
ATOM 3039 C C . THR A 1 376 ? 19.954 4.025 -41.263 1.00 88.19 376 THR A C 1
ATOM 3041 O O . THR A 1 376 ? 20.207 5.162 -40.871 1.00 88.19 376 THR A O 1
ATOM 3044 N N . LYS A 1 377 ? 18.943 3.306 -40.771 1.00 91.44 377 LYS A N 1
ATOM 3045 C CA . LYS A 1 377 ? 18.106 3.735 -39.645 1.00 91.44 377 LYS A CA 1
ATOM 3046 C C . LYS A 1 377 ? 18.471 2.947 -38.400 1.00 91.44 377 LYS A C 1
ATOM 3048 O O . LYS A 1 377 ? 18.446 1.715 -38.422 1.00 91.44 377 LYS A O 1
ATOM 3053 N N . TRP A 1 378 ? 18.761 3.660 -37.321 1.00 94.00 378 TRP A N 1
ATOM 3054 C CA . TRP A 1 378 ? 19.138 3.090 -36.032 1.00 94.00 378 TRP A CA 1
ATOM 3055 C C . TRP A 1 378 ? 18.118 3.474 -34.976 1.00 94.00 378 TRP A C 1
ATOM 3057 O O . TRP A 1 378 ? 17.816 4.653 -34.800 1.00 94.00 378 TRP A O 1
ATOM 3067 N N . LYS A 1 379 ? 17.593 2.475 -34.272 1.00 95.00 379 LYS A N 1
ATOM 3068 C CA . LYS A 1 379 ? 16.722 2.659 -33.118 1.00 95.00 379 LYS A CA 1
ATOM 3069 C C . LYS A 1 379 ? 17.556 2.550 -31.849 1.00 95.00 379 LYS A C 1
ATOM 3071 O O . LYS A 1 379 ? 18.182 1.522 -31.620 1.00 95.00 379 LYS A O 1
ATOM 3076 N N . PHE A 1 380 ? 17.540 3.604 -31.047 1.00 95.81 380 PHE A N 1
ATOM 3077 C CA . PHE A 1 380 ? 18.164 3.684 -29.732 1.00 95.81 380 PHE A CA 1
ATOM 3078 C C . PHE A 1 380 ? 17.088 3.482 -28.672 1.00 95.81 380 PHE A C 1
ATOM 3080 O O . PHE A 1 380 ? 16.027 4.105 -28.749 1.00 95.81 380 PHE A O 1
ATOM 3087 N N . ILE A 1 381 ? 17.356 2.615 -27.703 1.00 93.75 381 ILE A N 1
ATOM 3088 C CA . ILE A 1 381 ? 16.427 2.235 -26.639 1.00 93.75 381 ILE A CA 1
ATOM 3089 C C . ILE A 1 381 ? 17.114 2.525 -25.310 1.00 93.75 381 ILE A C 1
ATOM 3091 O O . ILE A 1 381 ? 18.132 1.913 -25.005 1.00 93.75 381 ILE A O 1
ATOM 3095 N N . GLY A 1 382 ? 16.577 3.467 -24.541 1.00 92.25 382 GLY A N 1
ATOM 3096 C CA . GLY A 1 382 ? 17.035 3.720 -23.181 1.00 92.25 382 GLY A CA 1
ATOM 3097 C C . GLY A 1 382 ? 16.501 2.643 -22.238 1.00 92.25 382 GLY A C 1
ATOM 3098 O O . GLY A 1 382 ? 15.289 2.423 -22.179 1.00 92.25 382 GLY A O 1
ATOM 3099 N N . ASN A 1 383 ? 17.393 1.984 -21.501 1.00 89.69 383 ASN A N 1
ATOM 3100 C CA . ASN A 1 383 ? 17.067 0.870 -20.606 1.00 89.69 383 ASN A CA 1
ATOM 3101 C C . ASN A 1 383 ? 16.835 1.294 -19.146 1.00 89.69 383 ASN A C 1
ATOM 3103 O O . ASN A 1 383 ? 16.645 0.439 -18.276 1.00 89.69 383 ASN A O 1
ATOM 3107 N N . GLY A 1 384 ? 16.832 2.601 -18.882 1.00 87.25 384 GLY A N 1
ATOM 3108 C CA . GLY A 1 384 ? 16.502 3.227 -17.607 1.00 87.25 384 GLY A CA 1
ATOM 3109 C C . GLY A 1 384 ? 15.213 2.700 -17.010 1.00 87.25 384 GLY A C 1
ATOM 3110 O O . GLY A 1 384 ? 14.153 2.749 -17.638 1.00 87.25 384 GLY A O 1
ATOM 3111 N N . LYS A 1 385 ? 15.323 2.226 -15.770 1.00 81.94 385 LYS A N 1
ATOM 3112 C CA . LYS A 1 385 ? 14.207 1.837 -14.913 1.00 81.94 385 LYS A CA 1
ATOM 3113 C C . LYS A 1 385 ? 14.487 2.282 -13.485 1.00 81.94 385 LYS A C 1
ATOM 3115 O O . LYS A 1 385 ? 15.628 2.495 -13.095 1.00 81.94 385 LYS A O 1
ATOM 3120 N N . ILE A 1 386 ? 13.432 2.333 -12.682 1.00 74.06 386 ILE A N 1
ATOM 3121 C CA . ILE A 1 386 ? 13.495 2.686 -11.259 1.00 74.06 386 ILE A CA 1
ATOM 3122 C C . ILE A 1 386 ? 14.403 1.769 -10.413 1.00 74.06 386 ILE A C 1
ATOM 3124 O O . ILE A 1 386 ? 14.781 2.127 -9.302 1.00 74.06 386 ILE A O 1
ATOM 3128 N N . ASP A 1 387 ? 14.716 0.571 -10.909 1.00 75.00 387 ASP A N 1
ATOM 3129 C CA . ASP A 1 387 ? 15.504 -0.459 -10.233 1.00 75.00 387 ASP A CA 1
ATOM 3130 C C . ASP A 1 387 ? 16.938 -0.597 -10.769 1.00 75.00 387 ASP A C 1
ATOM 3132 O O . ASP A 1 387 ? 17.678 -1.466 -10.305 1.00 75.00 387 ASP A O 1
ATOM 3136 N N . ASN A 1 388 ? 17.356 0.258 -11.708 1.00 78.38 388 ASN A N 1
ATOM 3137 C CA . ASN A 1 388 ? 18.724 0.298 -12.213 1.00 78.38 388 ASN A CA 1
ATOM 3138 C C . ASN A 1 388 ? 19.293 1.724 -12.213 1.00 78.38 388 ASN A C 1
ATOM 3140 O O . ASN A 1 388 ? 18.620 2.699 -11.893 1.00 78.38 388 ASN A O 1
ATOM 3144 N N . ASN A 1 389 ? 20.584 1.834 -12.512 1.00 81.00 389 ASN A N 1
ATOM 3145 C CA . ASN A 1 389 ? 21.321 3.095 -12.507 1.00 81.00 389 ASN A CA 1
ATOM 3146 C C . ASN A 1 389 ? 21.428 3.744 -13.898 1.00 81.00 389 ASN A C 1
ATOM 3148 O O . ASN A 1 389 ? 22.235 4.660 -14.061 1.00 81.00 389 ASN A O 1
ATOM 3152 N N . TYR A 1 390 ? 20.661 3.282 -14.892 1.00 89.31 390 TYR A N 1
ATOM 3153 C CA . TYR A 1 390 ? 20.700 3.846 -16.241 1.00 89.31 390 TYR A CA 1
ATOM 3154 C C . TYR A 1 390 ? 19.877 5.136 -16.310 1.00 89.31 390 TYR A C 1
ATOM 3156 O O . TYR A 1 390 ? 18.828 5.272 -15.679 1.00 89.31 390 TYR A O 1
ATOM 3164 N N . LEU A 1 391 ? 20.355 6.111 -17.077 1.00 86.69 391 LEU A N 1
ATOM 3165 C CA . LEU A 1 391 ? 19.842 7.479 -17.033 1.00 86.69 391 LEU A CA 1
ATOM 3166 C C . LEU A 1 391 ? 18.628 7.699 -17.937 1.00 86.69 391 LEU A C 1
ATOM 3168 O O . LEU A 1 391 ? 17.802 8.567 -17.632 1.00 86.69 391 LEU A O 1
ATOM 3172 N N . TYR A 1 392 ? 18.520 6.959 -19.046 1.00 90.12 392 TYR A N 1
ATOM 3173 C CA . TYR A 1 392 ? 17.527 7.238 -20.088 1.00 90.12 392 TYR A CA 1
ATOM 3174 C C . TYR A 1 392 ? 16.552 6.091 -20.342 1.00 90.12 392 TYR A C 1
ATOM 3176 O O . TYR A 1 392 ? 16.954 4.937 -20.363 1.00 90.12 392 TYR A O 1
ATOM 3184 N N . ASN A 1 393 ? 15.282 6.413 -20.607 1.00 89.31 393 ASN A N 1
ATOM 3185 C CA . ASN A 1 393 ? 14.224 5.465 -20.971 1.00 89.31 393 ASN A CA 1
ATOM 3186 C C . ASN A 1 393 ? 13.588 5.791 -22.339 1.00 89.31 393 ASN A C 1
ATOM 3188 O O . ASN A 1 393 ? 13.838 6.845 -22.931 1.00 89.31 393 ASN A O 1
ATOM 3192 N N . GLY A 1 394 ? 12.730 4.901 -22.841 1.00 91.12 394 GLY A N 1
ATOM 3193 C CA . GLY A 1 394 ? 12.009 5.099 -24.102 1.00 91.12 394 GLY A CA 1
ATOM 3194 C C . GLY A 1 394 ? 12.859 4.799 -25.336 1.00 91.12 394 GLY A C 1
ATOM 3195 O O . GLY A 1 394 ? 13.916 4.181 -25.246 1.00 91.12 394 GLY A O 1
ATOM 3196 N N . GLU A 1 395 ? 12.389 5.215 -26.511 1.00 95.31 395 GLU A N 1
ATOM 3197 C CA . GLU A 1 395 ? 13.044 4.897 -27.781 1.00 95.31 395 GLU A CA 1
ATOM 3198 C C . GLU A 1 395 ? 13.049 6.074 -28.760 1.00 95.31 395 GLU A C 1
ATOM 3200 O O . GLU A 1 395 ? 12.127 6.891 -28.787 1.00 95.31 395 GLU A O 1
ATOM 3205 N N . ILE A 1 396 ? 14.086 6.144 -29.593 1.00 95.38 396 ILE A N 1
ATOM 3206 C CA . ILE A 1 396 ? 14.184 7.088 -30.708 1.00 95.38 396 ILE A CA 1
ATOM 3207 C C . ILE A 1 396 ? 14.830 6.409 -31.914 1.00 95.38 396 ILE A C 1
ATOM 3209 O O . ILE A 1 396 ? 15.789 5.660 -31.773 1.00 95.38 396 ILE A O 1
ATOM 3213 N N . THR A 1 397 ? 14.309 6.666 -33.113 1.00 95.31 397 THR A N 1
ATOM 3214 C CA . THR A 1 397 ? 14.925 6.210 -34.368 1.00 95.31 397 THR A CA 1
ATOM 3215 C C . THR A 1 397 ? 15.565 7.391 -35.078 1.00 95.31 397 THR A C 1
ATOM 3217 O O . THR A 1 397 ? 14.907 8.413 -35.274 1.00 95.31 397 THR A O 1
ATOM 3220 N N . LEU A 1 398 ? 16.835 7.250 -35.450 1.00 94.50 398 LEU A N 1
ATOM 3221 C CA . LEU A 1 398 ? 17.615 8.262 -36.156 1.00 94.50 398 LEU A CA 1
ATOM 3222 C C . LEU A 1 398 ? 18.175 7.714 -37.465 1.00 94.50 398 LEU A C 1
ATOM 3224 O O . LEU A 1 398 ? 18.286 6.502 -37.671 1.00 94.50 398 LEU A O 1
ATOM 3228 N N . GLU A 1 399 ? 18.521 8.640 -38.348 1.00 92.25 399 GLU A N 1
ATOM 3229 C CA . GLU A 1 399 ? 18.989 8.370 -39.699 1.00 92.25 399 GLU A CA 1
ATOM 3230 C C . GLU A 1 399 ? 20.483 8.668 -39.810 1.00 92.25 399 GLU A C 1
ATOM 3232 O O . GLU A 1 399 ? 20.960 9.716 -39.379 1.00 92.25 399 GLU A O 1
ATOM 3237 N N . HIS A 1 400 ? 21.218 7.739 -40.414 1.00 91.25 400 HIS A N 1
ATOM 3238 C CA . HIS A 1 400 ? 22.623 7.886 -40.754 1.00 91.25 400 HIS A CA 1
ATOM 3239 C C . HIS A 1 400 ? 22.774 7.854 -42.274 1.00 91.25 400 HIS A C 1
ATOM 3241 O O . HIS A 1 400 ? 22.529 6.832 -42.925 1.00 91.25 400 HIS A O 1
ATOM 3247 N N . ILE A 1 401 ? 23.174 8.993 -42.836 1.00 86.38 401 ILE A N 1
ATOM 3248 C CA . ILE A 1 401 ? 23.409 9.163 -44.269 1.00 86.38 401 ILE A CA 1
ATOM 3249 C C . ILE A 1 401 ? 24.908 9.021 -44.524 1.00 86.38 401 ILE A C 1
ATOM 3251 O O . ILE A 1 401 ? 25.708 9.825 -44.052 1.00 86.38 401 ILE A O 1
ATOM 3255 N N . TRP A 1 402 ? 25.293 8.017 -45.308 1.00 85.44 402 TRP A N 1
ATOM 3256 C CA . TRP A 1 402 ? 26.694 7.735 -45.633 1.00 85.44 402 TRP A CA 1
ATOM 3257 C C . TRP A 1 402 ? 26.847 7.361 -47.105 1.00 85.44 402 TRP A C 1
ATOM 3259 O O . TRP A 1 402 ? 25.877 7.059 -47.791 1.00 85.44 402 TRP A O 1
ATOM 3269 N N . ASN A 1 403 ? 28.064 7.411 -47.637 1.00 75.50 403 ASN A N 1
ATOM 3270 C CA . ASN A 1 403 ? 28.323 7.133 -49.044 1.00 75.50 403 ASN A CA 1
ATOM 3271 C C . ASN A 1 403 ? 29.607 6.321 -49.222 1.00 75.50 403 ASN A C 1
ATOM 3273 O O . ASN A 1 403 ? 30.705 6.839 -49.035 1.00 75.50 403 ASN A O 1
ATOM 3277 N N . ASN A 1 404 ? 29.474 5.072 -49.666 1.00 72.19 404 ASN A N 1
ATOM 3278 C CA . ASN A 1 404 ? 30.610 4.193 -49.963 1.00 72.19 404 ASN A CA 1
ATOM 3279 C C . ASN A 1 404 ? 31.091 4.276 -51.418 1.00 72.19 404 ASN A C 1
ATOM 3281 O O . ASN A 1 404 ? 31.711 3.336 -51.922 1.00 72.19 404 ASN A O 1
ATOM 3285 N N . LYS A 1 405 ? 30.779 5.373 -52.114 1.00 67.62 405 LYS A N 1
ATOM 3286 C CA . LYS A 1 405 ? 31.335 5.678 -53.430 1.00 67.62 405 LYS A CA 1
ATOM 3287 C C . LYS A 1 405 ? 32.857 5.660 -53.338 1.00 67.62 405 LYS A C 1
ATOM 3289 O O . LYS A 1 405 ? 33.457 6.413 -52.578 1.00 67.62 405 LYS A O 1
ATOM 3294 N N . LYS A 1 406 ? 33.461 4.761 -54.106 1.00 60.91 406 LYS A N 1
ATOM 3295 C CA . LYS A 1 406 ? 34.906 4.626 -54.236 1.00 60.91 406 LYS A CA 1
ATOM 3296 C C . LYS A 1 406 ? 35.311 5.283 -55.547 1.00 60.91 406 LYS A C 1
ATOM 3298 O O . LYS A 1 406 ? 34.697 4.989 -56.571 1.00 60.91 406 LYS A O 1
ATOM 3303 N N . ASP A 1 407 ? 36.317 6.152 -55.513 1.00 58.12 407 ASP A N 1
ATOM 3304 C CA . ASP A 1 407 ? 36.956 6.630 -56.736 1.00 58.12 407 ASP A CA 1
ATOM 3305 C C . ASP A 1 407 ? 37.568 5.417 -57.460 1.00 58.12 407 ASP A C 1
ATOM 3307 O O . ASP A 1 407 ? 38.454 4.737 -56.935 1.00 58.12 407 ASP A O 1
ATOM 3311 N N . SER A 1 408 ? 36.997 5.072 -58.614 1.00 63.94 408 SER A N 1
ATOM 3312 C CA . SER A 1 408 ? 37.414 3.940 -59.444 1.00 63.94 408 SER A CA 1
ATOM 3313 C C . SER A 1 408 ? 38.376 4.354 -60.556 1.00 63.94 408 SER A C 1
ATOM 3315 O O . SER A 1 408 ? 38.633 3.553 -61.457 1.00 63.94 408 SER A O 1
ATOM 3317 N N . THR A 1 409 ? 38.856 5.599 -60.541 1.00 73.81 409 THR A N 1
ATOM 3318 C CA . THR A 1 409 ? 39.795 6.088 -61.546 1.00 73.81 409 THR A CA 1
ATOM 3319 C C . THR A 1 409 ? 41.124 5.343 -61.453 1.00 73.81 409 THR A C 1
ATOM 3321 O O . THR A 1 409 ? 41.599 4.951 -60.385 1.00 73.81 409 THR A O 1
ATOM 3324 N N . GLN A 1 410 ? 41.721 5.098 -62.611 1.00 77.56 410 GLN A N 1
ATOM 3325 C CA . GLN A 1 410 ? 43.038 4.502 -62.759 1.00 77.56 410 GLN A CA 1
ATOM 3326 C C . GLN A 1 410 ? 44.040 5.611 -63.069 1.00 77.56 410 GLN A C 1
ATOM 3328 O O . GLN A 1 410 ? 43.727 6.568 -63.773 1.00 77.56 410 GLN A O 1
ATOM 3333 N N . SER A 1 411 ? 45.271 5.506 -62.574 1.00 83.56 411 SER A N 1
ATOM 3334 C CA . SER A 1 411 ? 46.310 6.463 -62.969 1.00 83.56 411 SER A CA 1
ATOM 3335 C C . SER A 1 411 ? 46.565 6.362 -64.475 1.00 83.56 411 SER A C 1
ATOM 3337 O O . SER A 1 411 ? 46.783 5.259 -64.978 1.00 83.56 411 SER A O 1
ATOM 3339 N N . ILE A 1 412 ? 46.613 7.492 -65.191 1.00 88.50 412 ILE A N 1
ATOM 3340 C CA . ILE A 1 412 ? 46.953 7.531 -66.625 1.00 88.50 412 ILE A CA 1
ATOM 3341 C C . ILE A 1 412 ? 48.332 6.917 -66.912 1.00 88.50 412 ILE A C 1
ATOM 3343 O O . ILE A 1 412 ? 48.583 6.429 -68.007 1.00 88.50 412 ILE A O 1
ATOM 3347 N N . LYS A 1 413 ? 49.208 6.846 -65.900 1.00 87.38 413 LYS A N 1
ATOM 3348 C CA . LYS A 1 413 ? 50.498 6.159 -65.993 1.00 87.38 413 LYS A CA 1
ATOM 3349 C C . LYS A 1 413 ? 50.364 4.680 -66.378 1.00 87.38 413 LYS A C 1
ATOM 3351 O O . LYS A 1 413 ? 51.260 4.128 -67.005 1.00 87.38 413 LYS A O 1
ATOM 3356 N N . THR A 1 414 ? 49.239 4.037 -66.057 1.00 89.19 414 THR A N 1
ATOM 3357 C CA . THR A 1 414 ? 48.973 2.637 -66.441 1.00 89.19 414 THR A CA 1
ATOM 3358 C C . THR A 1 414 ? 48.969 2.415 -67.957 1.00 89.19 414 THR A C 1
ATOM 3360 O O . THR A 1 414 ? 49.295 1.317 -68.397 1.00 89.19 414 THR A O 1
ATOM 3363 N N . ILE A 1 415 ? 48.690 3.460 -68.745 1.00 89.88 415 ILE A N 1
ATOM 3364 C CA . ILE A 1 415 ? 48.691 3.436 -70.215 1.00 89.88 415 ILE A CA 1
ATOM 3365 C C . ILE A 1 415 ? 49.833 4.251 -70.837 1.00 89.88 415 ILE A C 1
ATOM 3367 O O . ILE A 1 415 ? 49.822 4.528 -72.035 1.00 89.88 415 ILE A O 1
ATOM 3371 N N . GLU A 1 416 ? 50.852 4.620 -70.057 1.00 91.44 416 GLU A N 1
ATOM 3372 C CA . GLU A 1 416 ? 52.019 5.383 -70.529 1.00 91.44 416 GLU A CA 1
ATOM 3373 C C . GLU A 1 416 ? 52.688 4.726 -71.746 1.00 91.44 416 GLU A C 1
ATOM 3375 O O . GLU A 1 416 ? 53.000 5.402 -72.722 1.00 91.44 416 GLU A O 1
ATOM 3380 N N . VAL A 1 417 ? 52.830 3.396 -71.739 1.00 89.75 417 VAL A N 1
ATOM 3381 C CA . VAL A 1 417 ? 53.402 2.631 -72.862 1.00 89.75 417 VAL A CA 1
ATOM 3382 C C . VAL A 1 417 ? 52.567 2.792 -74.134 1.00 89.75 417 VAL A C 1
ATOM 3384 O O . VAL A 1 417 ? 53.102 2.940 -75.232 1.00 89.75 417 VAL A O 1
ATOM 3387 N N . GLU A 1 418 ? 51.245 2.782 -73.995 1.00 91.81 418 GLU A N 1
ATOM 3388 C CA . GLU A 1 418 ? 50.307 2.862 -75.110 1.00 91.81 418 GLU A CA 1
ATOM 3389 C C . GLU A 1 418 ? 50.218 4.268 -75.696 1.00 91.81 418 GLU A C 1
ATOM 3391 O O . GLU A 1 418 ? 50.030 4.395 -76.908 1.00 91.81 418 GLU A O 1
ATOM 3396 N N . LEU A 1 419 ? 50.349 5.291 -74.846 1.00 91.88 419 LEU A N 1
ATOM 3397 C CA . LEU A 1 419 ? 50.462 6.695 -75.231 1.00 91.88 419 LEU A CA 1
ATOM 3398 C C . LEU A 1 419 ? 51.813 6.962 -75.903 1.00 91.88 419 LEU A C 1
ATOM 3400 O O . LEU A 1 419 ? 51.859 7.593 -76.957 1.00 91.88 419 LEU A O 1
ATOM 3404 N N . ASN A 1 420 ? 52.902 6.404 -75.365 1.00 91.44 420 ASN A N 1
ATOM 3405 C CA . ASN A 1 420 ? 54.229 6.515 -75.964 1.00 91.44 420 ASN A CA 1
ATOM 3406 C C . ASN A 1 420 ? 54.271 5.872 -77.352 1.00 91.44 420 ASN A C 1
ATOM 3408 O O . ASN A 1 420 ? 54.883 6.420 -78.262 1.00 91.44 420 ASN A O 1
ATOM 3412 N N . ALA A 1 421 ? 53.565 4.756 -77.544 1.00 90.62 421 ALA A N 1
ATOM 3413 C CA . ALA A 1 421 ? 53.425 4.133 -78.854 1.00 90.62 421 ALA A CA 1
ATOM 3414 C C . ALA A 1 421 ? 52.684 5.027 -79.866 1.00 90.62 421 ALA A C 1
ATOM 3416 O O . ALA A 1 421 ? 53.070 5.038 -81.026 1.00 90.62 421 ALA A O 1
ATOM 3417 N N . ILE A 1 422 ? 51.665 5.796 -79.451 1.00 90.38 422 ILE A N 1
ATOM 3418 C CA . ILE A 1 422 ? 50.988 6.757 -80.344 1.00 90.38 422 ILE A CA 1
ATOM 3419 C C . ILE A 1 422 ? 51.954 7.877 -80.753 1.00 90.38 422 ILE A C 1
ATOM 3421 O O . ILE A 1 422 ? 52.009 8.266 -81.917 1.00 90.38 422 ILE A O 1
ATOM 3425 N N . VAL A 1 423 ? 52.717 8.406 -79.796 1.00 89.38 423 VAL A N 1
ATOM 3426 C CA . VAL A 1 423 ? 53.645 9.515 -80.048 1.00 89.38 423 VAL A CA 1
ATOM 3427 C C . VAL A 1 423 ? 54.830 9.068 -80.914 1.00 89.38 423 VAL A C 1
ATOM 3429 O O . VAL A 1 423 ? 55.193 9.750 -81.865 1.00 89.38 423 VAL A O 1
ATOM 3432 N N . ASN A 1 424 ? 55.413 7.904 -80.627 1.00 88.31 424 ASN A N 1
ATOM 3433 C CA . ASN A 1 424 ? 56.690 7.458 -81.193 1.00 88.31 424 ASN A CA 1
ATOM 3434 C C . ASN A 1 424 ? 56.579 6.268 -82.164 1.00 88.31 424 ASN A C 1
ATOM 3436 O O . ASN A 1 424 ? 57.558 5.546 -82.370 1.00 88.31 424 ASN A O 1
ATOM 3440 N N . GLU A 1 425 ? 55.413 6.047 -82.776 1.00 87.00 425 GLU A N 1
ATOM 3441 C CA . GLU A 1 425 ? 55.271 5.061 -83.857 1.00 87.00 425 GLU A CA 1
ATOM 3442 C C . GLU A 1 425 ? 56.177 5.381 -85.059 1.00 87.00 425 GLU A C 1
ATOM 3444 O O . GLU A 1 425 ? 56.551 6.530 -85.306 1.00 87.00 425 GLU A O 1
ATOM 3449 N N . ASP A 1 426 ? 56.510 4.360 -85.855 1.00 79.81 426 ASP A N 1
ATOM 3450 C CA . ASP A 1 426 ? 57.417 4.502 -87.004 1.00 79.81 426 ASP A CA 1
ATOM 3451 C C . ASP A 1 426 ? 56.955 5.568 -88.009 1.00 79.81 426 ASP A C 1
ATOM 3453 O O . ASP A 1 426 ? 57.780 6.299 -88.557 1.00 79.81 426 ASP A O 1
ATOM 3457 N N . ALA A 1 427 ? 55.639 5.720 -88.196 1.00 79.75 427 ALA A N 1
ATOM 3458 C CA . ALA A 1 427 ? 55.050 6.738 -89.068 1.00 79.75 427 ALA A CA 1
ATOM 3459 C C . ALA A 1 427 ? 55.307 8.185 -88.597 1.00 79.75 427 ALA A C 1
ATOM 3461 O O . ALA A 1 427 ? 55.153 9.125 -89.385 1.00 79.75 427 ALA A O 1
ATOM 3462 N N . ASN A 1 428 ? 55.695 8.369 -87.332 1.00 83.00 428 ASN A N 1
ATOM 3463 C CA . ASN A 1 428 ? 55.916 9.662 -86.692 1.00 83.00 428 ASN A CA 1
ATOM 3464 C C . ASN A 1 428 ? 57.403 10.031 -86.576 1.00 83.00 428 ASN A C 1
ATOM 3466 O O . ASN A 1 428 ? 57.724 11.211 -86.514 1.00 83.00 428 ASN A O 1
ATOM 3470 N N . LYS A 1 429 ? 58.333 9.072 -86.683 1.00 77.88 429 LYS A N 1
ATOM 3471 C CA . LYS A 1 429 ? 59.792 9.294 -86.534 1.00 77.88 429 LYS A CA 1
ATOM 3472 C C . LYS A 1 429 ? 60.416 10.329 -87.484 1.00 77.88 429 LYS A C 1
ATOM 3474 O O . LYS A 1 429 ? 61.503 10.832 -87.214 1.00 77.88 429 LYS A O 1
ATOM 3479 N N . GLY A 1 430 ? 59.777 10.622 -88.615 1.00 73.88 430 GLY A N 1
ATOM 3480 C CA . GLY A 1 430 ? 60.300 11.537 -89.638 1.00 73.88 430 GLY A CA 1
ATOM 3481 C C . GLY A 1 430 ? 59.610 12.898 -89.707 1.00 73.88 430 GLY A C 1
ATOM 3482 O O . GLY A 1 430 ? 59.911 13.672 -90.618 1.00 73.88 430 GLY A O 1
ATOM 3483 N N . LYS A 1 431 ? 58.648 13.184 -88.819 1.00 80.88 431 LYS A N 1
ATOM 3484 C CA . LYS A 1 431 ? 57.801 14.378 -88.919 1.00 80.88 431 LYS A CA 1
ATOM 3485 C C . LYS A 1 431 ? 57.469 14.970 -87.554 1.00 80.88 431 LYS A C 1
ATOM 3487 O O . LYS A 1 431 ? 57.259 14.253 -86.589 1.00 80.88 431 LYS A O 1
ATOM 3492 N N . LYS A 1 432 ? 57.307 16.290 -87.529 1.00 83.44 432 LYS A N 1
ATOM 3493 C CA . LYS A 1 432 ? 56.680 17.001 -86.416 1.00 83.44 432 LYS A CA 1
ATOM 3494 C C . LYS A 1 432 ? 55.220 16.564 -86.258 1.00 83.44 432 LYS A C 1
ATOM 3496 O O . LYS A 1 432 ? 54.509 16.447 -87.259 1.00 83.44 432 LYS A O 1
ATOM 3501 N N . LEU A 1 433 ? 54.767 16.387 -85.019 1.00 87.06 433 LEU A N 1
ATOM 3502 C CA . LEU A 1 433 ? 53.379 16.061 -84.698 1.00 87.06 433 LEU A CA 1
ATOM 3503 C C . LEU A 1 433 ? 52.581 17.306 -84.333 1.00 87.06 433 LEU A C 1
ATOM 3505 O O . LEU A 1 433 ? 53.069 18.200 -83.638 1.00 87.06 433 LEU A O 1
ATOM 3509 N N . TRP A 1 434 ? 51.335 17.345 -84.798 1.00 85.88 434 TRP A N 1
ATOM 3510 C CA . TRP A 1 434 ? 50.387 18.400 -84.468 1.00 85.88 434 TRP A CA 1
ATOM 3511 C C . TRP A 1 434 ? 49.463 17.949 -83.344 1.00 85.88 434 TRP A C 1
ATOM 3513 O O . TRP A 1 434 ? 49.003 16.808 -83.317 1.00 85.88 434 TRP A O 1
ATOM 3523 N N . LEU A 1 435 ? 49.163 18.874 -82.432 1.00 85.94 435 LEU A N 1
ATOM 3524 C CA . LEU A 1 435 ? 48.354 18.608 -81.244 1.00 85.94 435 LEU A CA 1
ATOM 3525 C C . LEU A 1 435 ? 46.991 17.980 -81.576 1.00 85.94 435 LEU A C 1
ATOM 3527 O O . LEU A 1 435 ? 46.588 17.017 -80.930 1.00 85.94 435 LEU A O 1
ATOM 3531 N N . ASN A 1 436 ? 46.308 18.497 -82.602 1.00 85.62 436 ASN A N 1
ATOM 3532 C CA . ASN A 1 436 ? 44.996 17.992 -83.014 1.00 85.62 436 ASN A CA 1
ATOM 3533 C C . ASN A 1 436 ? 45.081 16.555 -83.538 1.00 85.62 436 ASN A C 1
ATOM 3535 O O . ASN A 1 436 ? 44.276 15.722 -83.134 1.00 85.62 436 ASN A O 1
ATOM 3539 N N . ASP A 1 437 ? 46.087 16.246 -84.359 1.00 86.12 437 ASP A N 1
ATOM 3540 C CA . ASP A 1 437 ? 46.294 14.895 -84.895 1.00 86.12 437 ASP A CA 1
ATOM 3541 C C . ASP A 1 437 ? 46.574 13.898 -83.763 1.00 86.12 437 ASP A C 1
ATOM 3543 O O . ASP A 1 437 ? 46.068 12.773 -83.759 1.00 86.12 437 ASP A O 1
ATOM 3547 N N . LEU A 1 438 ? 47.351 14.326 -82.763 1.00 89.38 438 LEU A N 1
ATOM 3548 C CA . LEU A 1 438 ? 47.678 13.511 -81.600 1.00 89.38 438 LEU A CA 1
ATOM 3549 C C . LEU A 1 438 ? 46.456 13.293 -80.694 1.00 89.38 438 LEU A C 1
ATOM 3551 O O . LEU A 1 438 ? 46.210 12.168 -80.255 1.00 89.38 438 LEU A O 1
ATOM 3555 N N . GLN A 1 439 ? 45.647 14.330 -80.467 1.00 91.12 439 GLN A N 1
ATOM 3556 C CA . GLN A 1 439 ? 44.379 14.209 -79.745 1.00 91.12 439 GLN A CA 1
ATOM 3557 C C . GLN A 1 439 ? 43.391 13.296 -80.489 1.00 91.12 439 GLN A C 1
ATOM 3559 O O . GLN A 1 439 ? 42.723 12.477 -79.859 1.00 91.12 439 GLN A O 1
ATOM 3564 N N . GLU A 1 440 ? 43.312 13.375 -81.819 1.00 87.31 440 GLU A N 1
ATOM 3565 C CA . GLU A 1 440 ? 42.492 12.465 -82.627 1.00 87.31 440 GLU A CA 1
ATOM 3566 C C . GLU A 1 440 ? 42.984 11.017 -82.554 1.00 87.31 440 GLU A C 1
ATOM 3568 O O . GLU A 1 440 ? 42.167 10.097 -82.478 1.00 87.31 440 GLU A O 1
ATOM 3573 N N . ALA A 1 441 ? 44.300 10.790 -82.543 1.00 88.31 441 ALA A N 1
ATOM 3574 C CA . ALA A 1 441 ? 44.874 9.456 -82.396 1.00 88.31 441 ALA A CA 1
ATOM 3575 C C . ALA A 1 441 ? 44.544 8.839 -81.025 1.00 88.31 441 ALA A C 1
ATOM 3577 O O . ALA A 1 441 ? 44.149 7.671 -80.955 1.00 88.31 441 ALA A O 1
ATOM 3578 N N . VAL A 1 442 ? 44.614 9.635 -79.950 1.00 89.31 442 VAL A N 1
ATOM 3579 C CA . VAL A 1 442 ? 44.141 9.245 -78.610 1.00 89.31 442 VAL A CA 1
ATOM 3580 C C . VAL A 1 442 ? 42.649 8.911 -78.651 1.00 89.31 442 VAL A C 1
ATOM 3582 O O . VAL A 1 442 ? 42.255 7.812 -78.263 1.00 89.31 442 VAL A O 1
ATOM 3585 N N . ASN A 1 443 ? 41.817 9.800 -79.197 1.00 87.50 443 ASN A N 1
ATOM 3586 C CA . ASN A 1 443 ? 40.372 9.580 -79.286 1.00 87.50 443 ASN A CA 1
ATOM 3587 C C . ASN A 1 443 ? 40.028 8.334 -80.116 1.00 87.50 443 ASN A C 1
ATOM 3589 O O . ASN A 1 443 ? 39.082 7.624 -79.801 1.00 87.50 443 ASN A O 1
ATOM 3593 N N . ARG A 1 444 ? 40.804 8.011 -81.154 1.00 87.62 444 ARG A N 1
ATOM 3594 C CA . ARG A 1 444 ? 40.598 6.808 -81.971 1.00 87.62 444 ARG A CA 1
ATOM 3595 C C . ARG A 1 444 ? 40.944 5.525 -81.222 1.00 87.62 444 ARG A C 1
ATOM 3597 O O . ARG A 1 444 ? 40.236 4.533 -81.371 1.00 87.62 444 ARG A O 1
ATOM 3604 N N . LYS A 1 445 ? 42.025 5.532 -80.435 1.00 85.62 445 LYS A N 1
ATOM 3605 C CA . LYS A 1 445 ? 42.429 4.380 -79.613 1.00 85.62 445 LYS A CA 1
ATOM 3606 C C . LYS A 1 445 ? 41.462 4.152 -78.449 1.00 85.62 445 LYS A C 1
ATOM 3608 O O . LYS A 1 445 ? 41.203 3.009 -78.081 1.00 85.62 445 LYS A O 1
ATOM 3613 N N . TRP A 1 446 ? 40.874 5.230 -77.936 1.00 85.69 446 TRP A N 1
ATOM 3614 C CA . TRP A 1 446 ? 39.912 5.223 -76.838 1.00 85.69 446 TRP A CA 1
ATOM 3615 C C . TRP A 1 446 ? 38.598 5.932 -77.234 1.00 85.69 446 TRP A C 1
ATOM 3617 O O . TRP A 1 446 ? 38.298 7.007 -76.720 1.00 85.69 446 TRP A O 1
ATOM 3627 N N . PRO A 1 447 ? 37.768 5.321 -78.109 1.00 72.75 447 PRO A N 1
ATOM 3628 C CA . PRO A 1 447 ? 36.632 5.982 -78.774 1.00 72.75 447 PRO A CA 1
ATOM 3629 C C . PRO A 1 447 ? 35.417 6.259 -77.886 1.00 72.75 447 PRO A C 1
ATOM 3631 O O . PRO A 1 447 ? 34.484 6.933 -78.313 1.00 72.75 447 PRO A O 1
ATOM 3634 N N . ASN A 1 448 ? 35.391 5.743 -76.656 1.00 67.06 448 ASN A N 1
ATOM 3635 C CA . ASN A 1 448 ? 34.305 6.048 -75.730 1.00 67.06 448 ASN A CA 1
ATOM 3636 C C . ASN A 1 448 ? 34.553 7.398 -75.047 1.00 67.06 448 ASN A C 1
ATOM 3638 O O . ASN A 1 448 ? 35.609 7.620 -74.462 1.00 67.06 448 ASN A O 1
ATOM 3642 N N . GLU A 1 449 ? 33.519 8.232 -74.948 1.00 60.78 449 GLU A N 1
ATOM 3643 C CA . GLU A 1 449 ? 33.522 9.469 -74.141 1.00 60.78 449 GLU A CA 1
ATOM 3644 C C . GLU A 1 449 ? 33.854 9.234 -72.648 1.00 60.78 449 GLU A C 1
ATOM 3646 O O . GLU A 1 449 ? 34.025 10.177 -71.884 1.00 60.78 449 GLU A O 1
ATOM 3651 N N . LYS A 1 450 ? 33.978 7.967 -72.229 1.00 61.38 450 LYS A N 1
ATOM 3652 C CA . LYS A 1 450 ? 34.330 7.491 -70.886 1.00 61.38 450 LYS A CA 1
ATOM 3653 C C . LYS A 1 450 ? 35.834 7.476 -70.576 1.00 61.38 450 LYS A C 1
ATOM 3655 O O . LYS A 1 450 ? 36.203 7.069 -69.483 1.00 61.38 450 LYS A O 1
ATOM 3660 N N . TRP A 1 451 ? 36.726 7.861 -71.486 1.00 73.31 451 TRP A N 1
ATOM 3661 C CA . TRP A 1 451 ? 38.172 7.790 -71.206 1.00 73.31 451 TRP A CA 1
ATOM 3662 C C . TRP A 1 451 ? 38.773 9.114 -70.716 1.00 73.31 451 TRP A C 1
ATOM 3664 O O . TRP A 1 451 ? 39.666 9.080 -69.873 1.00 73.31 451 TRP A O 1
ATOM 3674 N N . GLY A 1 452 ? 38.238 10.258 -71.164 1.00 82.06 452 GLY A N 1
ATOM 3675 C CA . GLY A 1 452 ? 38.552 11.585 -70.618 1.00 82.06 452 GLY A CA 1
ATOM 3676 C C . GLY A 1 452 ? 40.036 11.965 -70.655 1.00 82.06 452 GLY A C 1
ATOM 3677 O O . GLY A 1 452 ? 40.537 12.477 -69.661 1.00 82.06 452 GLY A O 1
ATOM 3678 N N . ILE A 1 453 ? 40.747 11.690 -71.755 1.00 90.75 453 ILE A N 1
ATOM 3679 C CA . ILE A 1 453 ? 42.174 12.023 -71.912 1.00 90.75 453 ILE A CA 1
ATOM 3680 C C . ILE A 1 453 ? 42.324 13.257 -72.802 1.00 90.75 453 ILE A C 1
ATOM 3682 O O . ILE A 1 453 ? 41.816 13.280 -73.924 1.00 90.75 453 ILE A O 1
ATOM 3686 N N . VAL A 1 454 ? 43.075 14.249 -72.331 1.00 91.81 454 VAL A N 1
ATOM 3687 C CA . VAL A 1 454 ? 43.444 15.439 -73.109 1.00 91.81 454 VAL A CA 1
ATOM 3688 C C . VAL A 1 454 ? 44.951 15.527 -73.300 1.00 91.81 454 VAL A C 1
ATOM 3690 O O . VAL A 1 454 ? 45.713 15.124 -72.419 1.00 91.81 454 VAL A O 1
ATOM 3693 N N . VAL A 1 455 ? 45.369 16.045 -74.452 1.00 91.62 455 VAL A N 1
ATOM 3694 C CA . VAL A 1 455 ? 46.774 16.245 -74.818 1.00 91.62 455 VAL A CA 1
ATOM 3695 C C . VAL A 1 455 ? 47.103 17.735 -74.812 1.00 91.62 455 VAL A C 1
ATOM 3697 O O . VAL A 1 455 ? 46.317 18.555 -75.281 1.00 91.62 455 VAL A O 1
ATOM 3700 N N . GLU A 1 456 ? 48.280 18.078 -74.306 1.00 91.06 456 GLU A N 1
ATOM 3701 C CA . GLU A 1 456 ? 48.870 19.414 -74.334 1.00 91.06 456 GLU A CA 1
ATOM 3702 C C . GLU A 1 456 ? 50.284 19.324 -74.927 1.00 91.06 456 GLU A C 1
ATOM 3704 O O . GLU A 1 456 ? 51.043 18.415 -74.591 1.00 91.06 456 GLU A O 1
ATOM 3709 N N . ASP A 1 457 ? 50.644 20.245 -75.822 1.00 88.25 457 ASP A N 1
ATOM 3710 C CA . ASP A 1 457 ? 52.013 20.371 -76.335 1.00 88.25 457 ASP A CA 1
ATOM 3711 C C . ASP A 1 457 ? 52.801 21.319 -75.418 1.00 88.25 457 ASP A C 1
ATOM 3713 O O . ASP A 1 457 ? 52.518 22.516 -75.362 1.00 88.25 457 ASP A O 1
ATOM 3717 N N . LEU A 1 458 ? 53.774 20.774 -74.686 1.00 86.75 458 LEU A N 1
ATOM 3718 C CA . LEU A 1 458 ? 54.653 21.515 -73.778 1.00 86.75 458 LEU A CA 1
ATOM 3719 C C . LEU A 1 458 ? 55.941 21.993 -74.457 1.00 86.75 458 LEU A C 1
ATOM 3721 O O . LEU A 1 458 ? 56.827 22.530 -73.787 1.00 86.75 458 LEU A O 1
ATOM 3725 N N . THR A 1 459 ? 56.079 21.802 -75.771 1.00 78.88 459 THR A N 1
ATOM 3726 C CA . THR A 1 459 ? 57.281 22.210 -76.498 1.00 78.88 459 THR A CA 1
ATOM 3727 C C . THR A 1 459 ? 57.478 23.725 -76.358 1.00 78.88 459 THR A C 1
ATOM 3729 O O . THR A 1 459 ? 56.592 24.497 -76.743 1.00 78.88 459 THR A O 1
ATOM 3732 N N . PRO A 1 460 ? 58.624 24.198 -75.828 1.00 67.50 460 PRO A N 1
ATOM 3733 C CA . PRO A 1 460 ? 58.875 25.624 -75.670 1.00 67.50 460 PRO A CA 1
ATOM 3734 C C . PRO A 1 460 ? 58.730 26.349 -77.010 1.00 67.50 460 PRO A C 1
ATOM 3736 O O . PRO A 1 460 ? 59.318 25.941 -78.011 1.00 67.50 460 PRO A O 1
ATOM 3739 N N . LEU A 1 461 ? 57.979 27.456 -77.032 1.00 55.31 461 LEU A N 1
ATOM 3740 C CA . LEU A 1 461 ? 57.908 28.342 -78.194 1.00 55.31 461 LEU A CA 1
ATOM 3741 C C . LEU A 1 461 ? 59.298 28.932 -78.458 1.00 55.31 461 LEU A C 1
ATOM 3743 O O . LEU A 1 461 ? 59.671 29.961 -77.886 1.00 55.31 461 LEU A O 1
ATOM 3747 N N . VAL A 1 462 ? 60.071 28.304 -79.342 1.00 51.12 462 VAL A N 1
ATOM 3748 C CA . VAL A 1 462 ? 61.299 28.901 -79.863 1.00 51.12 462 VAL A CA 1
ATOM 3749 C C . VAL A 1 462 ? 60.883 30.082 -80.740 1.00 51.12 462 VAL A C 1
ATOM 3751 O O . VAL A 1 462 ? 60.468 29.931 -81.888 1.00 51.12 462 VAL A O 1
ATOM 3754 N N . LYS A 1 463 ? 60.934 31.294 -80.176 1.00 37.41 463 LYS A N 1
ATOM 3755 C CA . LYS A 1 463 ? 60.750 32.531 -80.938 1.00 37.41 463 LYS A CA 1
ATOM 3756 C C . LYS A 1 463 ? 61.898 32.667 -81.944 1.00 37.41 463 LYS A C 1
ATOM 3758 O O . LYS A 1 463 ? 63.057 32.764 -81.551 1.00 37.41 463 LYS A O 1
ATOM 3763 N N . ASN A 1 464 ? 61.513 32.783 -83.215 1.00 34.34 464 ASN A N 1
ATOM 3764 C CA . ASN A 1 464 ? 62.298 33.172 -84.392 1.00 34.34 464 ASN A CA 1
ATOM 3765 C C . ASN A 1 464 ? 63.240 32.115 -84.990 1.00 34.34 464 ASN A C 1
ATOM 3767 O O . ASN A 1 464 ? 64.341 31.923 -84.480 1.00 34.34 464 ASN A O 1
ATOM 3771 N N . ARG A 1 465 ? 62.872 31.600 -86.178 1.00 36.50 465 ARG A N 1
ATOM 3772 C CA . ARG A 1 465 ? 63.726 31.486 -87.386 1.00 36.50 465 ARG A CA 1
ATOM 3773 C C . ARG A 1 465 ? 62.882 31.157 -88.631 1.00 36.50 465 ARG A C 1
ATOM 3775 O O . ARG A 1 465 ? 61.855 30.498 -88.539 1.00 36.50 465 ARG A O 1
ATOM 3782 N N . SER A 1 466 ? 63.324 31.652 -89.788 1.00 30.42 466 SER A N 1
ATOM 3783 C CA . SER A 1 466 ? 62.702 31.511 -91.114 1.00 30.42 466 SER A CA 1
ATOM 3784 C C . SER A 1 466 ? 63.480 30.522 -92.005 1.00 30.42 466 SER A C 1
ATOM 3786 O O . SER A 1 466 ? 63.938 30.897 -93.085 1.00 30.42 466 SER A O 1
ATOM 3788 N N . TYR A 1 467 ? 63.703 29.290 -91.531 1.00 42.00 467 TYR A N 1
ATOM 3789 C CA . TYR A 1 467 ? 64.287 28.181 -92.306 1.00 42.00 467 TYR A CA 1
ATOM 3790 C C . TYR A 1 467 ? 63.880 26.806 -91.740 1.00 42.00 467 TYR A C 1
ATOM 3792 O O . TYR A 1 467 ? 63.409 26.723 -90.609 1.00 42.00 467 TYR A O 1
ATOM 3800 N N . GLU A 1 468 ? 64.044 25.745 -92.544 1.00 41.53 468 GLU A N 1
ATOM 3801 C CA . GLU A 1 468 ? 63.690 24.354 -92.214 1.00 41.53 468 GLU A CA 1
ATOM 3802 C C . GLU A 1 468 ? 64.560 23.783 -91.077 1.00 41.53 468 GLU A C 1
ATOM 3804 O O . GLU A 1 468 ? 65.769 23.612 -91.238 1.00 41.53 468 GLU A O 1
ATOM 3809 N N . GLU A 1 469 ? 63.942 23.427 -89.949 1.00 48.22 469 GLU A N 1
ATOM 3810 C CA . GLU A 1 469 ? 64.522 22.474 -88.997 1.00 48.22 469 GLU A CA 1
ATOM 3811 C C . GLU A 1 469 ? 64.425 21.068 -89.600 1.00 48.22 469 GLU A C 1
ATOM 3813 O O . GLU A 1 469 ? 63.339 20.603 -89.952 1.00 48.22 469 GLU A O 1
ATOM 3818 N N . SER A 1 470 ? 65.567 20.397 -89.765 1.00 57.84 470 SER A N 1
ATOM 3819 C CA . SER A 1 470 ? 65.612 19.027 -90.276 1.00 57.84 470 SER A CA 1
ATOM 3820 C C . SER A 1 470 ? 65.379 17.983 -89.183 1.00 57.84 470 SER A C 1
ATOM 3822 O O . SER A 1 470 ? 64.902 16.908 -89.516 1.00 57.84 470 SER A O 1
ATOM 3824 N N . ASN A 1 471 ? 65.627 18.291 -87.903 1.00 64.19 471 ASN A N 1
ATOM 3825 C CA . ASN A 1 471 ? 65.342 17.413 -86.760 1.00 64.19 471 ASN A CA 1
ATOM 3826 C C . ASN A 1 471 ? 64.775 18.250 -85.598 1.00 64.19 471 ASN A C 1
ATOM 3828 O O . ASN A 1 471 ? 65.205 19.392 -85.427 1.00 64.19 471 ASN A O 1
ATOM 3832 N N . GLY A 1 472 ? 63.876 17.696 -84.778 1.00 75.50 472 GLY A N 1
ATOM 3833 C CA . GLY A 1 472 ? 63.266 18.417 -83.653 1.00 75.50 472 GLY A CA 1
ATOM 3834 C C . GLY A 1 472 ? 62.822 17.515 -82.499 1.00 75.50 472 GLY A C 1
ATOM 3835 O O . GLY A 1 472 ? 62.668 16.306 -82.671 1.00 75.50 472 GLY A O 1
ATOM 3836 N N . GLN A 1 473 ? 62.613 18.122 -81.326 1.00 81.62 473 GLN A N 1
ATOM 3837 C CA . GLN A 1 473 ? 62.098 17.463 -80.122 1.00 81.62 473 GLN A CA 1
ATOM 3838 C C . GLN A 1 473 ? 60.785 18.127 -79.684 1.00 81.62 473 GLN A C 1
ATOM 3840 O O . GLN A 1 473 ? 60.698 19.355 -79.651 1.00 81.62 473 GLN A O 1
ATOM 3845 N N . GLN A 1 474 ? 59.773 17.322 -79.359 1.00 88.12 474 GLN A N 1
ATOM 3846 C CA . GLN A 1 474 ? 58.509 17.768 -78.769 1.00 88.12 474 GLN A CA 1
ATOM 3847 C C . GLN A 1 474 ? 58.245 17.027 -77.460 1.00 88.12 474 GLN A C 1
ATOM 3849 O O . GLN A 1 474 ? 58.595 15.856 -77.331 1.00 88.12 474 GLN A O 1
ATOM 3854 N N . THR A 1 475 ? 57.591 17.687 -76.509 1.00 89.88 475 THR A N 1
ATOM 3855 C CA . THR A 1 475 ? 57.122 17.051 -75.271 1.00 89.88 475 THR A CA 1
ATOM 3856 C C . THR A 1 475 ? 55.617 17.226 -75.178 1.00 89.88 475 THR A C 1
ATOM 3858 O O . THR A 1 475 ? 55.123 18.349 -75.175 1.00 89.88 475 THR A O 1
ATOM 3861 N N . PHE A 1 476 ? 54.886 16.119 -75.084 1.00 92.75 476 PHE A N 1
ATOM 3862 C CA . PHE A 1 476 ? 53.433 16.117 -74.957 1.00 92.75 476 PHE A CA 1
ATOM 3863 C C . PHE A 1 476 ? 53.018 15.665 -73.567 1.00 92.75 476 PHE A C 1
ATOM 3865 O O . PHE A 1 476 ? 53.469 14.623 -73.091 1.00 92.75 476 PHE A O 1
ATOM 3872 N N . LYS A 1 477 ? 52.117 16.414 -72.936 1.00 93.88 477 LYS A N 1
ATOM 3873 C CA . LYS A 1 477 ? 51.500 16.052 -71.664 1.00 93.88 477 LYS A CA 1
ATOM 3874 C C . LYS A 1 477 ? 50.104 15.500 -71.899 1.00 93.88 477 LYS A C 1
ATOM 3876 O O . LYS A 1 477 ? 49.229 16.184 -72.418 1.00 93.88 477 LYS A O 1
ATOM 3881 N N . PHE A 1 478 ? 49.888 14.272 -71.458 1.00 94.38 478 PHE A N 1
ATOM 3882 C CA . PHE A 1 478 ? 48.591 13.612 -71.460 1.00 94.38 478 PHE A CA 1
ATOM 3883 C C . PHE A 1 478 ? 48.002 13.698 -70.060 1.00 94.38 478 PHE A C 1
ATOM 3885 O O . PHE A 1 478 ? 48.670 13.332 -69.095 1.00 94.38 478 PHE A O 1
ATOM 3892 N N . THR A 1 479 ? 46.761 14.163 -69.939 1.00 92.06 479 THR A N 1
ATOM 3893 C CA . THR A 1 479 ? 46.061 14.291 -68.656 1.00 92.06 479 THR A CA 1
ATOM 3894 C C . THR A 1 479 ? 44.759 13.507 -68.691 1.00 92.06 479 THR A C 1
ATOM 3896 O O . THR A 1 479 ? 43.931 13.716 -69.575 1.00 92.06 479 THR A O 1
ATOM 3899 N N . GLY A 1 480 ? 44.576 12.617 -67.719 1.00 89.44 480 GLY A N 1
ATOM 3900 C CA . GLY A 1 480 ? 43.306 11.951 -67.466 1.00 89.44 480 GLY A CA 1
ATOM 3901 C C . GLY A 1 480 ? 42.424 12.832 -66.583 1.00 89.44 480 GLY A C 1
ATOM 3902 O O . GLY A 1 480 ? 42.870 13.315 -65.544 1.00 89.44 480 GLY A O 1
ATOM 3903 N N . LEU A 1 481 ? 41.178 13.052 -66.993 1.00 87.12 481 LEU A N 1
ATOM 3904 C CA . LEU A 1 481 ? 40.230 13.948 -66.324 1.00 87.12 481 LEU A CA 1
ATOM 3905 C C . LEU A 1 481 ? 39.291 13.232 -65.329 1.00 87.12 481 LEU A C 1
ATOM 3907 O O . LEU A 1 481 ? 38.411 13.858 -64.727 1.00 87.12 481 LEU A O 1
ATOM 3911 N N . GLY A 1 482 ? 39.455 11.921 -65.162 1.00 82.12 482 GLY A N 1
ATOM 3912 C CA . GLY A 1 482 ? 38.733 11.073 -64.219 1.00 82.12 482 GLY A CA 1
ATOM 3913 C C . GLY A 1 482 ? 38.759 11.611 -62.798 1.00 82.12 482 GLY A C 1
ATOM 3914 O O . GLY A 1 482 ? 39.815 11.952 -62.261 1.00 82.12 482 GLY A O 1
ATOM 3915 N N . ASN A 1 483 ? 37.575 11.669 -62.193 1.00 77.62 483 ASN A N 1
ATOM 3916 C CA . ASN A 1 483 ? 37.391 11.909 -60.769 1.00 77.62 483 ASN A CA 1
ATOM 3917 C C . ASN A 1 483 ? 36.109 11.230 -60.282 1.00 77.62 483 ASN A C 1
ATOM 3919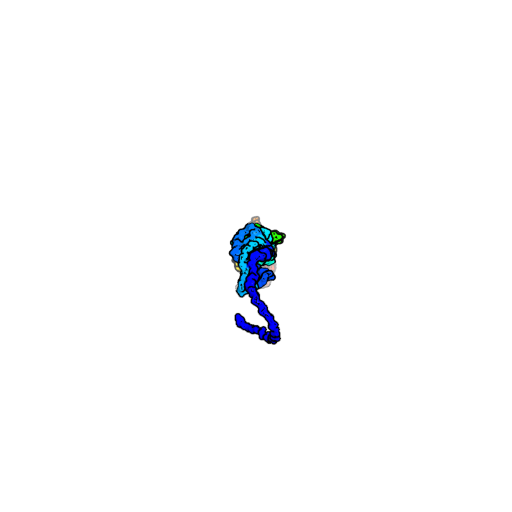 O O . ASN A 1 483 ? 35.285 10.778 -61.077 1.00 77.62 483 ASN A O 1
ATOM 3923 N N . GLU A 1 484 ? 35.903 11.230 -58.967 1.00 66.50 484 GLU A N 1
ATOM 3924 C CA . GLU A 1 484 ? 34.717 10.654 -58.338 1.00 66.50 484 GLU A CA 1
ATOM 3925 C C . GLU A 1 484 ? 33.388 11.150 -58.942 1.00 66.50 484 GLU A C 1
ATOM 3927 O O . GLU A 1 484 ? 32.403 10.423 -58.909 1.00 66.50 484 GLU A O 1
ATOM 3932 N N . ASN A 1 485 ? 33.305 12.344 -59.528 1.00 72.06 485 ASN A N 1
ATOM 3933 C CA . ASN A 1 485 ? 32.054 12.942 -60.004 1.00 72.06 485 ASN A CA 1
ATOM 3934 C C . ASN A 1 485 ? 31.748 12.718 -61.491 1.00 72.06 485 ASN A C 1
ATOM 3936 O O . ASN A 1 485 ? 30.687 13.146 -61.947 1.00 72.06 485 ASN A O 1
ATOM 3940 N N . ASN A 1 486 ? 32.607 12.024 -62.241 1.00 71.19 486 ASN A N 1
ATOM 3941 C CA . ASN A 1 486 ? 32.363 11.699 -63.647 1.00 71.19 486 ASN A CA 1
ATOM 3942 C C . ASN A 1 486 ? 32.576 10.205 -63.945 1.00 71.19 486 ASN A C 1
ATOM 3944 O O . ASN A 1 486 ? 32.843 9.401 -63.059 1.00 71.19 486 ASN A O 1
ATOM 3948 N N . THR A 1 487 ? 32.364 9.815 -65.204 1.00 76.06 487 THR A N 1
ATOM 3949 C CA . THR A 1 487 ? 32.506 8.419 -65.658 1.00 76.06 487 THR A CA 1
ATOM 3950 C C . THR A 1 487 ? 33.848 8.154 -66.344 1.00 76.06 487 THR A C 1
ATOM 3952 O O . THR A 1 487 ? 33.992 7.128 -67.011 1.00 76.06 487 THR A O 1
ATOM 3955 N N . TRP A 1 488 ? 34.812 9.076 -66.220 1.00 82.44 488 TRP A N 1
ATOM 3956 C CA . TRP A 1 488 ? 36.090 8.988 -66.916 1.00 82.44 488 TRP A CA 1
ATOM 3957 C C . TRP A 1 488 ? 37.077 8.073 -66.189 1.00 82.44 488 TRP A C 1
ATOM 3959 O O . TRP A 1 488 ? 37.203 8.126 -64.970 1.00 82.44 488 TRP A O 1
ATOM 3969 N N . ILE A 1 489 ? 37.766 7.213 -66.943 1.00 81.75 489 ILE A N 1
ATOM 3970 C CA . ILE A 1 489 ? 38.572 6.123 -66.373 1.00 81.75 489 ILE A CA 1
ATOM 3971 C C . ILE A 1 489 ? 39.917 6.609 -65.827 1.00 81.75 489 ILE A C 1
ATOM 3973 O O . ILE A 1 489 ? 40.331 6.131 -64.775 1.00 81.75 489 ILE A O 1
ATOM 3977 N N . TYR A 1 490 ? 40.610 7.527 -66.505 1.00 86.25 490 TYR A N 1
ATOM 3978 C CA . TYR A 1 490 ? 41.990 7.874 -66.148 1.00 86.25 490 TYR A CA 1
ATOM 3979 C C . TYR A 1 490 ? 42.106 9.187 -65.382 1.00 86.25 490 TYR A C 1
ATOM 3981 O O . TYR A 1 490 ? 41.453 10.153 -65.750 1.00 86.25 490 TYR A O 1
ATOM 3989 N N . THR A 1 491 ? 42.995 9.248 -64.388 1.00 86.19 491 THR A N 1
ATOM 3990 C CA . THR A 1 491 ? 43.350 10.462 -63.632 1.00 86.19 491 THR A CA 1
ATOM 3991 C C . THR A 1 491 ? 44.869 10.688 -63.587 1.00 86.19 491 THR A C 1
ATOM 3993 O O . THR A 1 491 ? 45.656 9.761 -63.802 1.00 86.19 491 THR A O 1
ATOM 3996 N N . GLY A 1 492 ? 45.306 11.914 -63.295 1.00 88.31 492 GLY A N 1
ATOM 3997 C CA . GLY A 1 492 ? 46.721 12.309 -63.279 1.00 88.31 492 GLY A CA 1
ATOM 3998 C C . GLY A 1 492 ? 47.272 12.659 -64.665 1.00 88.31 492 GLY A C 1
ATOM 3999 O O . GLY A 1 492 ? 46.519 12.764 -65.631 1.00 88.31 492 GLY A O 1
ATOM 4000 N N . SER A 1 493 ? 48.588 12.854 -64.773 1.00 92.00 493 SER A N 1
ATOM 4001 C CA . SER A 1 493 ? 49.244 13.214 -66.037 1.00 92.00 493 SER A CA 1
ATOM 4002 C C . SER A 1 493 ? 50.531 12.433 -66.297 1.00 92.00 493 SER A C 1
ATOM 4004 O O . SER A 1 493 ? 51.208 12.025 -65.353 1.00 92.00 493 SER A O 1
ATOM 4006 N N . VAL A 1 494 ? 50.887 12.274 -67.573 1.00 93.25 494 VAL A N 1
ATOM 4007 C CA . VAL A 1 494 ? 52.169 11.723 -68.032 1.00 93.25 494 VAL A CA 1
ATOM 4008 C C . VAL A 1 494 ? 52.726 12.571 -69.172 1.00 93.25 494 VAL A C 1
ATOM 4010 O O . VAL A 1 494 ? 51.967 13.086 -69.990 1.00 93.25 494 VAL A O 1
ATOM 4013 N N . GLU A 1 495 ? 54.044 12.733 -69.214 1.00 94.12 495 GLU A N 1
ATOM 4014 C CA . GLU A 1 495 ? 54.749 13.489 -70.250 1.00 94.12 495 GLU A CA 1
ATOM 4015 C C . GLU A 1 495 ? 55.540 12.526 -71.132 1.00 94.12 495 GLU A C 1
ATOM 4017 O O . GLU A 1 495 ? 56.238 11.648 -70.629 1.00 94.12 495 GLU A O 1
ATOM 4022 N N . ILE A 1 496 ? 55.417 12.676 -72.448 1.00 92.31 496 ILE A N 1
ATOM 4023 C CA . ILE A 1 496 ? 56.084 11.827 -73.433 1.00 92.31 496 ILE A CA 1
ATOM 4024 C C . ILE A 1 496 ? 56.877 12.706 -74.389 1.00 92.31 496 ILE A C 1
ATOM 4026 O O . ILE A 1 496 ? 56.350 13.660 -74.962 1.00 92.31 496 ILE A O 1
ATOM 4030 N N . ASN A 1 497 ? 58.140 12.338 -74.591 1.00 89.44 497 ASN A N 1
ATOM 4031 C CA . ASN A 1 497 ? 59.035 13.011 -75.520 1.00 89.44 497 ASN A CA 1
ATOM 4032 C C . ASN A 1 497 ? 58.981 12.353 -76.898 1.00 89.44 497 ASN A C 1
ATOM 4034 O O . ASN A 1 497 ? 58.971 11.128 -77.015 1.00 89.44 497 ASN A O 1
ATOM 4038 N N . HIS A 1 498 ? 58.992 13.185 -77.928 1.00 88.62 498 HIS A N 1
ATOM 4039 C CA . HIS A 1 498 ? 59.027 12.807 -79.327 1.00 88.62 498 HIS A CA 1
ATOM 4040 C C . HIS A 1 498 ? 60.250 13.423 -79.994 1.00 88.62 498 HIS A C 1
ATOM 4042 O O . HIS A 1 498 ? 60.420 14.640 -79.953 1.00 88.62 498 HIS A O 1
ATOM 4048 N N . GLU A 1 499 ? 61.077 12.600 -80.627 1.00 82.69 499 GLU A N 1
ATOM 4049 C CA . GLU A 1 499 ? 62.209 13.048 -81.438 1.00 82.69 499 GLU A CA 1
ATOM 4050 C C . GLU A 1 499 ? 61.981 12.629 -82.889 1.00 82.69 499 GLU A C 1
ATOM 4052 O O . GLU A 1 499 ? 61.626 11.477 -83.156 1.00 82.69 499 GLU A O 1
ATOM 4057 N N . TRP A 1 500 ? 62.199 13.548 -83.832 1.00 78.19 500 TRP A N 1
ATOM 4058 C CA . TRP A 1 500 ? 62.066 13.258 -85.259 1.00 78.19 500 TRP A CA 1
ATOM 4059 C C . TRP A 1 500 ? 63.246 13.778 -86.083 1.00 78.19 500 TRP A C 1
ATOM 4061 O O . TRP A 1 500 ? 63.834 14.816 -85.775 1.00 78.19 500 TRP A O 1
ATOM 4071 N N . ILE A 1 501 ? 63.580 13.038 -87.149 1.00 67.38 501 ILE A N 1
ATOM 4072 C CA . ILE A 1 501 ? 64.684 13.310 -88.087 1.00 67.38 501 ILE A CA 1
ATOM 4073 C C . ILE A 1 501 ? 64.144 13.236 -89.524 1.00 67.38 501 ILE A C 1
ATOM 4075 O O . ILE A 1 501 ? 63.704 12.178 -89.973 1.00 67.38 501 ILE A O 1
ATOM 4079 N N . LYS A 1 502 ? 64.191 14.339 -90.277 1.00 58.59 502 LYS A N 1
ATOM 4080 C CA . LYS A 1 502 ? 63.754 14.416 -91.683 1.00 58.59 502 LYS A CA 1
ATOM 4081 C C . LYS A 1 502 ? 64.914 14.040 -92.614 1.00 58.59 502 LYS A C 1
ATOM 4083 O O . LYS A 1 502 ? 65.849 14.817 -92.797 1.00 58.59 502 LYS A O 1
ATOM 4088 N N . ILE A 1 503 ? 64.844 12.860 -93.233 1.00 56.09 503 ILE A N 1
ATOM 4089 C CA . ILE A 1 503 ? 65.825 12.388 -94.230 1.00 56.09 503 ILE A CA 1
ATOM 4090 C C . ILE A 1 503 ? 65.469 12.969 -95.613 1.00 56.09 503 ILE A C 1
ATOM 4092 O O . ILE A 1 503 ? 64.311 12.919 -96.027 1.00 56.09 503 ILE A O 1
ATOM 4096 N N . LYS A 1 504 ? 66.449 13.541 -96.328 1.00 57.16 504 LYS A N 1
ATOM 4097 C CA . LYS A 1 504 ? 66.280 14.171 -97.654 1.00 57.16 504 LYS A CA 1
ATOM 4098 C C . LYS A 1 504 ? 66.825 13.259 -98.762 1.00 57.16 504 LYS A C 1
ATOM 4100 O O . LYS A 1 504 ? 67.968 12.830 -98.663 1.00 57.16 504 LYS A O 1
ATOM 4105 N N . ASP A 1 505 ? 66.040 13.015 -99.816 1.00 58.84 505 ASP A N 1
ATOM 4106 C CA . ASP A 1 505 ? 66.491 12.301 -101.023 1.00 58.84 505 ASP A CA 1
ATOM 4107 C C . ASP A 1 505 ? 67.490 13.157 -101.816 1.00 58.84 505 ASP A C 1
ATOM 4109 O O . ASP A 1 505 ? 67.222 14.326 -102.113 1.00 58.84 505 ASP A O 1
ATOM 4113 N N . THR A 1 506 ? 68.657 12.591 -102.116 1.00 70.69 506 THR A N 1
ATOM 4114 C CA . THR A 1 506 ? 69.758 13.242 -102.842 1.00 70.69 506 THR A CA 1
ATOM 4115 C C . THR A 1 506 ? 70.050 12.595 -104.197 1.00 70.69 506 THR A C 1
ATOM 4117 O O . THR A 1 506 ? 71.010 12.998 -104.859 1.00 70.69 506 THR A O 1
ATOM 4120 N N . THR A 1 507 ? 69.241 11.623 -104.632 1.00 79.19 507 THR A N 1
ATOM 4121 C CA . THR A 1 507 ? 69.404 10.985 -105.943 1.00 79.19 507 THR A CA 1
ATOM 4122 C C . THR A 1 507 ? 69.113 11.968 -107.083 1.00 79.19 507 THR A C 1
ATOM 4124 O O . THR A 1 507 ? 68.266 12.857 -106.982 1.00 79.19 507 THR A O 1
ATOM 4127 N N . GLN A 1 508 ? 69.845 11.829 -108.185 1.00 82.69 508 GLN A N 1
ATOM 4128 C CA . GLN A 1 508 ? 69.709 12.629 -109.401 1.00 82.69 508 GLN A CA 1
ATOM 4129 C C . GLN A 1 508 ? 69.130 11.775 -110.536 1.00 82.69 508 GLN A C 1
ATOM 4131 O O . GLN A 1 508 ? 69.247 10.552 -110.540 1.00 82.69 508 GLN A O 1
ATOM 4136 N N . SER A 1 509 ? 68.514 12.407 -111.534 1.00 87.25 509 SER A N 1
ATOM 4137 C CA . SER A 1 509 ? 68.053 11.695 -112.734 1.00 87.25 509 SER A CA 1
ATOM 4138 C C . SER A 1 509 ? 69.248 11.233 -113.575 1.00 87.25 509 SER A C 1
ATOM 4140 O O . SER A 1 509 ? 70.161 12.015 -113.834 1.00 87.25 509 SER A O 1
ATOM 4142 N N . ILE A 1 510 ? 69.225 10.002 -114.096 1.00 90.62 510 ILE A N 1
ATOM 4143 C CA . ILE A 1 510 ? 70.259 9.475 -115.011 1.00 90.62 510 ILE A CA 1
ATOM 4144 C C . ILE A 1 510 ? 70.429 10.324 -116.284 1.00 90.62 510 ILE A C 1
ATOM 4146 O O . ILE A 1 510 ? 71.453 10.249 -116.961 1.00 90.62 510 ILE A O 1
ATOM 4150 N N . THR A 1 511 ? 69.448 11.167 -116.621 1.00 89.94 511 THR A N 1
ATOM 4151 C CA . THR A 1 511 ? 69.564 12.118 -117.734 1.00 89.94 511 THR A CA 1
ATOM 4152 C C . THR A 1 511 ? 70.708 13.115 -117.548 1.00 89.94 511 THR A C 1
ATOM 4154 O O . THR A 1 511 ? 71.277 13.541 -118.550 1.00 89.94 511 THR A O 1
ATOM 4157 N N . GLU A 1 512 ? 71.093 13.435 -116.306 1.00 90.88 512 GLU A N 1
ATOM 4158 C CA . GLU A 1 512 ? 72.218 14.337 -116.003 1.00 90.88 512 GLU A CA 1
ATOM 4159 C C . GLU A 1 512 ? 73.545 13.826 -116.588 1.00 90.88 512 GLU A C 1
ATOM 4161 O O . GLU A 1 512 ? 74.367 14.608 -117.058 1.00 90.88 512 GLU A O 1
ATOM 4166 N N . VAL A 1 513 ? 73.719 12.502 -116.663 1.00 91.31 513 VAL A N 1
ATOM 4167 C CA . VAL A 1 513 ? 74.925 11.846 -117.203 1.00 91.31 513 VAL A CA 1
ATOM 4168 C C . VAL A 1 513 ? 74.720 11.259 -118.599 1.00 91.31 513 VAL A C 1
ATOM 4170 O O . VAL A 1 513 ? 75.571 10.537 -119.120 1.00 91.31 513 VAL A O 1
ATOM 4173 N N . GLN A 1 514 ? 73.610 11.585 -119.269 1.00 92.50 514 GLN A N 1
ATOM 4174 C CA . GLN A 1 514 ? 73.303 11.047 -120.597 1.00 92.50 514 GLN A CA 1
ATOM 4175 C C . GLN A 1 514 ? 74.395 11.367 -121.625 1.00 92.50 514 GLN A C 1
ATOM 4177 O O . GLN A 1 514 ? 74.675 10.546 -122.499 1.00 92.50 514 GLN A O 1
ATOM 4182 N N . LYS A 1 515 ? 75.009 12.553 -121.543 1.00 91.50 515 LYS A N 1
ATOM 4183 C CA . LYS A 1 515 ? 76.088 12.954 -122.453 1.00 91.50 515 LYS A CA 1
ATOM 4184 C C . LYS A 1 515 ? 77.323 12.069 -122.279 1.00 91.50 515 LYS A C 1
ATOM 4186 O O . LYS A 1 515 ? 77.875 11.608 -123.276 1.00 91.50 515 LYS A O 1
ATOM 4191 N N . ASP A 1 516 ? 77.708 11.795 -121.038 1.00 91.88 516 ASP A N 1
ATOM 4192 C CA . ASP A 1 516 ? 78.868 10.961 -120.725 1.00 91.88 516 ASP A CA 1
ATOM 4193 C C . ASP A 1 516 ? 78.624 9.513 -121.155 1.00 91.88 516 ASP A C 1
ATOM 4195 O O . ASP A 1 516 ? 79.462 8.913 -121.826 1.00 91.88 516 ASP A O 1
ATOM 4199 N N . LEU A 1 517 ? 77.417 8.996 -120.909 1.00 92.94 517 LEU A N 1
ATOM 4200 C CA . LEU A 1 517 ? 77.010 7.666 -121.363 1.00 92.94 517 LEU A CA 1
ATOM 4201 C C . LEU A 1 517 ? 76.985 7.554 -122.896 1.00 92.94 517 LEU A C 1
ATOM 4203 O O . LEU A 1 517 ? 77.416 6.542 -123.446 1.00 92.94 517 LEU A O 1
ATOM 4207 N N . ARG A 1 518 ? 76.555 8.602 -123.615 1.00 91.75 518 ARG A N 1
ATOM 4208 C CA . ARG A 1 518 ? 76.631 8.638 -125.088 1.00 91.75 518 ARG A CA 1
ATOM 4209 C C . ARG A 1 518 ? 78.071 8.619 -125.587 1.00 91.75 518 ARG A C 1
ATOM 4211 O O . ARG A 1 518 ? 78.353 7.902 -126.543 1.00 91.75 518 ARG A O 1
ATOM 4218 N N . ASN A 1 519 ? 78.974 9.361 -124.950 1.00 89.94 519 ASN A N 1
ATOM 4219 C CA . ASN A 1 519 ? 80.386 9.381 -125.338 1.00 89.94 519 ASN A CA 1
ATOM 4220 C C . ASN A 1 519 ? 81.043 8.000 -125.203 1.00 89.94 519 ASN A C 1
ATOM 4222 O O . ASN A 1 519 ? 81.883 7.649 -126.027 1.00 89.94 519 ASN A O 1
ATOM 4226 N N . ILE A 1 520 ? 80.636 7.212 -124.203 1.00 91.94 520 ILE A N 1
ATOM 4227 C CA . ILE A 1 520 ? 81.105 5.832 -124.031 1.00 91.94 520 ILE A CA 1
ATOM 4228 C C . ILE A 1 520 ? 80.563 4.947 -125.154 1.00 91.94 520 ILE A C 1
ATOM 4230 O O . ILE A 1 520 ? 81.335 4.260 -125.815 1.00 91.94 520 ILE A O 1
ATOM 4234 N N . VAL A 1 521 ? 79.256 5.006 -125.426 1.00 89.94 521 VAL A N 1
ATOM 4235 C CA . VAL A 1 521 ? 78.621 4.165 -126.455 1.00 89.94 521 VAL A CA 1
ATOM 4236 C C . VAL A 1 521 ? 79.163 4.459 -127.864 1.00 89.94 521 VAL A C 1
ATOM 4238 O O . VAL A 1 521 ? 79.393 3.526 -128.629 1.00 89.94 521 VAL A O 1
ATOM 4241 N N . TYR A 1 522 ? 79.423 5.723 -128.214 1.00 86.88 522 TYR A N 1
ATOM 4242 C CA . TYR A 1 522 ? 79.975 6.120 -129.522 1.00 86.88 522 TYR A CA 1
ATOM 4243 C C . TYR A 1 522 ? 81.511 6.200 -129.556 1.00 86.88 522 TYR A C 1
ATOM 4245 O O . TYR A 1 522 ? 82.080 6.981 -130.325 1.00 86.88 522 TYR A O 1
ATOM 4253 N N . ASN A 1 523 ? 82.206 5.419 -128.724 1.00 83.19 523 ASN A N 1
ATOM 4254 C CA . ASN A 1 523 ? 83.667 5.370 -128.743 1.00 83.19 523 ASN A CA 1
ATOM 4255 C C . ASN A 1 523 ? 84.191 5.032 -130.158 1.00 83.19 523 ASN A C 1
ATOM 4257 O O . ASN A 1 523 ? 83.637 4.186 -130.862 1.00 83.19 523 ASN A O 1
ATOM 4261 N N . LYS A 1 524 ? 85.290 5.687 -130.561 1.00 79.06 524 LYS A N 1
ATOM 4262 C CA . LYS A 1 524 ? 85.968 5.505 -131.851 1.00 79.06 524 LYS A CA 1
ATOM 4263 C C . LYS A 1 524 ? 86.296 4.046 -132.183 1.00 79.06 524 LYS A C 1
ATOM 4265 O O . LYS A 1 524 ? 86.245 3.678 -133.353 1.00 79.06 524 LYS A O 1
ATOM 4270 N N . GLU A 1 525 ? 86.605 3.225 -131.182 1.00 81.56 525 GLU A N 1
ATOM 4271 C CA . GLU A 1 525 ? 86.911 1.797 -131.369 1.00 81.56 525 GLU A CA 1
ATOM 4272 C C . GLU A 1 525 ? 85.688 0.973 -131.814 1.00 81.56 525 GLU A C 1
ATOM 4274 O O . GLU A 1 525 ? 85.840 -0.057 -132.468 1.00 81.56 525 GLU A O 1
ATOM 4279 N N . HIS A 1 526 ? 84.476 1.471 -131.554 1.00 84.75 526 HIS A N 1
ATOM 4280 C CA . HIS A 1 526 ? 83.204 0.823 -131.883 1.00 84.75 526 HIS A CA 1
ATOM 4281 C C . HIS A 1 526 ? 82.456 1.512 -133.037 1.00 84.75 526 HIS A C 1
ATOM 4283 O O . HIS A 1 526 ? 81.252 1.334 -133.199 1.00 84.75 526 HIS A O 1
ATOM 4289 N N . ILE A 1 527 ? 83.148 2.288 -133.880 1.00 79.56 527 ILE A N 1
ATOM 4290 C CA . ILE A 1 527 ? 82.533 2.894 -135.080 1.00 79.56 527 ILE A CA 1
ATOM 4291 C C . ILE A 1 527 ? 82.173 1.822 -136.126 1.00 79.56 527 ILE A C 1
ATOM 4293 O O . ILE A 1 527 ? 81.155 1.934 -136.803 1.00 79.56 527 ILE A O 1
ATOM 4297 N N . ASN A 1 528 ? 82.979 0.760 -136.230 1.00 80.75 528 ASN A N 1
ATOM 4298 C CA . ASN A 1 528 ? 82.803 -0.325 -137.207 1.00 80.75 528 ASN A CA 1
ATOM 4299 C C . ASN A 1 528 ? 82.566 -1.694 -136.538 1.00 80.75 528 ASN A C 1
ATOM 4301 O O . ASN A 1 528 ? 82.786 -2.731 -137.156 1.00 80.75 528 ASN A O 1
ATOM 4305 N N . LYS A 1 529 ? 82.192 -1.715 -135.251 1.00 86.06 529 LYS A N 1
ATOM 4306 C CA . LYS A 1 529 ? 81.988 -2.946 -134.474 1.00 86.06 529 LYS A CA 1
ATOM 4307 C C . LYS A 1 529 ? 80.900 -2.737 -133.420 1.00 86.06 529 LYS A C 1
ATOM 4309 O O . LYS A 1 529 ? 80.941 -1.756 -132.685 1.00 86.06 529 LYS A O 1
ATOM 4314 N N . SER A 1 530 ? 79.985 -3.698 -133.303 1.00 84.38 530 SER A N 1
ATOM 4315 C CA . SER A 1 530 ? 79.023 -3.796 -132.196 1.00 84.38 530 SER A CA 1
ATOM 4316 C C . SER A 1 530 ? 79.724 -3.845 -130.836 1.00 84.38 530 SER A C 1
ATOM 4318 O O . SER A 1 530 ? 80.812 -4.407 -130.709 1.00 84.38 530 SER A O 1
ATOM 4320 N N . TRP A 1 531 ? 79.064 -3.332 -129.803 1.00 90.69 531 TRP A N 1
ATOM 4321 C CA . TRP A 1 531 ? 79.395 -3.685 -128.421 1.00 90.69 531 TRP A CA 1
ATOM 4322 C C . TRP A 1 531 ? 78.859 -5.081 -128.079 1.00 90.69 531 TRP A C 1
ATOM 4324 O O . TRP A 1 531 ? 77.744 -5.435 -128.488 1.00 90.69 531 TRP A O 1
ATOM 4334 N N . GLU A 1 532 ? 79.604 -5.838 -127.274 1.00 91.44 532 GLU A N 1
ATOM 4335 C CA . GLU A 1 532 ? 79.031 -6.917 -126.461 1.00 91.44 532 GLU A CA 1
ATOM 4336 C C . GLU A 1 532 ? 78.477 -6.359 -125.136 1.00 91.44 532 GLU A C 1
ATOM 4338 O O . GLU A 1 532 ? 78.935 -5.333 -124.635 1.00 91.44 532 GLU A O 1
ATOM 4343 N N . LEU A 1 533 ? 77.459 -7.007 -124.553 1.00 90.75 533 LEU A N 1
ATOM 4344 C CA . LEU A 1 533 ? 76.768 -6.486 -123.356 1.00 90.75 533 LEU A CA 1
ATOM 4345 C C . LEU A 1 533 ? 77.723 -6.294 -122.166 1.00 90.75 533 LEU A C 1
ATOM 4347 O O . LEU A 1 533 ? 77.713 -5.240 -121.534 1.00 90.75 533 LEU A O 1
ATOM 4351 N N . GLU A 1 534 ? 78.538 -7.308 -121.870 1.00 91.81 534 GLU A N 1
ATOM 4352 C CA . GLU A 1 534 ? 79.507 -7.268 -120.766 1.00 91.81 534 GLU A CA 1
ATOM 4353 C C . GLU A 1 534 ? 80.634 -6.260 -121.032 1.00 91.81 534 GLU A C 1
ATOM 4355 O O . GLU A 1 534 ? 81.111 -5.599 -120.109 1.00 91.81 534 GLU A O 1
ATOM 4360 N N . GLU A 1 535 ? 81.011 -6.090 -122.301 1.00 92.50 535 GLU A N 1
ATOM 4361 C CA . GLU A 1 535 ? 82.015 -5.121 -122.750 1.00 92.50 535 GLU A CA 1
ATOM 4362 C C . GLU A 1 535 ? 81.530 -3.686 -122.486 1.00 92.50 535 GLU A C 1
ATOM 4364 O O . GLU A 1 535 ? 82.244 -2.898 -121.863 1.00 92.50 535 GLU A O 1
ATOM 4369 N N . LEU A 1 536 ? 80.282 -3.362 -122.854 1.00 93.62 536 LEU A N 1
ATOM 4370 C CA . LEU A 1 536 ? 79.702 -2.039 -122.602 1.00 93.62 536 LEU A CA 1
ATOM 4371 C C . LEU A 1 536 ? 79.436 -1.784 -121.111 1.00 93.62 536 LEU A C 1
ATOM 4373 O O . LEU A 1 536 ? 79.673 -0.674 -120.633 1.00 93.62 536 LEU A O 1
ATOM 4377 N N . GLN A 1 537 ? 78.980 -2.793 -120.360 1.00 94.69 537 GLN A N 1
ATOM 4378 C CA . GLN A 1 537 ? 78.826 -2.687 -118.903 1.00 94.69 537 GLN A CA 1
ATOM 4379 C C . GLN A 1 537 ? 80.168 -2.345 -118.239 1.00 94.69 537 GLN A C 1
ATOM 4381 O O . GLN A 1 537 ? 80.252 -1.394 -117.462 1.00 94.69 537 GLN A O 1
ATOM 4386 N N . THR A 1 538 ? 81.231 -3.062 -118.613 1.00 92.06 538 THR A N 1
ATOM 4387 C CA . THR A 1 538 ? 82.585 -2.832 -118.094 1.00 92.06 538 THR A CA 1
ATOM 4388 C C . THR A 1 538 ? 83.092 -1.437 -118.463 1.00 92.06 538 THR A C 1
ATOM 4390 O O . THR A 1 538 ? 83.665 -0.751 -117.618 1.00 92.06 538 THR A O 1
ATOM 4393 N N . ALA A 1 539 ? 82.848 -0.973 -119.692 1.00 92.06 539 ALA A N 1
ATOM 4394 C CA . ALA A 1 539 ? 83.256 0.362 -120.126 1.00 92.06 539 ALA A CA 1
ATOM 4395 C C . ALA A 1 539 ? 82.567 1.480 -119.319 1.00 92.06 539 ALA A C 1
ATOM 4397 O O . ALA A 1 539 ? 83.212 2.464 -118.951 1.00 92.06 539 ALA A O 1
ATOM 4398 N N . ILE A 1 540 ? 81.278 1.323 -118.995 1.00 92.88 540 ILE A N 1
ATOM 4399 C CA . ILE A 1 540 ? 80.540 2.288 -118.162 1.00 92.88 540 ILE A CA 1
ATOM 4400 C C . ILE A 1 540 ? 81.061 2.306 -116.723 1.00 92.88 540 ILE A C 1
ATOM 4402 O O . ILE A 1 540 ? 81.246 3.382 -116.153 1.00 92.88 540 ILE A O 1
ATOM 4406 N N . GLU A 1 541 ? 81.354 1.144 -116.143 1.00 91.94 541 GLU A N 1
ATOM 4407 C CA . GLU A 1 541 ? 81.931 1.055 -114.797 1.00 91.94 541 GLU A CA 1
ATOM 4408 C C . GLU A 1 541 ? 83.343 1.654 -114.739 1.00 91.94 541 GLU A C 1
ATOM 4410 O O . GLU A 1 541 ? 83.678 2.392 -113.810 1.00 91.94 541 GLU A O 1
ATOM 4415 N N . GLN A 1 542 ? 84.166 1.409 -115.762 1.00 91.12 542 GLN A N 1
ATOM 4416 C CA . GLN A 1 542 ? 85.513 1.974 -115.865 1.00 91.12 542 GLN A CA 1
ATOM 4417 C C . GLN A 1 542 ? 85.515 3.493 -116.057 1.00 91.12 542 GLN A C 1
ATOM 4419 O O . GLN A 1 542 ? 86.460 4.156 -115.622 1.00 91.12 542 GLN A O 1
ATOM 4424 N N . ALA A 1 543 ? 84.458 4.057 -116.644 1.00 89.56 543 ALA A N 1
ATOM 4425 C CA . ALA A 1 543 ? 84.299 5.501 -116.778 1.00 89.56 543 ALA A CA 1
ATOM 4426 C C . ALA A 1 543 ? 84.043 6.216 -115.439 1.00 89.56 543 ALA A C 1
ATOM 4428 O O . ALA A 1 543 ? 84.153 7.439 -115.387 1.00 89.56 543 ALA A O 1
ATOM 4429 N N . LYS A 1 544 ? 83.735 5.475 -114.358 1.00 90.50 544 LYS A N 1
ATOM 4430 C CA . LYS A 1 544 ? 83.509 6.006 -112.999 1.00 90.50 544 LYS A CA 1
ATOM 4431 C C . LYS A 1 544 ? 82.472 7.136 -112.948 1.00 90.50 544 LYS A C 1
ATOM 4433 O O . LYS A 1 544 ? 82.610 8.066 -112.158 1.00 90.50 544 LYS A O 1
ATOM 4438 N N . ILE A 1 545 ? 81.438 7.041 -113.786 1.00 88.06 545 ILE A N 1
ATOM 4439 C CA . ILE A 1 545 ? 80.287 7.957 -113.752 1.00 88.06 545 ILE A CA 1
ATOM 4440 C C . ILE A 1 545 ? 79.572 7.845 -112.397 1.00 88.06 545 ILE A C 1
ATOM 4442 O O . ILE A 1 545 ? 79.136 8.843 -111.839 1.00 88.06 545 ILE A O 1
ATOM 4446 N N . ASP A 1 546 ? 79.500 6.630 -111.852 1.00 88.69 546 ASP A N 1
ATOM 4447 C CA . ASP A 1 546 ? 79.001 6.334 -110.510 1.00 88.69 546 ASP A CA 1
ATOM 4448 C C . ASP A 1 546 ? 79.722 5.073 -109.971 1.00 88.69 546 ASP A C 1
ATOM 4450 O O . ASP A 1 546 ? 80.615 4.525 -110.630 1.00 88.69 546 ASP A O 1
ATOM 4454 N N . LYS A 1 547 ? 79.374 4.612 -108.765 1.00 86.50 547 LYS A N 1
ATOM 4455 C CA . LYS A 1 547 ? 79.893 3.385 -108.145 1.00 86.50 547 LYS A CA 1
ATOM 4456 C C . LYS A 1 547 ? 79.573 2.147 -108.994 1.00 86.50 547 LYS A C 1
ATOM 4458 O O . LYS A 1 547 ? 78.574 2.093 -109.706 1.00 86.50 547 LYS A O 1
ATOM 4463 N N . ILE A 1 548 ? 80.409 1.112 -108.879 1.00 86.44 548 ILE A N 1
ATOM 4464 C CA . ILE A 1 548 ? 80.190 -0.178 -109.558 1.00 86.44 548 ILE A CA 1
ATOM 4465 C C . ILE A 1 548 ? 78.801 -0.724 -109.184 1.00 86.44 548 ILE A C 1
ATOM 4467 O O . ILE A 1 548 ? 78.424 -0.728 -108.011 1.00 86.44 548 ILE A O 1
ATOM 4471 N N . GLY A 1 549 ? 78.032 -1.149 -110.191 1.00 86.31 549 GLY A N 1
ATOM 4472 C CA . GLY A 1 549 ? 76.647 -1.609 -110.036 1.00 86.31 549 GLY A CA 1
ATOM 4473 C C . GLY A 1 549 ? 75.581 -0.503 -109.968 1.00 86.31 549 GLY A C 1
ATOM 4474 O O . GLY A 1 549 ? 74.391 -0.811 -110.058 1.00 86.31 549 GLY A O 1
ATOM 4475 N N . ALA A 1 550 ? 75.963 0.776 -109.871 1.00 87.88 550 ALA A N 1
ATOM 4476 C CA . ALA A 1 550 ? 75.007 1.885 -109.854 1.00 87.88 550 ALA A CA 1
ATOM 4477 C C . ALA A 1 550 ? 74.326 2.099 -111.214 1.00 87.88 550 ALA A C 1
ATOM 4479 O O . ALA A 1 550 ? 73.156 2.475 -111.263 1.00 87.88 550 ALA A O 1
ATOM 4480 N N . LEU A 1 551 ? 75.035 1.817 -112.311 1.00 94.31 551 LEU A N 1
ATOM 4481 C CA . LEU A 1 551 ? 74.504 1.848 -113.671 1.00 94.31 551 LEU A CA 1
ATOM 4482 C C . LEU A 1 551 ? 74.492 0.436 -114.261 1.00 94.31 551 LEU A C 1
ATOM 4484 O O . LEU A 1 551 ? 75.493 -0.275 -114.194 1.00 94.31 551 LEU A O 1
ATOM 4488 N N . THR A 1 552 ? 73.377 0.025 -114.860 1.00 94.56 552 THR A N 1
ATOM 4489 C CA . THR A 1 552 ? 73.231 -1.300 -115.485 1.00 94.56 552 THR A CA 1
ATOM 4490 C C . THR A 1 552 ? 72.793 -1.183 -116.937 1.00 94.56 552 THR A C 1
ATOM 4492 O O . THR A 1 552 ? 71.849 -0.461 -117.251 1.00 94.56 552 THR A O 1
ATOM 4495 N N . VAL A 1 553 ? 73.440 -1.938 -117.819 1.00 94.12 553 VAL A N 1
ATOM 4496 C CA . VAL A 1 553 ? 73.181 -1.972 -119.260 1.00 94.12 553 VAL A CA 1
ATOM 4497 C C . VAL A 1 553 ? 72.274 -3.144 -119.623 1.00 94.12 553 VAL A C 1
ATOM 4499 O O . VAL A 1 553 ? 72.397 -4.246 -119.091 1.00 94.12 553 VAL A O 1
ATOM 4502 N N . LYS A 1 554 ? 71.365 -2.925 -120.573 1.00 93.62 554 LYS A N 1
ATOM 4503 C CA . LYS A 1 554 ? 70.580 -3.966 -121.243 1.00 93.62 554 LYS A CA 1
ATOM 4504 C C . LYS A 1 554 ? 70.594 -3.748 -122.751 1.00 93.62 554 LYS A C 1
ATOM 4506 O O . LYS A 1 554 ? 70.471 -2.617 -123.219 1.00 93.62 554 LYS A O 1
ATOM 4511 N N . LYS A 1 555 ? 70.690 -4.840 -123.510 1.00 90.06 555 LYS A N 1
ATOM 4512 C CA . LYS A 1 555 ? 70.569 -4.820 -124.972 1.00 90.06 555 LYS A CA 1
ATOM 4513 C C . LYS A 1 555 ? 69.103 -4.605 -125.362 1.00 90.06 555 LYS A C 1
ATOM 4515 O O . LYS A 1 555 ? 68.226 -5.323 -124.885 1.00 90.06 555 LYS A O 1
ATOM 4520 N N . GLY A 1 556 ? 68.851 -3.585 -126.175 1.00 86.81 556 GLY A N 1
ATOM 4521 C CA . GLY A 1 556 ? 67.556 -3.277 -126.775 1.00 86.81 556 GLY A CA 1
ATOM 4522 C C . GLY A 1 556 ? 67.383 -3.954 -128.135 1.00 86.81 556 GLY A C 1
ATOM 4523 O O . GLY A 1 556 ? 67.964 -5.011 -128.394 1.00 86.81 556 GLY A O 1
ATOM 4524 N N . THR A 1 557 ? 66.570 -3.358 -129.011 1.00 86.44 557 THR A N 1
ATOM 4525 C CA . THR A 1 557 ? 66.364 -3.899 -130.359 1.00 86.44 557 THR A CA 1
ATOM 4526 C C . THR A 1 557 ? 67.529 -3.552 -131.286 1.00 86.44 557 THR A C 1
ATOM 4528 O O . THR A 1 557 ? 68.292 -2.617 -131.038 1.00 86.44 557 THR A O 1
ATOM 4531 N N . SER A 1 558 ? 67.696 -4.328 -132.358 1.00 84.75 558 SER A N 1
ATOM 4532 C CA . SER A 1 558 ? 68.655 -4.015 -133.415 1.00 84.75 558 SER A CA 1
ATOM 4533 C C . SER A 1 558 ? 67.964 -4.021 -134.773 1.00 84.75 558 SER A C 1
ATOM 4535 O O . SER A 1 558 ? 67.102 -4.862 -135.035 1.00 84.75 558 SER A O 1
ATOM 4537 N N . LYS A 1 559 ? 68.317 -3.050 -135.616 1.00 85.62 559 LYS A N 1
ATOM 4538 C CA . LYS A 1 559 ? 67.804 -2.878 -136.977 1.00 85.62 559 LYS A CA 1
ATOM 4539 C C . LYS A 1 559 ? 68.981 -2.887 -137.943 1.00 85.62 559 LYS A C 1
ATOM 4541 O O . LYS A 1 559 ? 69.944 -2.152 -137.745 1.00 85.62 559 LYS A O 1
ATOM 4546 N N . THR A 1 560 ? 68.883 -3.682 -139.001 1.00 83.00 560 THR A N 1
ATOM 4547 C CA . THR A 1 560 ? 69.912 -3.782 -140.043 1.00 83.00 560 THR A CA 1
ATOM 4548 C C . THR A 1 560 ? 69.435 -3.085 -141.310 1.00 83.00 560 THR A C 1
ATOM 4550 O O . THR A 1 560 ? 68.333 -3.350 -141.791 1.00 83.00 560 THR A O 1
ATOM 4553 N N . ASN A 1 561 ? 70.266 -2.201 -141.854 1.00 79.31 561 ASN A N 1
ATOM 4554 C CA . ASN A 1 561 ? 70.105 -1.596 -143.174 1.00 79.31 561 ASN A CA 1
ATOM 4555 C C . ASN A 1 561 ? 71.205 -2.130 -144.116 1.00 79.31 561 ASN A C 1
ATOM 4557 O O . ASN A 1 561 ? 72.078 -2.864 -143.673 1.00 79.31 561 ASN A O 1
ATOM 4561 N N . LYS A 1 562 ? 71.189 -1.787 -145.412 1.00 79.25 562 LYS A N 1
ATOM 4562 C CA . LYS A 1 562 ? 72.184 -2.285 -146.387 1.00 79.25 562 LYS A CA 1
ATOM 4563 C C . LYS A 1 562 ? 73.630 -1.869 -146.080 1.00 79.25 562 LYS A C 1
ATOM 4565 O O . LYS A 1 562 ? 74.539 -2.555 -146.527 1.00 79.25 562 LYS A O 1
ATOM 4570 N N . GLU A 1 563 ? 73.830 -0.768 -145.355 1.00 81.44 563 GLU A N 1
ATOM 4571 C CA . GLU A 1 563 ? 75.155 -0.170 -145.112 1.00 81.44 563 GLU A CA 1
ATOM 4572 C C . GLU A 1 563 ? 75.573 -0.175 -143.628 1.00 81.44 563 GLU A C 1
ATOM 4574 O O . GLU A 1 563 ? 76.760 -0.083 -143.333 1.00 81.44 563 GLU A O 1
ATOM 4579 N N . TYR A 1 564 ? 74.630 -0.297 -142.684 1.00 84.44 564 TYR A N 1
ATOM 4580 C CA . TYR A 1 564 ? 74.905 -0.208 -141.244 1.00 84.44 564 TYR A CA 1
ATOM 4581 C C . TYR A 1 564 ? 73.868 -0.947 -140.386 1.00 84.44 564 TYR A C 1
ATOM 4583 O O . TYR A 1 564 ? 72.742 -1.218 -140.816 1.00 84.44 564 TYR A O 1
ATOM 4591 N N . ILE A 1 565 ? 74.239 -1.220 -139.136 1.00 87.00 565 ILE A N 1
ATOM 4592 C CA . ILE A 1 565 ? 73.393 -1.756 -138.069 1.00 87.00 565 ILE A CA 1
ATOM 4593 C C . ILE A 1 565 ? 73.188 -0.673 -137.004 1.00 87.00 565 ILE A C 1
ATOM 4595 O O . ILE A 1 565 ? 74.141 -0.022 -136.583 1.00 87.00 565 ILE A O 1
ATOM 4599 N N . ILE A 1 566 ? 71.945 -0.498 -136.551 1.00 88.44 566 ILE A N 1
ATOM 4600 C CA . ILE A 1 566 ? 71.606 0.281 -135.353 1.00 88.44 566 ILE A CA 1
ATOM 4601 C C . ILE A 1 566 ? 71.291 -0.699 -134.223 1.00 88.44 566 ILE A C 1
ATOM 4603 O O . ILE A 1 566 ? 70.495 -1.623 -134.403 1.00 88.44 566 ILE A O 1
ATOM 4607 N N . GLN A 1 567 ? 71.889 -0.502 -133.055 1.00 90.56 567 GLN A N 1
ATOM 4608 C CA . GLN A 1 567 ? 71.660 -1.284 -131.846 1.00 90.56 567 GLN A CA 1
ATOM 4609 C C . GLN A 1 567 ? 71.292 -0.369 -130.682 1.00 90.56 567 GLN A C 1
ATOM 4611 O O . GLN A 1 567 ? 72.021 0.556 -130.348 1.00 90.56 567 GLN A O 1
ATOM 4616 N N . GLU A 1 568 ? 70.176 -0.644 -130.024 1.00 92.81 568 GLU A N 1
ATOM 4617 C CA . GLU A 1 568 ? 69.760 0.104 -128.842 1.00 92.81 568 GLU A CA 1
ATOM 4618 C C . GLU A 1 568 ? 70.419 -0.455 -127.575 1.00 92.81 568 GLU A C 1
ATOM 4620 O O . GLU A 1 568 ? 70.447 -1.667 -127.347 1.00 92.81 568 GLU A O 1
ATOM 4625 N N . TRP A 1 569 ? 70.881 0.440 -126.705 1.00 94.00 569 TRP A N 1
ATOM 4626 C CA . TRP A 1 569 ? 71.349 0.138 -125.357 1.00 94.00 569 TRP A CA 1
ATOM 4627 C C . TRP A 1 569 ? 70.511 0.895 -124.336 1.00 94.00 569 TRP A C 1
ATOM 4629 O O . TRP A 1 569 ? 70.394 2.119 -124.394 1.00 94.00 569 TRP A O 1
ATOM 4639 N N . ILE A 1 570 ? 69.917 0.166 -123.395 1.00 95.06 570 ILE A N 1
ATOM 4640 C CA . ILE A 1 570 ? 69.148 0.734 -122.288 1.00 95.06 570 ILE A CA 1
ATOM 4641 C C . ILE A 1 570 ? 70.053 0.755 -121.062 1.00 95.06 570 ILE A C 1
ATOM 4643 O O . ILE A 1 570 ? 70.449 -0.303 -120.580 1.00 95.06 570 ILE A O 1
ATOM 4647 N N . ILE A 1 571 ? 70.353 1.942 -120.547 1.00 95.56 571 ILE A N 1
ATOM 4648 C CA . ILE A 1 571 ? 71.169 2.128 -119.345 1.00 95.56 571 ILE A CA 1
ATOM 4649 C C . ILE A 1 571 ? 70.246 2.575 -118.215 1.00 95.56 571 ILE A C 1
ATOM 4651 O O . ILE A 1 571 ? 69.457 3.506 -118.384 1.00 95.56 571 ILE A O 1
ATOM 4655 N N . ILE A 1 572 ? 70.308 1.881 -117.084 1.00 94.50 572 ILE A N 1
ATOM 4656 C CA . ILE A 1 572 ? 69.440 2.059 -115.918 1.00 94.50 572 ILE A CA 1
ATOM 4657 C C . ILE A 1 572 ? 70.289 2.561 -114.754 1.00 94.50 572 ILE A C 1
ATOM 4659 O O . ILE A 1 572 ? 71.318 1.961 -114.463 1.00 94.50 572 ILE A O 1
ATOM 4663 N N . GLY A 1 573 ? 69.844 3.628 -114.096 1.00 93.00 573 GLY A N 1
ATOM 4664 C CA . GLY A 1 573 ? 70.408 4.114 -112.843 1.00 93.00 573 GLY A CA 1
ATOM 4665 C C . GLY A 1 573 ? 69.666 3.503 -111.659 1.00 93.00 573 GLY A C 1
ATOM 4666 O O . GLY A 1 573 ? 68.435 3.568 -111.597 1.00 93.00 573 GLY A O 1
ATOM 4667 N N . ASN A 1 574 ? 70.408 2.899 -110.735 1.00 89.81 574 ASN A N 1
ATOM 4668 C CA . ASN A 1 574 ? 69.880 2.134 -109.605 1.00 89.81 574 ASN A CA 1
ATOM 4669 C C . ASN A 1 574 ? 69.767 2.946 -108.294 1.00 89.81 574 ASN A C 1
ATOM 4671 O O . ASN A 1 574 ? 69.492 2.363 -107.242 1.00 89.81 574 ASN A O 1
ATOM 4675 N N . GLY A 1 575 ? 69.957 4.268 -108.349 1.00 84.88 575 GLY A N 1
ATOM 4676 C CA . GLY A 1 575 ? 69.801 5.226 -107.248 1.00 84.88 575 GLY A CA 1
ATOM 4677 C C . GLY A 1 575 ? 68.470 5.119 -106.518 1.00 84.88 575 GLY A C 1
ATOM 4678 O O . GLY A 1 575 ? 67.408 5.133 -107.143 1.00 84.88 575 GLY A O 1
ATOM 4679 N N . LYS A 1 576 ? 68.534 5.026 -105.186 1.00 79.62 576 LYS A N 1
ATOM 4680 C CA . LYS A 1 576 ? 67.389 5.088 -104.269 1.00 79.62 576 LYS A CA 1
ATOM 4681 C C . LYS A 1 576 ? 67.779 5.851 -103.004 1.00 79.62 576 LYS A C 1
ATOM 4683 O O . LYS A 1 576 ? 68.950 5.885 -102.645 1.00 79.62 576 LYS A O 1
ATOM 4688 N N . ILE A 1 577 ? 66.788 6.385 -102.289 1.00 70.69 577 ILE A N 1
ATOM 4689 C CA . ILE A 1 577 ? 66.993 7.106 -101.019 1.00 70.69 577 ILE A CA 1
ATOM 4690 C C . ILE A 1 577 ? 67.729 6.278 -99.948 1.00 70.69 577 ILE A C 1
ATOM 4692 O O . ILE A 1 577 ? 68.306 6.837 -99.021 1.00 70.69 577 ILE A O 1
ATOM 4696 N N . ASP A 1 578 ? 67.694 4.949 -100.064 1.00 67.50 578 ASP A N 1
ATOM 4697 C CA . ASP A 1 578 ? 68.249 3.985 -99.116 1.00 67.50 578 ASP A CA 1
ATOM 4698 C C . ASP A 1 578 ? 69.555 3.326 -99.591 1.00 67.50 578 ASP A C 1
ATOM 4700 O O . ASP A 1 578 ? 70.044 2.404 -98.937 1.00 67.50 578 ASP A O 1
ATOM 4704 N N . ASN A 1 579 ? 70.140 3.778 -100.706 1.00 75.00 579 ASN A N 1
ATOM 4705 C CA . ASN A 1 579 ? 71.423 3.274 -101.186 1.00 75.00 579 ASN A CA 1
ATOM 4706 C C . ASN A 1 579 ? 72.398 4.396 -101.562 1.00 75.00 579 ASN A C 1
ATOM 4708 O O . ASN A 1 579 ? 72.068 5.576 -101.586 1.00 75.00 579 ASN A O 1
ATOM 4712 N N . GLU A 1 580 ? 73.646 4.013 -101.821 1.00 77.75 580 GLU A N 1
ATOM 4713 C CA . GLU A 1 580 ? 74.719 4.968 -102.100 1.00 77.75 580 GLU A CA 1
ATOM 4714 C C . GLU A 1 580 ? 74.855 5.335 -103.591 1.00 77.75 580 GLU A C 1
ATOM 4716 O O . GLU A 1 580 ? 75.879 5.907 -103.971 1.00 77.75 580 GLU A O 1
ATOM 4721 N N . TYR A 1 581 ? 73.894 4.957 -104.442 1.00 88.69 581 TYR A N 1
ATOM 4722 C CA . TYR A 1 581 ? 73.945 5.190 -105.889 1.00 88.69 581 TYR A CA 1
ATOM 4723 C C . TYR A 1 581 ? 73.327 6.548 -106.232 1.00 88.69 581 TYR A C 1
ATOM 4725 O O . TYR A 1 581 ? 72.256 6.903 -105.741 1.00 88.69 581 TYR A O 1
ATOM 4733 N N . MET A 1 582 ? 73.996 7.317 -107.087 1.00 86.88 582 MET A N 1
ATOM 4734 C CA . MET A 1 582 ? 73.641 8.709 -107.342 1.00 86.88 582 MET A CA 1
ATOM 4735 C C . MET A 1 582 ? 72.489 8.842 -108.335 1.00 86.88 582 MET A C 1
ATOM 4737 O O . MET A 1 582 ? 71.623 9.692 -108.140 1.00 86.88 582 MET A O 1
ATOM 4741 N N . TYR A 1 583 ? 72.460 8.023 -109.388 1.00 89.81 583 TYR A N 1
ATOM 4742 C CA . TYR A 1 583 ? 71.530 8.217 -110.503 1.00 89.81 583 TYR A CA 1
ATOM 4743 C C . TYR A 1 583 ? 70.371 7.226 -110.503 1.00 89.81 583 TYR A C 1
ATOM 4745 O O . TYR A 1 583 ? 70.591 6.022 -110.405 1.00 89.81 583 TYR A O 1
ATOM 4753 N N . ASN A 1 584 ? 69.144 7.710 -110.698 1.00 87.94 584 ASN A N 1
ATOM 4754 C CA . ASN A 1 584 ? 67.935 6.898 -110.850 1.00 87.94 584 ASN A CA 1
ATOM 4755 C C . ASN A 1 584 ? 67.314 7.046 -112.256 1.00 87.94 584 ASN A C 1
ATOM 4757 O O . ASN A 1 584 ? 67.595 7.996 -112.985 1.00 87.94 584 ASN A O 1
ATOM 4761 N N . GLY A 1 585 ? 66.470 6.097 -112.669 1.00 90.12 585 GLY A N 1
ATOM 4762 C CA . GLY A 1 585 ? 65.760 6.142 -113.955 1.00 90.12 585 GLY A CA 1
ATOM 4763 C C . GLY A 1 585 ? 66.429 5.320 -115.061 1.00 90.12 585 GLY A C 1
ATOM 4764 O O . GLY A 1 585 ? 67.235 4.435 -114.793 1.00 90.12 585 GLY A O 1
ATOM 4765 N N . LYS A 1 586 ? 66.060 5.552 -116.326 1.00 94.00 586 LYS A N 1
ATOM 4766 C CA . LYS A 1 586 ? 66.644 4.840 -117.478 1.00 94.00 586 LYS A CA 1
ATOM 4767 C C . LYS A 1 586 ? 66.742 5.731 -118.711 1.00 94.00 586 LYS A C 1
ATOM 4769 O O . LYS A 1 586 ? 65.851 6.541 -118.954 1.00 94.00 586 LYS A O 1
ATOM 4774 N N . ILE A 1 587 ? 67.770 5.516 -119.523 1.00 93.69 587 ILE A N 1
ATOM 4775 C CA . ILE A 1 587 ? 67.929 6.136 -120.843 1.00 93.69 587 ILE A CA 1
ATOM 4776 C C . ILE A 1 587 ? 68.174 5.075 -121.910 1.00 93.69 587 ILE A C 1
ATOM 4778 O O . ILE A 1 587 ? 68.679 3.992 -121.624 1.00 93.69 587 ILE A O 1
ATOM 4782 N N . MET A 1 588 ? 67.821 5.404 -123.148 1.00 93.56 588 MET A N 1
ATOM 4783 C CA . MET A 1 588 ? 68.135 4.608 -124.329 1.00 93.56 588 MET A CA 1
ATOM 4784 C C . MET A 1 588 ? 69.158 5.364 -125.178 1.00 93.56 588 MET A C 1
ATOM 4786 O O . MET A 1 588 ? 69.010 6.567 -125.418 1.00 93.56 588 MET A O 1
ATOM 4790 N N . ILE A 1 589 ? 70.190 4.660 -125.631 1.00 92.62 589 ILE A N 1
ATOM 4791 C CA . ILE A 1 589 ? 71.200 5.172 -126.551 1.00 92.62 589 ILE A CA 1
ATOM 4792 C C . ILE A 1 589 ? 71.272 4.229 -127.751 1.00 92.62 589 ILE A C 1
ATOM 4794 O O . ILE A 1 589 ? 71.529 3.040 -127.594 1.00 92.62 589 ILE A O 1
ATOM 4798 N N . GLU A 1 590 ? 71.037 4.758 -128.948 1.00 90.62 590 GLU A N 1
ATOM 4799 C CA . GLU A 1 590 ? 71.185 4.026 -130.208 1.00 90.62 590 GLU A CA 1
ATOM 4800 C C . GLU A 1 590 ? 72.641 4.076 -130.674 1.00 90.62 590 GLU A C 1
ATOM 4802 O O . GLU A 1 590 ? 73.186 5.146 -130.903 1.00 90.62 590 GLU A O 1
ATOM 4807 N N . HIS A 1 591 ? 73.282 2.936 -130.862 1.00 90.25 591 HIS A N 1
ATOM 4808 C CA . HIS A 1 591 ? 74.631 2.815 -131.402 1.00 90.25 591 HIS A CA 1
ATOM 4809 C C . HIS A 1 591 ? 74.549 2.389 -132.866 1.00 90.25 591 HIS A C 1
ATOM 4811 O O . HIS A 1 591 ? 73.918 1.385 -133.172 1.00 90.25 591 HIS A O 1
ATOM 4817 N N . THR A 1 592 ? 75.142 3.159 -133.778 1.00 87.06 592 THR A N 1
ATOM 4818 C CA . THR A 1 592 ? 75.159 2.837 -135.215 1.00 87.06 592 THR A CA 1
ATOM 4819 C C . THR A 1 592 ? 76.573 2.464 -135.634 1.00 87.06 592 THR A C 1
ATOM 4821 O O . THR A 1 592 ? 77.496 3.227 -135.354 1.00 87.06 592 THR A O 1
ATOM 4824 N N . PHE A 1 593 ? 76.737 1.327 -136.309 1.00 85.38 593 PHE A N 1
ATOM 4825 C CA . PHE A 1 593 ? 78.023 0.856 -136.825 1.00 85.38 593 PHE A CA 1
ATOM 4826 C C . PHE A 1 593 ? 77.864 0.237 -138.220 1.00 85.38 593 PHE A C 1
ATOM 4828 O O . PHE A 1 593 ? 76.816 -0.325 -138.537 1.00 85.38 593 PHE A O 1
ATOM 4835 N N . MET A 1 594 ? 78.877 0.385 -139.076 1.00 80.06 594 MET A N 1
ATOM 4836 C CA . MET A 1 594 ? 78.835 -0.089 -140.471 1.00 80.06 594 MET A CA 1
ATOM 4837 C C . MET A 1 594 ? 78.861 -1.625 -140.553 1.00 80.06 594 MET A C 1
ATOM 4839 O O . MET A 1 594 ? 79.457 -2.270 -139.687 1.00 80.06 594 MET A O 1
ATOM 4843 N N . LEU A 1 595 ? 78.190 -2.180 -141.573 1.00 70.31 595 LEU A N 1
ATOM 4844 C CA . LEU A 1 595 ? 78.205 -3.618 -141.896 1.00 70.31 595 LEU A CA 1
ATOM 4845 C C . LEU A 1 595 ? 79.563 -4.097 -142.416 1.00 70.31 595 LEU A C 1
ATOM 4847 O O . LEU A 1 595 ? 80.212 -3.330 -143.166 1.00 70.31 595 LEU A O 1
#

Secondary structure (DSSP, 8-state):
------------------------------EEGGGGHHHHHHHHHT-SSSPPPHHHHHHHHHHHH-TTTEEEEEEE-----TT-SEEEEEEEEEEE--TTS--SEEEEEEEEEEEE---EEGGGGHHHHHHHHT-TTGGGSPPPHHHHHHHHHHTTSSSTTSEEEEEEEEEE----SSEE--EEEEEEEEEEE--TTS---EEEEEEEEEEEE--EE-PEEGGGGHHHHHHHHTT--SSPPPHHHHHHHHHHT-SS-TTSEEEEEEEEEE---SS--EEEEEEEEEE---TTS--SEESEEEEEEEEE-----PEEGGGGHHHHHHHHT-GGGTTSPPPHHHHHHHHTTTSSTTSEEEEEEEEEESSSSSS-EEEEEEEEEEE--TTS---EEEEEEEEEEEE-----PEEGGGGHHHHHHHHS-TTTTTSPPPHHHHHHHHHHHS-STTS-EEEEE---------S--SEEEEEEEEEEE--TTS---EEEEEEEEEEEE------EEGGGGHHHHHHHHT-GGGSSSPPPHHHHHHHHHHTTSSSTTSEEEEEEEEEE-SSEEEEEEEEEEE--TTSS--EEEEEEEEEEEE-

pLDDT: mean 82.62, std 15.5, range [30.42, 97.56]

Sequence (595 aa):
MKKLLSILTTLGITSTTATTIVACDKYNKTTNISTIKNELQTIISERTDRAWSFQELQIRVDENFGEGEITVEIVRKKNYDFKDIIVNDLYRFIGNGTEENEGIYNGSIELEHQWTYTVDDITLIGNLLKEILNTPTNQHTYWKKQDLQETIDQKGLDKPGGIVVEELQTVEKNNSYSFIGGQKITEWKFVGQGNPTNDFRFNGEITINHFWDDTENTTIEIKEIKEILKTTLNENLRQPWTKEELQQKVNSLGIDSPGGIIVEEINKIQSMAANGDFGSSKWKFIGQGDVTNNYLFGESIELEHFWDSRIDSTKNIFSKKEDLQKILDQDKYKHKSWTVELLEKAIEEIDVAEGISIQLVENIDTRSWTGGPKLTKWKFIGNGKIDNNYLYNGEITLEHIWNNKKDSTQSIKTIEVELNAIVNEDANKGKKLWLNDLQEAVNRKWPNEKWGIVVEDLTPLVKNRSYEESNGQQTFKFTGLGNENNTWIYTGSVEINHEWIKIKDTTQSITEVQKDLRNIVYNKEHINKSWELEELQTAIEQAKIDKIGALTVKKGTSKTNKEYIIQEWIIIGNGKIDNEYMYNGKIMIEHTFML

Radius of gyration: 88.99 Å; chains: 1; bounding box: 165×93×255 Å